Protein AF-A0A814V1Q1-F1 (afdb_monomer_lite)

Radius of gyration: 31.17 Å; chains: 1; bounding box: 72×106×69 Å

Secondary structure (DSSP, 8-state):
-------PPPGGGGGGB-TTT-PBP-SS-GGG-EEE-TTTS-EEEHHHHHTS-S-TTTTTSPB-HHHHHHHS-GGGS--SHHHHHTT-HHHHTS-HHHHHHHHHHHHHHHHHHHHHHHHHTSTTHHHHS-HHHHHHHHHHHT---SSHHHHHHHHHHHHHHHHHHHHHHHHHTS-HHHHHHHHHHHTT--TTTPPPHHHHHHHHHHHHHHHHH-S-B-HHHHHHHHHHHHT-S--HHHHHHHHHHHHTT-EEEEE-SS-EEEEE-GGGSSHHHHHHHHHHHHHHHHHHTT----HHHHHHHHHSS-HHHHHHHHHHHHHHHHT-TTHHHHHHHHHHHHHTSTT-TTGGGGGGHHHHHHHHT------S---HHHHHHHHHHHHHHHHTHHHHHHHHHHHHHHHHHHHHHHHHHHHHHHGGGTT-S---HHHHHHHHHHHHHHHHHHHHHHHHHHHHHHHHHHHHHTT-----HHHHHHHHHHHHHHHHHHHHHHHHHHHHHHHHHHHHHH-

Foldseek 3Di:
DDDPPPPDDDPLQQLQAAPPPRHGADDVDQQRFWFFDQPDLGTHGLVVVVVDDPCPPRNLGFGLVLSVVLVDPVVPPDDAPCSRPVPRPLLVPDDPQLNLQVRLLSVLSNLLSNQCNVLSPDPLNCLAAPPLLSVLNSSLSSQDCSDPVSVLVNLVSLLVNLLQLLQLLLCLLDDLVVLLCVLCVLLVHHPVLDDAQVLVLLLLLLLLVVLVVPQKDAPVVSLVSSCVVSVHDDSNSSSSLVVLLVVLVQWDWDDDPPGIMTGGDPQSSDSVSSVLSSLLSSQLSCVVVLHDHQLQSSCCSNPNGDPVSSVSSSVSCVVSCVVDLCNLVSSLVSSVVQLPPPLRPNVVVCVLSVLSVVSSPSDDPPDPDDGNVNVNSSSVSSSCSSNVLQVVLVVLVVVLVVLLVVLVVLVVVLCVVCVVVVPDPDDDLVVLVVSLVVLVVSLVSLVVSLVSLVNSVSSVSSNSSSPPVDDVPVSVVVNVVSVVVNVVSVVVSVVSVVVSVVVVVVVVVVD

Structure (mmCIF, N/CA/C/O backbone):
data_AF-A0A814V1Q1-F1
#
_entry.id   AF-A0A814V1Q1-F1
#
loop_
_atom_site.group_PDB
_atom_site.id
_atom_site.type_symbol
_atom_site.label_atom_id
_atom_site.label_alt_id
_atom_site.label_comp_id
_atom_site.label_asym_id
_atom_site.label_entity_id
_atom_site.label_seq_id
_atom_site.pdbx_PDB_ins_code
_atom_site.Cartn_x
_atom_site.Cartn_y
_atom_site.Cartn_z
_atom_site.occupancy
_atom_site.B_iso_or_equiv
_atom_site.auth_seq_id
_atom_site.auth_comp_id
_atom_site.auth_asym_id
_atom_site.auth_atom_id
_atom_site.pdbx_PDB_model_num
ATOM 1 N N . MET A 1 1 ? -37.986 12.598 -17.509 1.00 34.50 1 MET A N 1
ATOM 2 C CA . MET A 1 1 ? -37.111 11.408 -17.518 1.00 34.50 1 MET A CA 1
ATOM 3 C C . MET A 1 1 ? -35.963 11.698 -16.572 1.00 34.50 1 MET A C 1
ATOM 5 O O . MET A 1 1 ? -35.067 12.455 -16.913 1.00 34.50 1 MET A O 1
ATOM 9 N N . SER A 1 2 ? -36.099 11.238 -15.332 1.00 30.77 2 SER A N 1
ATOM 10 C CA . SER A 1 2 ? -35.129 11.422 -14.254 1.00 30.77 2 SER A CA 1
ATOM 11 C C . SER A 1 2 ? -33.889 10.579 -14.531 1.00 30.77 2 SER A C 1
ATOM 13 O O . SER A 1 2 ? -34.000 9.359 -14.652 1.00 30.77 2 SER A O 1
ATOM 15 N N . ALA A 1 3 ? -32.729 11.226 -14.631 1.00 35.59 3 ALA A N 1
ATOM 16 C CA . ALA A 1 3 ? -31.443 10.550 -14.610 1.00 35.59 3 ALA A CA 1
ATOM 17 C C . ALA A 1 3 ? -31.337 9.766 -13.295 1.00 35.59 3 ALA A C 1
ATOM 19 O O . ALA A 1 3 ? -31.326 10.343 -12.209 1.00 35.59 3 ALA A O 1
ATOM 20 N N . SER A 1 4 ? -31.343 8.441 -13.391 1.00 36.50 4 SER A N 1
ATOM 21 C CA . SER A 1 4 ? -31.030 7.563 -12.275 1.00 36.50 4 SER A CA 1
ATOM 22 C C . SER A 1 4 ? -29.571 7.796 -11.890 1.00 36.50 4 SER A C 1
ATOM 24 O O . SER A 1 4 ? -28.673 7.365 -12.613 1.00 36.50 4 SER A O 1
ATOM 26 N N . ASN A 1 5 ? -29.343 8.474 -10.765 1.00 36.47 5 ASN A N 1
ATOM 27 C CA . ASN A 1 5 ? -28.077 8.418 -10.042 1.00 36.47 5 ASN A CA 1
ATOM 28 C C . ASN A 1 5 ? -27.814 6.945 -9.699 1.00 36.47 5 ASN A C 1
ATOM 30 O O . ASN A 1 5 ? -28.340 6.434 -8.713 1.00 36.47 5 ASN A O 1
ATOM 34 N N . GLN A 1 6 ? -27.053 6.240 -10.536 1.00 38.88 6 GLN A N 1
ATOM 35 C CA . GLN A 1 6 ? -26.449 4.974 -10.145 1.00 38.88 6 GLN A CA 1
ATOM 36 C C . GLN A 1 6 ? -25.422 5.309 -9.067 1.00 38.88 6 GLN A C 1
ATOM 38 O O . GLN A 1 6 ? -24.338 5.807 -9.363 1.00 38.88 6 GLN A O 1
ATOM 43 N N . THR A 1 7 ? -25.789 5.103 -7.806 1.00 48.84 7 THR A N 1
ATOM 44 C CA . THR A 1 7 ? -24.842 5.078 -6.696 1.00 48.84 7 THR A CA 1
ATOM 45 C C . THR A 1 7 ? -23.822 3.988 -6.999 1.00 48.84 7 THR A C 1
ATOM 47 O O . THR A 1 7 ? -24.141 2.801 -6.965 1.00 48.84 7 THR A O 1
ATOM 50 N N . ILE A 1 8 ? -22.610 4.400 -7.372 1.00 67.25 8 ILE A N 1
ATOM 51 C CA . ILE A 1 8 ? -21.478 3.497 -7.567 1.00 67.25 8 ILE A CA 1
ATOM 52 C C . ILE A 1 8 ? -21.223 2.820 -6.219 1.00 67.25 8 ILE A C 1
ATOM 54 O O . ILE A 1 8 ? -21.042 3.492 -5.204 1.00 67.25 8 ILE A O 1
ATOM 58 N N . GLU A 1 9 ? -21.288 1.491 -6.197 1.00 78.31 9 GLU A N 1
ATOM 59 C CA . GLU A 1 9 ? -21.085 0.710 -4.979 1.00 78.31 9 GLU A CA 1
ATOM 60 C C . GLU A 1 9 ? -19.626 0.843 -4.495 1.00 78.31 9 GLU A C 1
ATOM 62 O O . GLU A 1 9 ? -18.715 0.789 -5.326 1.00 78.31 9 GLU A O 1
ATOM 67 N N . PRO A 1 10 ? -19.376 0.992 -3.178 1.00 84.56 10 PRO A N 1
ATOM 68 C CA . PRO A 1 10 ? -18.020 1.078 -2.643 1.00 84.56 10 PRO A CA 1
ATOM 69 C C . PRO A 1 10 ? -17.136 -0.109 -3.059 1.00 84.56 10 PRO A C 1
ATOM 71 O O . PRO A 1 10 ? -17.533 -1.268 -2.933 1.00 84.56 10 PRO A O 1
ATOM 74 N N . TYR A 1 11 ? -15.897 0.164 -3.475 1.00 84.88 11 TYR A N 1
ATOM 75 C CA . TYR A 1 11 ? -14.886 -0.809 -3.902 1.00 84.88 11 TYR A CA 1
ATOM 76 C C . TYR A 1 11 ? -14.705 -1.977 -2.921 1.00 84.88 11 TYR A C 1
ATOM 78 O O . TYR A 1 11 ? -14.517 -3.115 -3.349 1.00 84.88 11 TYR A O 1
ATOM 86 N N . TYR A 1 12 ? -14.772 -1.737 -1.607 1.00 88.69 12 TYR A N 1
ATOM 87 C CA . TYR A 1 12 ? -14.572 -2.802 -0.619 1.00 88.69 12 TYR A CA 1
ATOM 88 C C . TYR A 1 12 ? -15.724 -3.818 -0.564 1.00 88.69 12 TYR A C 1
ATOM 90 O O . TYR A 1 12 ? -15.525 -4.943 -0.103 1.00 88.69 12 TYR A O 1
ATOM 98 N N . MET A 1 13 ? -16.917 -3.469 -1.057 1.00 90.62 13 MET A N 1
ATOM 99 C CA . MET A 1 13 ? -18.084 -4.356 -1.012 1.00 90.62 13 MET A CA 1
ATOM 100 C C . MET A 1 13 ? -17.886 -5.630 -1.833 1.00 90.62 13 MET A C 1
ATOM 102 O O . MET A 1 13 ? -18.482 -6.659 -1.518 1.00 90.62 13 MET A O 1
ATOM 106 N N . GLN A 1 14 ? -17.005 -5.610 -2.839 1.00 89.19 14 GLN A N 1
ATOM 107 C CA . GLN A 1 14 ? -16.664 -6.810 -3.605 1.00 89.19 14 GLN A CA 1
ATOM 108 C C . GLN A 1 14 ? -16.041 -7.917 -2.733 1.00 89.19 14 GLN A C 1
ATOM 110 O O . GLN A 1 14 ? -16.195 -9.093 -3.045 1.00 89.19 14 GLN A O 1
ATOM 115 N N . PHE A 1 15 ? -15.376 -7.557 -1.626 1.00 90.94 15 PHE A N 1
ATOM 116 C CA . PHE A 1 15 ? -14.766 -8.507 -0.688 1.00 90.94 15 PHE A CA 1
ATOM 117 C C . PHE A 1 15 ? -15.761 -9.051 0.347 1.00 90.94 15 PHE A C 1
ATOM 119 O O . PHE A 1 15 ? -15.451 -9.998 1.064 1.00 90.94 15 PHE A O 1
ATOM 126 N N . LEU A 1 16 ? -16.958 -8.462 0.424 1.00 94.00 16 LEU A N 1
ATOM 127 C CA . LEU A 1 16 ? -18.039 -8.829 1.346 1.00 94.00 16 LEU A CA 1
ATOM 128 C C . LEU A 1 16 ? -19.142 -9.637 0.643 1.00 94.00 16 LEU A C 1
ATOM 130 O O . LEU A 1 16 ? -20.285 -9.708 1.105 1.00 94.00 16 LEU A O 1
ATOM 134 N N . ARG A 1 17 ? -18.796 -10.242 -0.495 1.00 94.19 17 ARG A N 1
ATOM 135 C CA . ARG A 1 17 ? -19.683 -11.037 -1.340 1.00 94.19 17 ARG A CA 1
ATOM 136 C C . ARG A 1 17 ? -19.107 -12.430 -1.543 1.00 94.19 17 ARG A C 1
ATOM 138 O O . ARG A 1 17 ? -17.898 -12.629 -1.597 1.00 94.19 17 ARG A O 1
ATOM 145 N N . CYS A 1 18 ? -19.996 -13.403 -1.697 1.00 94.38 18 CYS A N 1
ATOM 146 C CA . CYS A 1 18 ? -19.623 -14.771 -2.009 1.00 94.38 18 CYS A CA 1
ATOM 147 C C . CYS A 1 18 ? -18.916 -14.839 -3.369 1.00 94.38 18 CYS A C 1
ATOM 149 O O . CYS A 1 18 ? -19.487 -14.441 -4.384 1.00 94.38 18 CYS A O 1
ATOM 151 N N . ALA A 1 19 ? -17.727 -15.445 -3.412 1.00 92.19 19 ALA A N 1
ATOM 152 C CA . ALA A 1 19 ? -16.960 -15.602 -4.651 1.00 92.19 19 ALA A CA 1
ATOM 153 C C . ALA A 1 19 ? -17.659 -16.464 -5.730 1.00 92.19 19 ALA A C 1
ATOM 155 O O . ALA A 1 19 ? -17.290 -16.394 -6.897 1.00 92.19 19 ALA A O 1
ATOM 156 N N . LYS A 1 20 ? -18.668 -17.271 -5.358 1.00 91.44 20 LYS A N 1
ATOM 157 C CA . LYS A 1 20 ? -19.409 -18.158 -6.275 1.00 91.44 20 LYS A CA 1
ATOM 158 C C . LYS A 1 20 ? -20.705 -17.539 -6.803 1.00 91.44 20 LYS A C 1
ATOM 160 O O . LYS A 1 20 ? -20.943 -17.591 -8.002 1.00 91.44 20 LYS A O 1
ATOM 165 N N . CYS A 1 21 ? -21.556 -16.986 -5.933 1.00 93.44 21 CYS A N 1
ATOM 166 C CA . CYS A 1 21 ? -22.860 -16.434 -6.337 1.00 93.44 21 CYS A CA 1
ATOM 167 C C . CYS A 1 21 ? -22.932 -14.901 -6.341 1.00 93.44 21 CYS A C 1
ATOM 169 O O . CYS A 1 21 ? -23.992 -14.351 -6.631 1.00 93.44 21 CYS A O 1
ATOM 171 N N . SER A 1 22 ? -21.852 -14.208 -5.965 1.00 93.31 22 SER A N 1
ATOM 172 C CA . SER A 1 22 ? -21.752 -12.739 -5.886 1.00 93.31 22 SER A CA 1
ATOM 173 C C . SER A 1 22 ? -22.761 -12.054 -4.948 1.00 93.31 22 SER A C 1
ATOM 175 O O . SER A 1 22 ? -22.821 -10.820 -4.881 1.00 93.31 22 SER A O 1
ATOM 177 N N . ARG A 1 23 ? -23.536 -12.831 -4.180 1.00 93.69 23 ARG A N 1
ATOM 178 C CA . ARG A 1 23 ? -24.448 -12.327 -3.150 1.00 93.69 23 ARG A CA 1
ATOM 179 C C . ARG A 1 23 ? -23.660 -11.863 -1.926 1.00 93.69 23 ARG A C 1
ATOM 181 O O . ARG A 1 23 ? -22.669 -12.495 -1.563 1.00 93.69 23 ARG A O 1
ATOM 188 N N . GLY A 1 24 ? -24.107 -10.774 -1.302 1.00 93.94 24 GLY A N 1
ATOM 189 C CA . GLY A 1 24 ? -23.563 -10.305 -0.026 1.00 93.94 24 GLY A CA 1
ATOM 190 C C . GLY A 1 24 ? -23.749 -11.337 1.084 1.00 93.94 24 GLY A C 1
ATOM 191 O O . GLY A 1 24 ? -24.712 -12.106 1.067 1.00 93.94 24 GLY A O 1
ATOM 192 N N . PHE A 1 25 ? -22.814 -11.368 2.028 1.00 95.62 25 PHE A N 1
ATOM 193 C CA . PHE A 1 25 ? -22.948 -12.204 3.217 1.00 95.62 25 PHE A CA 1
ATOM 194 C C . PHE A 1 25 ? -24.012 -11.651 4.164 1.00 95.62 25 PHE A C 1
ATOM 196 O O . PHE A 1 25 ? -24.187 -10.437 4.263 1.00 95.62 25 PHE A O 1
ATOM 203 N N . GLU A 1 26 ? -24.701 -12.541 4.880 1.00 94.06 26 GLU A N 1
ATOM 204 C CA . GLU A 1 26 ? -25.735 -12.148 5.839 1.00 94.06 26 GLU A CA 1
ATOM 205 C C . GLU A 1 26 ? -25.522 -12.842 7.186 1.00 94.06 26 GLU A C 1
ATOM 207 O O . GLU A 1 26 ? -25.113 -13.997 7.217 1.00 94.06 26 GLU A O 1
ATOM 212 N N . TYR A 1 27 ? -25.800 -12.154 8.299 1.00 92.62 27 TYR A N 1
ATOM 213 C CA . TYR A 1 27 ? -25.733 -12.753 9.639 1.00 92.62 27 TYR A CA 1
ATOM 214 C C . TYR A 1 27 ? -27.041 -13.455 10.030 1.00 92.62 27 TYR A C 1
ATOM 216 O O . TYR A 1 27 ? -27.014 -14.569 10.546 1.00 92.62 27 TYR A O 1
ATOM 224 N N . GLU A 1 28 ? -28.190 -12.830 9.760 1.00 90.94 28 GLU A N 1
ATOM 225 C CA . GLU A 1 28 ? -29.507 -13.341 10.176 1.00 90.94 28 GLU A CA 1
ATOM 226 C C . GLU A 1 28 ? -29.883 -14.641 9.454 1.00 90.94 28 GLU A C 1
ATOM 228 O O . GLU A 1 28 ? -30.526 -15.519 10.028 1.00 90.94 28 GLU A O 1
ATOM 233 N N . ASN A 1 29 ? -29.439 -14.795 8.206 1.00 92.06 29 ASN A N 1
ATOM 234 C CA . ASN A 1 29 ? -29.666 -15.994 7.420 1.00 92.06 29 ASN A CA 1
ATOM 235 C C . ASN A 1 29 ? -28.400 -16.857 7.353 1.00 92.06 29 ASN A C 1
ATOM 237 O O . ASN A 1 29 ? -27.465 -16.570 6.604 1.00 92.06 29 ASN A O 1
ATOM 241 N N . GLN A 1 30 ? -28.406 -17.970 8.091 1.00 88.62 30 GLN A N 1
ATOM 242 C CA . GLN A 1 30 ? -27.281 -18.908 8.171 1.00 88.62 30 GLN A CA 1
ATOM 243 C C . GLN A 1 30 ? -26.857 -19.494 6.818 1.00 88.62 30 GLN A C 1
ATOM 245 O O . GLN A 1 30 ? -25.695 -19.861 6.644 1.00 88.62 30 GLN A O 1
ATOM 250 N N . SER A 1 31 ? -27.760 -19.562 5.834 1.00 90.00 31 SER A N 1
ATOM 251 C CA . SER A 1 31 ? -27.426 -20.001 4.474 1.00 90.00 31 SER A CA 1
ATOM 252 C C . SER A 1 31 ? -26.425 -19.063 3.789 1.00 90.00 31 SER A C 1
ATOM 254 O O . SER A 1 31 ? -25.675 -19.498 2.915 1.00 90.00 31 SER A O 1
ATOM 256 N N . TYR A 1 32 ? -26.364 -17.797 4.207 1.00 93.62 32 TYR A N 1
ATOM 257 C CA . TYR A 1 32 ? -25.482 -16.782 3.635 1.00 93.62 32 TYR A CA 1
ATOM 258 C C . TYR A 1 32 ? -24.282 -16.426 4.521 1.00 93.62 32 TYR A C 1
ATOM 260 O O . TYR A 1 32 ? -23.578 -15.457 4.231 1.00 93.62 32 TYR A O 1
ATOM 268 N N . HIS A 1 33 ? -24.001 -17.224 5.558 1.00 93.69 33 HIS A N 1
ATOM 269 C CA . HIS A 1 33 ? -22.805 -17.047 6.386 1.00 93.69 33 HIS A CA 1
ATOM 270 C C . HIS A 1 33 ? -21.523 -17.218 5.553 1.00 93.69 33 HIS A C 1
ATOM 272 O O . HIS A 1 33 ? -21.461 -18.150 4.742 1.00 93.69 33 HIS A O 1
ATOM 278 N N . PRO A 1 34 ? -20.511 -16.347 5.734 1.00 94.44 34 PRO A N 1
ATOM 279 C CA . PRO A 1 34 ? -19.239 -16.430 5.025 1.00 94.44 34 PRO A CA 1
ATOM 280 C C . PRO A 1 34 ? -18.381 -17.576 5.557 1.00 94.44 34 PRO A C 1
ATOM 282 O O . PRO A 1 34 ? -18.158 -17.676 6.760 1.00 94.44 34 PRO A O 1
ATOM 285 N N . ILE A 1 35 ? -17.840 -18.394 4.659 1.00 91.69 35 ILE A N 1
ATOM 286 C CA . ILE A 1 35 ? -16.938 -19.503 4.972 1.00 91.69 35 ILE A CA 1
ATOM 287 C C . ILE A 1 35 ? -15.689 -19.383 4.097 1.00 91.69 35 ILE A C 1
ATOM 289 O O . ILE A 1 35 ? -15.776 -19.408 2.866 1.00 91.69 35 ILE A O 1
ATOM 293 N N . THR A 1 36 ? -14.527 -19.250 4.735 1.00 90.56 36 THR A N 1
ATOM 294 C CA . THR A 1 36 ? -13.232 -19.136 4.050 1.00 90.56 36 THR A CA 1
ATOM 295 C C . THR A 1 36 ? -12.713 -20.517 3.656 1.00 90.56 36 THR A C 1
ATOM 297 O O . THR A 1 36 ? -12.540 -21.392 4.507 1.00 90.56 36 THR A O 1
ATOM 300 N N . LEU A 1 37 ? -12.427 -20.730 2.372 1.00 86.50 37 LEU A N 1
ATOM 301 C CA . LEU A 1 37 ? -11.938 -22.019 1.886 1.00 86.50 37 LEU A CA 1
ATOM 302 C C . LEU A 1 37 ? -10.442 -22.229 2.193 1.00 86.50 37 LEU A C 1
ATOM 304 O O . LEU A 1 37 ? -9.664 -21.286 2.058 1.00 86.50 37 LEU A O 1
ATOM 308 N N . PRO A 1 38 ? -9.999 -23.458 2.530 1.00 77.69 38 PRO A N 1
ATOM 309 C CA . PRO A 1 38 ? -8.594 -23.728 2.854 1.00 77.69 38 PRO A CA 1
ATOM 310 C C . PRO A 1 38 ? -7.609 -23.603 1.682 1.00 77.69 38 PRO A C 1
ATOM 312 O O . PRO A 1 38 ? -6.427 -23.394 1.927 1.00 77.69 38 PRO A O 1
ATOM 315 N N . THR A 1 39 ? -8.062 -23.780 0.434 1.00 69.19 39 THR A N 1
ATOM 316 C CA . THR A 1 39 ? -7.175 -23.982 -0.732 1.00 69.19 39 THR A CA 1
ATOM 317 C C . THR A 1 39 ? -7.106 -22.808 -1.707 1.00 69.19 39 THR A C 1
ATOM 319 O O . THR A 1 39 ? -6.194 -22.769 -2.530 1.00 69.19 39 THR A O 1
ATOM 322 N N . HIS A 1 40 ? -8.059 -21.870 -1.668 1.00 66.38 40 HIS A N 1
ATOM 323 C CA . HIS A 1 40 ? -8.232 -20.882 -2.747 1.00 66.38 40 HIS A CA 1
ATOM 324 C C . HIS A 1 40 ? -8.429 -19.434 -2.292 1.00 66.38 40 HIS A C 1
ATOM 326 O O . HIS A 1 40 ? -8.815 -18.611 -3.115 1.00 66.38 40 HIS A O 1
ATOM 332 N N . ASP A 1 41 ? -8.163 -19.100 -1.022 1.00 69.44 41 ASP A N 1
ATOM 333 C CA . ASP A 1 41 ? -8.259 -17.718 -0.505 1.00 69.44 41 ASP A CA 1
ATOM 334 C C . ASP A 1 41 ? -9.577 -17.012 -0.852 1.00 69.44 41 ASP A C 1
ATOM 336 O O . ASP A 1 41 ? -9.654 -15.795 -1.033 1.00 69.44 41 ASP A O 1
ATOM 340 N N . ALA A 1 42 ? -10.621 -17.821 -0.989 1.00 84.25 42 ALA A N 1
ATOM 341 C CA . ALA A 1 42 ? -11.930 -17.413 -1.430 1.00 84.25 42 ALA A CA 1
ATOM 342 C C . ALA A 1 42 ? -12.908 -17.683 -0.298 1.00 84.25 42 ALA A C 1
ATOM 344 O O . ALA A 1 42 ? -12.939 -18.778 0.272 1.00 84.25 42 ALA A O 1
ATOM 345 N N . THR A 1 43 ? -13.740 -16.689 -0.017 1.00 91.88 43 THR A N 1
ATOM 346 C CA . THR A 1 43 ? -14.846 -16.829 0.921 1.00 91.88 43 THR A CA 1
ATOM 347 C C . THR A 1 43 ? -16.131 -17.031 0.134 1.00 91.88 43 THR A C 1
ATOM 349 O O . THR A 1 43 ? -16.481 -16.248 -0.757 1.00 91.88 43 THR A O 1
ATOM 352 N N . ILE A 1 44 ? -16.849 -18.105 0.446 1.00 93.06 44 ILE A N 1
ATOM 353 C CA . ILE A 1 44 ? -18.143 -18.416 -0.159 1.00 93.06 44 ILE A CA 1
ATOM 354 C C . ILE A 1 44 ? -19.218 -18.552 0.909 1.00 93.06 44 ILE A C 1
ATOM 356 O O . ILE A 1 44 ? -18.915 -18.742 2.081 1.00 93.06 44 ILE A O 1
ATOM 360 N N . CYS A 1 45 ? -20.484 -18.398 0.524 1.00 93.50 45 CYS A N 1
ATOM 361 C CA . CYS A 1 45 ? -21.569 -18.577 1.474 1.00 93.50 45 CYS A CA 1
ATOM 362 C C . CYS A 1 45 ? -21.847 -20.062 1.731 1.00 93.50 45 CYS A C 1
ATOM 364 O O . CYS A 1 45 ? -21.645 -20.897 0.844 1.00 93.50 45 CYS A O 1
ATOM 366 N N . LYS A 1 46 ? -22.381 -20.382 2.912 1.00 90.38 46 LYS A N 1
ATOM 367 C CA . LYS A 1 46 ? -22.737 -21.752 3.312 1.00 90.38 46 LYS A CA 1
ATOM 368 C C . LYS A 1 46 ? -23.625 -22.479 2.290 1.00 90.38 46 LYS A C 1
ATOM 370 O O . LYS A 1 46 ? -23.380 -23.634 1.969 1.00 90.38 46 LYS A O 1
ATOM 375 N N . GLN A 1 47 ? -24.596 -21.787 1.694 1.00 90.69 47 GLN A N 1
ATOM 376 C CA . GLN A 1 47 ? -25.448 -22.333 0.630 1.00 90.69 47 GLN A CA 1
ATOM 377 C C . GLN A 1 47 ? -24.666 -22.703 -0.637 1.00 90.69 47 GLN A C 1
ATOM 379 O O . GLN A 1 47 ? -25.008 -23.646 -1.340 1.00 90.69 47 GLN A O 1
ATOM 384 N N . CYS A 1 48 ? -23.623 -21.946 -0.971 1.00 90.12 48 CYS A N 1
ATOM 385 C CA . CYS A 1 48 ? -22.802 -22.220 -2.145 1.00 90.12 48 CYS A CA 1
ATOM 386 C C . CYS A 1 48 ? -21.862 -23.412 -1.952 1.00 90.12 48 CYS A C 1
ATOM 388 O O . CYS A 1 48 ? -21.475 -24.016 -2.961 1.00 90.12 48 CYS A O 1
ATOM 390 N N . ILE A 1 49 ? -21.520 -23.728 -0.697 1.00 84.19 49 ILE A N 1
ATOM 391 C CA . ILE A 1 49 ? -20.767 -24.929 -0.322 1.00 84.19 49 ILE A CA 1
ATOM 392 C C . ILE A 1 49 ? -21.658 -26.155 -0.495 1.00 84.19 49 ILE A C 1
ATOM 394 O O . ILE A 1 49 ? -21.306 -27.032 -1.272 1.00 84.19 49 ILE A O 1
ATOM 398 N N . SER A 1 50 ? -22.858 -26.160 0.093 1.00 72.19 50 SER A N 1
ATOM 399 C CA . SER A 1 50 ? -23.744 -27.335 0.072 1.00 72.19 50 SER A CA 1
ATOM 400 C C . SER A 1 50 ? -24.215 -27.769 -1.326 1.00 72.19 50 SER A C 1
ATOM 402 O O . SER A 1 50 ? -24.647 -28.902 -1.517 1.00 72.19 50 SER A O 1
ATOM 404 N N . VAL A 1 51 ? -24.138 -26.878 -2.321 1.00 64.88 51 VAL A N 1
ATOM 405 C CA . VAL A 1 51 ? -24.507 -27.143 -3.726 1.00 64.88 51 VAL A CA 1
ATOM 406 C C . VAL A 1 51 ? -23.307 -27.619 -4.567 1.00 64.88 51 VAL A C 1
ATOM 408 O O . VAL A 1 51 ? -23.477 -28.045 -5.707 1.00 64.88 51 VAL A O 1
ATOM 411 N N . GLY A 1 52 ? -22.075 -27.519 -4.059 1.00 58.25 52 GLY A N 1
ATOM 412 C CA . GLY A 1 52 ? -20.856 -27.881 -4.783 1.00 58.25 52 GLY A CA 1
ATOM 413 C C . GLY A 1 52 ? -20.045 -28.953 -4.063 1.00 58.25 52 GLY A C 1
ATOM 414 O O . GLY A 1 52 ? -19.338 -28.615 -3.127 1.00 58.25 52 GLY A O 1
ATOM 415 N N . THR A 1 53 ? -20.098 -30.174 -4.606 1.00 49.97 53 THR A N 1
ATOM 416 C CA . THR A 1 53 ? -19.244 -31.356 -4.349 1.00 49.97 53 THR A CA 1
ATOM 417 C C . THR A 1 53 ? -19.427 -32.126 -3.030 1.00 49.97 53 THR A C 1
ATOM 419 O O . THR A 1 53 ? -19.776 -31.577 -1.993 1.00 49.97 53 THR A O 1
ATOM 422 N N . ASP A 1 54 ? -19.164 -33.441 -3.101 1.00 49.06 54 ASP A N 1
ATOM 423 C CA . ASP A 1 54 ? -19.226 -34.474 -2.045 1.00 49.06 54 ASP A CA 1
ATOM 424 C C . ASP A 1 54 ? -18.240 -34.259 -0.866 1.00 49.06 54 ASP A C 1
ATOM 426 O O . ASP A 1 54 ? -17.701 -35.203 -0.287 1.00 49.06 54 ASP A O 1
ATOM 430 N N . HIS A 1 55 ? -17.936 -33.014 -0.501 1.00 54.19 55 HIS A N 1
ATOM 431 C CA . HIS A 1 55 ? -16.994 -32.674 0.563 1.00 54.19 55 HIS A CA 1
ATOM 432 C C . HIS A 1 55 ? -17.734 -32.339 1.860 1.00 54.19 55 HIS A C 1
ATOM 434 O O . HIS A 1 55 ? -17.716 -31.204 2.334 1.00 54.19 55 HIS A O 1
ATOM 440 N N . THR A 1 56 ? -18.316 -33.360 2.494 1.00 54.34 56 THR A N 1
ATOM 441 C CA . THR A 1 56 ? -18.981 -33.278 3.812 1.00 54.34 56 THR A CA 1
ATOM 442 C C . THR A 1 56 ? -18.112 -32.672 4.930 1.00 54.34 56 THR A C 1
ATOM 444 O O . THR A 1 56 ? -18.612 -32.370 6.014 1.00 54.34 56 THR A O 1
ATOM 447 N N . SER A 1 57 ? -16.804 -32.512 4.705 1.00 62.75 57 SER A N 1
ATOM 448 C CA . SER A 1 57 ? -15.851 -31.869 5.613 1.00 62.75 57 SER A CA 1
ATOM 449 C C . SER A 1 57 ? -15.802 -30.337 5.503 1.00 62.75 57 SER A C 1
ATOM 451 O O . SER A 1 57 ? -15.460 -29.692 6.491 1.00 62.75 57 SER A O 1
ATOM 453 N N . ILE A 1 58 ? -16.153 -29.738 4.356 1.00 66.12 58 ILE A N 1
ATOM 454 C CA . ILE A 1 58 ? -16.070 -28.278 4.134 1.00 66.12 58 ILE A CA 1
ATOM 455 C C . ILE A 1 58 ? -17.280 -27.556 4.745 1.00 66.12 58 ILE A C 1
ATOM 457 O O . ILE A 1 58 ? -17.128 -26.474 5.307 1.00 66.12 58 ILE A O 1
ATOM 461 N N . ASP A 1 59 ? -18.457 -28.187 4.743 1.00 63.72 59 ASP A N 1
ATOM 462 C CA . ASP A 1 59 ? -19.669 -27.671 5.404 1.00 63.72 59 ASP A CA 1
ATOM 463 C C . ASP A 1 59 ? -19.524 -27.520 6.930 1.00 63.72 59 ASP A C 1
ATOM 465 O O . ASP A 1 59 ? -20.343 -26.867 7.580 1.00 63.72 59 ASP A O 1
ATOM 469 N N . GLN A 1 60 ? -18.490 -28.137 7.512 1.00 79.88 60 GLN A N 1
ATOM 470 C CA . GLN A 1 60 ? -18.200 -28.081 8.944 1.00 79.88 60 GLN A CA 1
ATOM 471 C C . GLN A 1 60 ? -17.301 -26.897 9.321 1.00 79.88 60 GLN A C 1
ATOM 473 O O . GLN A 1 60 ? -17.078 -26.698 10.511 1.00 79.88 60 GLN A O 1
ATOM 478 N N . LEU A 1 61 ? -16.775 -26.134 8.354 1.00 86.81 61 LEU A N 1
ATOM 479 C CA . LEU A 1 61 ? -15.860 -25.022 8.614 1.00 86.81 61 LEU A CA 1
ATOM 480 C C . LEU A 1 61 ? -16.547 -23.864 9.373 1.00 86.81 61 LEU A C 1
ATOM 482 O O . LEU A 1 61 ? -17.746 -23.635 9.209 1.00 86.81 61 LEU A O 1
ATOM 486 N N . PRO A 1 62 ? -15.795 -23.118 10.202 1.00 90.06 62 PRO A N 1
ATOM 487 C CA . PRO A 1 62 ? -16.319 -21.999 10.974 1.00 90.06 62 PRO A CA 1
ATOM 488 C C . PRO A 1 62 ? -16.680 -20.793 10.097 1.00 90.06 62 PRO A C 1
ATOM 490 O O . PRO A 1 62 ? -16.029 -20.510 9.088 1.00 90.06 62 PRO A O 1
ATOM 493 N N . THR A 1 63 ? -17.693 -20.049 10.543 1.00 92.75 63 THR A N 1
ATOM 494 C CA . THR A 1 63 ? -18.092 -18.759 9.968 1.00 92.75 63 THR A CA 1
ATOM 495 C C . THR A 1 63 ? -16.987 -17.715 10.128 1.00 92.75 63 THR A C 1
ATOM 497 O O . THR A 1 63 ? -16.408 -17.568 11.198 1.00 92.75 63 THR A O 1
ATOM 500 N N . ASN A 1 64 ? -16.716 -16.939 9.081 1.00 93.75 64 ASN A N 1
ATOM 501 C CA . ASN A 1 64 ? -15.760 -15.835 9.116 1.00 93.75 64 ASN A CA 1
ATOM 502 C C . ASN A 1 64 ? -16.393 -14.581 9.751 1.00 93.75 64 ASN A C 1
ATOM 504 O O . ASN A 1 64 ? -16.929 -13.709 9.061 1.00 93.75 64 ASN A O 1
ATOM 508 N N . TYR A 1 65 ? -16.357 -14.504 11.083 1.00 94.69 65 TYR A N 1
ATOM 509 C CA . TYR A 1 65 ? -16.912 -13.378 11.838 1.00 94.69 65 TYR A CA 1
ATOM 510 C C . TYR A 1 65 ? -16.245 -12.019 11.573 1.00 94.69 65 TYR A C 1
ATOM 512 O O . TYR A 1 65 ? -16.995 -11.043 11.521 1.00 94.69 65 TYR A O 1
ATOM 520 N N . PRO A 1 66 ? -14.923 -11.897 11.326 1.00 94.81 66 PRO A N 1
ATOM 521 C CA . PRO A 1 66 ? -14.323 -10.625 10.913 1.00 94.81 66 PRO A CA 1
ATOM 522 C C . PRO A 1 66 ? -15.050 -9.944 9.740 1.00 94.81 66 PRO A C 1
ATOM 524 O O . PRO A 1 66 ? -15.321 -8.745 9.796 1.00 94.81 66 PRO A O 1
ATOM 527 N N . LEU A 1 67 ? -15.477 -10.697 8.716 1.00 95.19 67 LEU A N 1
ATOM 528 C CA . LEU A 1 67 ? -16.265 -10.136 7.606 1.00 95.19 67 LEU A CA 1
ATOM 529 C C . LEU A 1 67 ? -17.677 -9.708 8.038 1.00 95.19 67 LEU A C 1
ATOM 531 O O . LEU A 1 67 ? -18.185 -8.681 7.582 1.00 95.19 67 LEU A O 1
ATOM 535 N N . LEU A 1 68 ? -18.314 -10.468 8.934 1.00 95.38 68 LEU A N 1
ATOM 536 C CA . LEU A 1 68 ? -19.623 -10.106 9.483 1.00 95.38 68 LEU A CA 1
ATOM 537 C C . LEU A 1 68 ? -19.550 -8.860 10.369 1.00 95.38 68 LEU A C 1
ATOM 539 O O . LEU A 1 68 ? -20.471 -8.051 10.325 1.00 95.38 68 LEU A O 1
ATOM 543 N N . ILE A 1 69 ? -18.464 -8.658 11.118 1.00 95.25 69 ILE A N 1
ATOM 544 C CA . ILE A 1 69 ? -18.227 -7.455 11.930 1.00 95.25 69 ILE A CA 1
ATOM 545 C C . ILE A 1 69 ? -18.220 -6.201 11.051 1.00 95.25 69 ILE A C 1
ATOM 547 O O . ILE A 1 69 ? -18.827 -5.193 11.423 1.00 95.25 69 ILE A O 1
ATOM 551 N N . ILE A 1 70 ? -17.609 -6.257 9.863 1.00 94.56 70 ILE A N 1
ATOM 552 C CA . ILE A 1 70 ? -17.630 -5.136 8.908 1.00 94.56 70 ILE A CA 1
ATOM 553 C C . ILE A 1 70 ? -19.072 -4.790 8.497 1.00 94.56 70 ILE A C 1
ATOM 555 O O . ILE A 1 70 ? -19.454 -3.615 8.495 1.00 94.56 70 ILE A O 1
ATOM 559 N N . LEU A 1 71 ? -19.901 -5.801 8.221 1.00 93.19 71 LEU A N 1
ATOM 560 C CA . LEU A 1 71 ? -21.283 -5.634 7.755 1.00 93.19 71 LEU A CA 1
ATOM 561 C C . LEU A 1 71 ? -22.265 -5.237 8.876 1.00 93.19 71 LEU A C 1
ATOM 563 O O . LEU A 1 71 ? -23.093 -4.341 8.700 1.00 93.19 71 LEU A O 1
ATOM 567 N N . TYR A 1 72 ? -22.154 -5.852 10.053 1.00 93.06 72 TYR A N 1
ATOM 568 C CA . TYR A 1 72 ? -23.159 -5.824 11.120 1.00 93.06 72 TYR A CA 1
ATOM 569 C C . TYR A 1 72 ? -22.622 -5.225 12.404 1.00 93.06 72 TYR A C 1
ATOM 571 O O . TYR A 1 72 ? -21.464 -5.418 12.750 1.00 93.06 72 TYR A O 1
ATOM 579 N N . ASP A 1 73 ? -23.446 -4.442 13.099 1.00 89.50 73 ASP A N 1
ATOM 580 C CA . ASP A 1 73 ? -23.108 -3.883 14.414 1.00 89.50 73 ASP A CA 1
ATOM 581 C C . ASP A 1 73 ? -22.544 -4.977 15.351 1.00 89.50 73 ASP A C 1
ATOM 583 O O . ASP A 1 73 ? -23.246 -5.968 15.570 1.00 89.50 73 ASP A O 1
ATOM 587 N N . PRO A 1 74 ? -21.315 -4.827 15.896 1.00 87.62 74 PRO A N 1
ATOM 588 C CA . PRO A 1 74 ? -20.709 -5.838 16.762 1.00 87.62 74 PRO A CA 1
ATOM 589 C C . PRO A 1 74 ? -21.567 -6.170 17.986 1.00 87.62 74 PRO A C 1
ATOM 591 O O . PRO A 1 74 ? -21.503 -7.288 18.481 1.00 87.62 74 PRO A O 1
ATOM 594 N N . SER A 1 75 ? -22.413 -5.239 18.444 1.00 88.44 75 SER A N 1
ATOM 595 C CA . SER A 1 75 ? -23.338 -5.474 19.560 1.00 88.44 75 SER A CA 1
ATOM 596 C C . SER A 1 75 ? -24.439 -6.500 19.256 1.00 88.44 75 SER A C 1
ATOM 598 O O . SER A 1 75 ? -25.018 -7.056 20.187 1.00 88.44 75 SER A O 1
ATOM 600 N N . LYS A 1 76 ? -24.724 -6.757 17.971 1.00 89.81 76 LYS A N 1
ATOM 601 C CA . LYS A 1 76 ? -25.707 -7.748 17.498 1.00 89.81 76 LYS A CA 1
ATOM 602 C C . LYS A 1 76 ? -25.084 -9.109 17.179 1.00 89.81 76 LYS A C 1
ATOM 604 O O . LYS A 1 76 ? -25.814 -10.056 16.889 1.00 89.81 76 LYS A O 1
ATOM 609 N N . LEU A 1 77 ? -23.757 -9.188 17.175 1.00 92.38 77 LEU A N 1
ATOM 610 C CA . LEU A 1 77 ? -23.007 -10.412 16.925 1.00 92.38 77 LEU A CA 1
ATOM 611 C C . LEU A 1 77 ? -22.624 -11.070 18.261 1.00 92.38 77 LEU A C 1
ATOM 613 O O . LEU A 1 77 ? -22.572 -10.385 19.285 1.00 92.38 77 LEU A O 1
ATOM 617 N N . PRO A 1 78 ? -22.338 -12.382 18.273 1.00 91.56 78 PRO A N 1
ATOM 618 C CA . PRO A 1 78 ? -21.915 -13.069 19.484 1.00 91.56 78 PRO A CA 1
ATOM 619 C C . PRO A 1 78 ? -20.553 -12.550 19.960 1.00 91.56 78 PRO A C 1
ATOM 621 O O . PRO A 1 78 ? -19.665 -12.233 19.151 1.00 91.56 78 PRO A O 1
ATOM 624 N N . LYS A 1 79 ? -20.400 -12.416 21.279 1.00 85.31 79 LYS A N 1
ATOM 625 C CA . LYS A 1 79 ? -19.294 -11.652 21.876 1.00 85.31 79 LYS A CA 1
ATOM 626 C C . LYS A 1 79 ? -18.033 -12.478 22.049 1.00 85.31 79 LYS A C 1
ATOM 628 O O . LYS A 1 79 ? -16.944 -11.955 21.828 1.00 85.31 79 LYS A O 1
ATOM 633 N N . ASP A 1 80 ? -18.179 -13.740 22.428 1.00 89.94 80 ASP A N 1
ATOM 634 C CA . ASP A 1 80 ? -17.057 -14.638 22.677 1.00 89.94 80 ASP A CA 1
ATOM 635 C C . ASP A 1 80 ? -17.003 -15.808 21.685 1.00 89.94 80 ASP A C 1
ATOM 637 O O . ASP A 1 80 ? -17.896 -16.024 20.863 1.00 89.94 80 ASP A O 1
ATOM 641 N N . HIS A 1 81 ? -15.892 -16.543 21.727 1.00 90.38 81 HIS A N 1
ATOM 642 C CA . HIS A 1 81 ? -15.638 -17.651 20.810 1.00 90.38 81 HIS A CA 1
ATOM 643 C C . HIS A 1 81 ? -16.566 -18.842 21.050 1.00 90.38 81 HIS A C 1
ATOM 645 O O . HIS A 1 81 ? -16.856 -19.568 20.103 1.00 90.38 81 HIS A O 1
ATOM 651 N N . GLU A 1 82 ? -17.045 -19.040 22.278 1.00 89.06 82 GLU A N 1
ATOM 652 C CA . GLU A 1 82 ? -17.918 -20.164 22.606 1.00 89.06 82 GLU A CA 1
ATOM 653 C C . GLU A 1 82 ? -19.318 -19.925 22.029 1.00 89.06 82 GLU A C 1
ATOM 655 O O . GLU A 1 82 ? -19.895 -20.816 21.408 1.00 89.06 82 GLU A O 1
ATOM 660 N N . GLU A 1 83 ? -19.826 -18.693 22.102 1.00 91.00 83 GLU A N 1
ATOM 661 C CA . GLU A 1 83 ? -21.068 -18.308 21.432 1.00 91.00 83 GLU A CA 1
ATOM 662 C C . GLU A 1 83 ? -20.948 -18.374 19.897 1.00 91.00 83 GLU A C 1
ATOM 664 O O . GLU A 1 83 ? -21.894 -18.777 19.218 1.00 91.00 83 GLU A O 1
ATOM 669 N N . ARG A 1 84 ? -19.792 -17.989 19.329 1.00 90.25 84 ARG A N 1
ATOM 670 C CA . ARG A 1 84 ? -19.552 -18.005 17.870 1.00 90.25 84 ARG A CA 1
ATOM 671 C C . ARG A 1 84 ? -19.362 -19.411 17.304 1.00 90.25 84 ARG A C 1
ATOM 673 O O . ARG A 1 84 ? -19.844 -19.709 16.211 1.00 90.25 84 ARG A O 1
ATOM 680 N N . TYR A 1 85 ? -18.618 -20.258 18.013 1.00 91.38 85 TYR A N 1
ATOM 681 C CA . TYR A 1 85 ? -18.064 -21.498 17.466 1.00 91.38 85 TYR A CA 1
ATOM 682 C C . TYR A 1 85 ? -18.329 -22.740 18.321 1.00 91.38 85 TYR A C 1
ATOM 684 O O . TYR A 1 85 ? -18.061 -23.841 17.845 1.00 91.38 85 TYR A O 1
ATOM 692 N N . GLY A 1 86 ? -18.904 -22.627 19.520 1.00 86.94 86 GLY A N 1
ATOM 693 C CA . GLY A 1 86 ? -19.151 -23.768 20.418 1.00 86.94 86 GLY A CA 1
ATOM 694 C C . GLY A 1 86 ? -20.073 -24.842 19.826 1.00 86.94 86 GLY A C 1
ATOM 695 O O . GLY A 1 86 ? -20.000 -26.008 20.201 1.00 86.94 86 GLY A O 1
ATOM 696 N N . GLN A 1 87 ? -20.893 -24.481 18.832 1.00 86.62 87 GLN A N 1
ATOM 697 C CA . GLN A 1 87 ? -21.741 -25.415 18.075 1.00 86.62 87 GLN A CA 1
ATOM 698 C C . GLN A 1 87 ? -21.128 -25.859 16.734 1.00 86.62 87 GLN A C 1
ATOM 700 O O . GLN A 1 87 ? -21.722 -26.661 16.014 1.00 86.62 87 GLN A O 1
ATOM 705 N N . CYS A 1 88 ? -19.962 -25.330 16.357 1.00 87.31 88 CYS A N 1
ATOM 706 C CA . CYS A 1 88 ? -19.298 -25.648 15.099 1.00 87.31 88 CYS A CA 1
ATOM 707 C C . CYS A 1 88 ? -18.603 -27.019 15.201 1.00 87.31 88 CYS A C 1
ATOM 709 O O . CYS A 1 88 ? -17.650 -27.159 15.975 1.00 87.31 88 CYS A O 1
ATOM 711 N N . PRO A 1 89 ? -18.992 -28.030 14.393 1.00 86.38 89 PRO A N 1
ATOM 712 C CA . PRO A 1 89 ? -18.416 -29.372 14.486 1.00 86.38 89 PRO A CA 1
ATOM 713 C C . PRO A 1 89 ? -16.902 -29.402 14.274 1.00 86.38 89 PRO A C 1
ATOM 715 O O . PRO A 1 89 ? -16.220 -30.241 14.859 1.00 86.38 89 PRO A O 1
ATOM 718 N N . PHE A 1 90 ? -16.373 -28.504 13.437 1.00 86.25 90 PHE A N 1
ATOM 719 C CA . PHE A 1 90 ? -14.935 -28.366 13.242 1.00 86.25 90 PHE A CA 1
ATOM 720 C C . PHE A 1 90 ? -14.247 -27.865 14.515 1.00 86.25 90 PHE A C 1
ATOM 722 O O . PHE A 1 90 ? -13.303 -28.494 14.983 1.00 86.25 90 PHE A O 1
ATOM 729 N N . TYR A 1 91 ? -14.753 -26.776 15.100 1.00 88.12 91 TYR A N 1
ATOM 730 C CA . TYR A 1 91 ? -14.178 -26.158 16.296 1.00 88.12 91 TYR A CA 1
ATOM 731 C C . TYR A 1 91 ? -14.173 -27.114 17.492 1.00 88.12 91 TYR A C 1
ATOM 733 O O . TYR A 1 91 ? -13.170 -27.236 18.191 1.00 88.12 91 TYR A O 1
ATOM 741 N N . MET A 1 92 ? -15.260 -27.866 17.682 1.00 88.38 92 MET A N 1
ATOM 742 C CA . MET A 1 92 ? -15.378 -28.838 18.772 1.00 88.38 92 MET A CA 1
ATOM 743 C C . MET A 1 92 ? -14.316 -29.947 18.708 1.00 88.38 92 MET A C 1
ATOM 745 O O . MET A 1 92 ? -13.879 -30.420 19.756 1.00 88.38 92 MET A O 1
ATOM 749 N N . LYS A 1 93 ? -13.891 -30.343 17.499 1.00 88.56 93 LYS A N 1
ATOM 750 C CA . LYS A 1 93 ? -12.904 -31.413 17.258 1.00 88.56 93 LYS A CA 1
ATOM 751 C C . LYS A 1 93 ? -11.449 -30.969 17.423 1.00 88.56 93 LYS A C 1
ATOM 753 O O . LYS A 1 93 ? -10.567 -31.824 17.411 1.00 88.56 93 LYS A O 1
ATOM 758 N N . LEU A 1 94 ? -11.190 -29.667 17.522 1.00 86.31 94 LEU A N 1
ATOM 759 C CA . LEU A 1 94 ? -9.840 -29.142 17.708 1.00 86.31 94 LEU A CA 1
ATOM 760 C C . LEU A 1 94 ? -9.296 -29.505 19.097 1.00 86.31 94 LEU A C 1
ATOM 762 O O . LEU A 1 94 ? -10.034 -29.475 20.086 1.00 86.31 94 LEU A O 1
ATOM 766 N N . ASP A 1 95 ? -7.996 -29.787 19.169 1.00 88.62 95 ASP A N 1
ATOM 767 C CA . ASP A 1 95 ? -7.260 -29.855 20.432 1.00 88.62 95 ASP A CA 1
ATOM 768 C C . ASP A 1 95 ? -7.133 -28.463 21.087 1.00 88.62 95 ASP A C 1
ATOM 770 O O . ASP A 1 95 ? -7.324 -27.431 20.435 1.00 88.62 95 ASP A O 1
ATOM 774 N N . ASP A 1 96 ? -6.816 -28.425 22.383 1.00 88.69 96 ASP A N 1
ATOM 775 C CA . ASP A 1 96 ? -6.787 -27.183 23.168 1.00 88.69 96 ASP A CA 1
ATOM 776 C C . ASP A 1 96 ? -5.734 -26.174 22.676 1.00 88.69 96 ASP A C 1
ATOM 778 O O . ASP A 1 96 ? -5.978 -24.962 22.690 1.00 88.69 96 ASP A O 1
ATOM 782 N N . GLU A 1 97 ? -4.580 -26.639 22.188 1.00 86.50 97 GLU A N 1
ATOM 783 C CA . GLU A 1 97 ? -3.529 -25.762 21.658 1.00 86.50 97 GLU A CA 1
ATOM 784 C C . GLU A 1 97 ? -3.984 -25.104 20.347 1.00 86.50 97 GLU A C 1
ATOM 786 O O . GLU A 1 97 ? -3.853 -23.889 20.156 1.00 86.50 97 GLU A O 1
ATOM 791 N N . THR A 1 98 ? -4.597 -25.889 19.464 1.00 85.62 98 THR A N 1
ATOM 792 C CA . THR A 1 98 ? -5.159 -25.424 18.201 1.00 85.62 98 THR A CA 1
ATOM 793 C C . THR A 1 98 ? -6.351 -24.495 18.419 1.00 85.62 98 THR A C 1
ATOM 795 O O . THR A 1 98 ? -6.434 -23.473 17.735 1.00 85.62 98 THR A O 1
ATOM 798 N N . LYS A 1 99 ? -7.234 -24.776 19.389 1.00 89.38 99 LYS A N 1
ATOM 799 C CA . LYS A 1 99 ? -8.316 -23.856 19.793 1.00 89.38 99 LYS A CA 1
ATOM 800 C C . LYS A 1 99 ? -7.763 -22.532 20.292 1.00 89.38 99 LYS A C 1
ATOM 802 O O . LYS A 1 99 ? -8.239 -21.480 19.878 1.00 89.38 99 LYS A O 1
ATOM 807 N N . THR A 1 100 ? -6.733 -22.575 21.135 1.00 91.12 100 THR A N 1
ATOM 808 C CA . THR A 1 100 ? -6.085 -21.364 21.653 1.00 91.12 100 THR A CA 1
ATOM 809 C C . THR A 1 100 ? -5.511 -20.534 20.507 1.00 91.12 100 THR A C 1
ATOM 811 O O . THR A 1 100 ? -5.777 -19.339 20.421 1.00 91.12 100 THR A O 1
ATOM 814 N N . CYS A 1 101 ? -4.794 -21.166 19.572 1.00 89.25 101 CYS A N 1
ATOM 815 C CA . CYS A 1 101 ? -4.260 -20.489 18.391 1.00 89.25 101 CYS A CA 1
ATOM 816 C C . CYS A 1 101 ? -5.368 -19.898 17.507 1.00 89.25 101 CYS A C 1
ATOM 818 O O . CYS A 1 101 ? -5.280 -18.732 17.124 1.00 89.25 101 CYS A O 1
ATOM 820 N N . PHE A 1 102 ? -6.424 -20.669 17.235 1.00 91.06 102 PHE A N 1
ATOM 821 C CA . PHE A 1 102 ? -7.587 -20.213 16.477 1.00 91.06 102 PHE A CA 1
ATOM 822 C C . PHE A 1 102 ? -8.212 -18.969 17.118 1.00 91.06 102 PHE A C 1
ATOM 824 O O . PHE A 1 102 ? -8.373 -17.958 16.441 1.00 91.06 102 PHE A O 1
ATOM 831 N N . ASN A 1 103 ? -8.490 -19.016 18.424 1.00 93.06 103 ASN A N 1
ATOM 832 C CA . ASN A 1 103 ? -9.111 -17.914 19.157 1.00 93.06 103 ASN A CA 1
ATOM 833 C C . ASN A 1 103 ? -8.221 -16.663 19.177 1.00 93.06 103 ASN A C 1
ATOM 835 O O . ASN A 1 103 ? -8.709 -15.546 19.044 1.00 93.06 103 ASN A O 1
ATOM 839 N N . THR A 1 104 ? -6.903 -16.825 19.328 1.00 93.62 104 THR A N 1
ATOM 840 C CA . THR A 1 104 ? -5.963 -15.698 19.281 1.00 93.62 104 THR A CA 1
ATOM 841 C C . THR A 1 104 ? -5.985 -15.000 17.925 1.00 93.62 104 THR A C 1
ATOM 843 O O . THR A 1 104 ? -6.060 -13.773 17.873 1.00 93.62 104 THR A O 1
ATOM 846 N N . VAL A 1 105 ? -5.926 -15.769 16.833 1.00 93.19 105 VAL A N 1
ATOM 847 C CA . VAL A 1 105 ? -5.927 -15.204 15.479 1.00 93.19 105 VAL A CA 1
ATOM 848 C C . VAL A 1 105 ? -7.272 -14.561 15.166 1.00 93.19 105 VAL A C 1
ATOM 850 O O . VAL A 1 105 ? -7.303 -13.414 14.729 1.00 93.19 105 VAL A O 1
ATOM 853 N N . GLU A 1 106 ? -8.376 -15.257 15.434 1.00 93.50 106 GLU A N 1
ATOM 854 C CA . GLU A 1 106 ? -9.724 -14.744 15.190 1.00 93.50 106 GLU A CA 1
ATOM 855 C C . GLU A 1 106 ? -9.974 -13.434 15.929 1.00 93.50 106 GLU A C 1
ATOM 857 O O . GLU A 1 106 ? -10.427 -12.469 15.310 1.00 93.50 106 GLU A O 1
ATOM 862 N N . LYS A 1 107 ? -9.601 -13.378 17.214 1.00 93.94 107 LYS A N 1
ATOM 863 C CA . LYS A 1 107 ? -9.729 -12.171 18.026 1.00 93.94 107 LYS A CA 1
ATOM 864 C C . LYS A 1 107 ? -8.963 -11.007 17.409 1.00 93.94 107 LYS A C 1
ATOM 866 O O . LYS A 1 107 ? -9.549 -9.952 17.205 1.00 93.94 107 LYS A O 1
ATOM 871 N N . GLY A 1 108 ? -7.689 -11.203 17.061 1.00 94.00 108 GLY A N 1
ATOM 872 C CA . GLY A 1 108 ? -6.887 -10.139 16.453 1.00 94.00 108 GLY A CA 1
ATOM 873 C C . GLY A 1 108 ? -7.472 -9.644 15.126 1.00 94.00 108 GLY A C 1
ATOM 874 O O . GLY A 1 108 ? -7.522 -8.442 14.882 1.00 94.00 108 GLY A O 1
ATOM 875 N N . LEU A 1 109 ? -7.991 -10.548 14.287 1.00 94.38 109 LEU A N 1
ATOM 876 C CA . LEU A 1 109 ? -8.681 -10.164 13.049 1.00 94.38 109 LEU A CA 1
ATOM 877 C C . LEU A 1 109 ? -10.001 -9.427 13.318 1.00 94.38 109 LEU A C 1
ATOM 879 O O . LEU A 1 109 ? -10.321 -8.473 12.609 1.00 94.38 109 LEU A O 1
ATOM 883 N N . SER A 1 110 ? -10.755 -9.847 14.335 1.00 94.38 110 SER A N 1
ATOM 884 C CA . SER A 1 110 ? -11.979 -9.180 14.785 1.00 94.38 110 SER A CA 1
ATOM 885 C C . SER A 1 110 ? -11.694 -7.765 15.293 1.00 94.38 110 SER A C 1
ATOM 887 O O . SER A 1 110 ? -12.412 -6.841 14.918 1.00 94.38 110 SER A O 1
ATOM 889 N N . ASP A 1 111 ? -10.637 -7.578 16.086 1.00 92.94 111 ASP A N 1
ATOM 890 C CA . ASP A 1 111 ? -10.225 -6.276 16.622 1.00 92.94 111 ASP A CA 1
ATOM 891 C C . ASP A 1 111 ? -9.868 -5.308 15.478 1.00 92.94 111 ASP A C 1
ATOM 893 O O . ASP A 1 111 ? -10.395 -4.195 15.411 1.00 92.94 111 ASP A O 1
ATOM 897 N N . ILE A 1 112 ? -9.086 -5.769 14.492 1.00 91.81 112 ILE A N 1
ATOM 898 C CA . ILE A 1 112 ? -8.781 -4.996 13.275 1.00 91.81 112 ILE A CA 1
ATOM 899 C C . ILE A 1 112 ? -10.067 -4.663 12.496 1.00 91.81 112 ILE A C 1
ATOM 901 O O . ILE A 1 112 ? -10.243 -3.533 12.035 1.00 91.81 112 ILE A O 1
ATOM 905 N N . ALA A 1 113 ? -10.998 -5.614 12.353 1.00 93.12 113 ALA A N 1
ATOM 906 C CA . ALA A 1 113 ? -12.268 -5.374 11.668 1.00 93.12 113 ALA A CA 1
ATOM 907 C C . ALA A 1 113 ? -13.127 -4.313 12.382 1.00 93.12 113 ALA A C 1
ATOM 909 O O . ALA A 1 113 ? -13.747 -3.477 11.719 1.00 93.12 113 ALA A O 1
ATOM 910 N N . ILE A 1 114 ? -13.141 -4.301 13.719 1.00 91.38 114 ILE A N 1
ATOM 911 C CA . ILE A 1 114 ? -13.842 -3.287 14.519 1.00 91.38 114 ILE A CA 1
ATOM 912 C C . ILE A 1 114 ? -13.270 -1.890 14.247 1.00 91.38 114 ILE A C 1
ATOM 914 O O . ILE A 1 114 ? -14.050 -0.965 14.013 1.00 91.38 114 ILE A O 1
ATOM 918 N N . ILE A 1 115 ? -11.941 -1.750 14.220 1.00 86.00 115 ILE A N 1
ATOM 919 C CA . ILE A 1 115 ? -11.245 -0.471 13.982 1.00 86.00 115 ILE A CA 1
ATOM 920 C C . ILE A 1 115 ? -11.508 0.055 12.565 1.00 86.00 115 ILE A C 1
ATOM 922 O O . ILE A 1 115 ? -11.811 1.231 12.367 1.00 86.00 115 ILE A O 1
ATOM 926 N N . ILE A 1 116 ? -11.452 -0.824 11.562 1.00 85.56 116 ILE A N 1
ATOM 927 C CA . ILE A 1 116 ? -11.561 -0.441 10.147 1.00 85.56 116 ILE A CA 1
ATOM 928 C C . ILE A 1 116 ? -13.003 -0.141 9.728 1.00 85.56 116 ILE A C 1
ATOM 930 O O . ILE A 1 116 ? -13.255 0.677 8.843 1.00 85.56 116 ILE A O 1
ATOM 934 N N . LYS A 1 117 ? -13.992 -0.783 10.346 1.00 88.38 117 LYS A N 1
ATOM 935 C CA . LYS A 1 117 ? -15.401 -0.595 9.994 1.00 88.38 117 LYS A CA 1
ATOM 936 C C . LYS A 1 117 ? -15.873 0.871 9.928 1.00 88.38 117 LYS A C 1
ATOM 938 O O . LYS A 1 117 ? -16.486 1.226 8.918 1.00 88.38 117 LYS A O 1
ATOM 943 N N . PRO A 1 118 ? -15.693 1.723 10.960 1.00 83.06 118 PRO A N 1
ATOM 944 C CA . PRO A 1 118 ? -16.144 3.114 10.904 1.00 83.06 118 PRO A CA 1
ATOM 945 C C . PRO A 1 118 ? -15.471 3.891 9.769 1.00 83.06 118 PRO A C 1
ATOM 947 O O . PRO A 1 118 ? -16.112 4.737 9.149 1.00 83.06 118 PRO A O 1
ATOM 950 N N . ILE A 1 119 ? -14.220 3.553 9.453 1.00 77.50 119 ILE A N 1
ATOM 951 C CA . ILE A 1 119 ? -13.469 4.130 8.341 1.00 77.50 119 ILE A CA 1
ATOM 952 C C . ILE A 1 119 ? -14.120 3.774 6.997 1.00 77.50 119 ILE A C 1
ATOM 954 O O . ILE A 1 119 ? -14.390 4.666 6.194 1.00 77.50 119 ILE A O 1
ATOM 958 N N . LEU A 1 120 ? -14.446 2.496 6.771 1.00 83.50 120 LEU A N 1
ATOM 959 C CA . LEU A 1 120 ? -15.084 2.028 5.529 1.00 83.50 120 LEU A CA 1
ATOM 960 C C . LEU A 1 120 ? -16.489 2.604 5.308 1.00 83.50 120 LEU A C 1
ATOM 962 O O . LEU A 1 120 ? -16.956 2.695 4.174 1.00 83.50 120 LEU A O 1
ATOM 966 N N . LYS A 1 121 ? -17.183 2.980 6.386 1.00 80.94 121 LYS A N 1
ATOM 967 C CA . LYS A 1 121 ? -18.495 3.640 6.310 1.00 80.94 121 LYS A CA 1
ATOM 968 C C . LYS A 1 121 ? -18.408 5.135 6.009 1.00 80.94 121 LYS A C 1
ATOM 970 O O . LYS A 1 121 ? -19.442 5.746 5.750 1.00 80.94 121 LYS A O 1
ATOM 975 N N . SER A 1 122 ? -17.217 5.728 6.057 1.00 73.94 122 SER A N 1
ATOM 976 C CA . SER A 1 122 ? -17.027 7.117 5.650 1.00 73.94 122 SER A CA 1
ATOM 977 C C . SER A 1 122 ? -17.089 7.242 4.124 1.00 73.94 122 SER A C 1
ATOM 979 O O . SER A 1 122 ? -16.614 6.370 3.402 1.00 73.94 122 SER A O 1
ATOM 981 N N . GLU A 1 123 ? -17.665 8.332 3.614 1.00 67.50 123 GLU A N 1
ATOM 982 C CA . GLU A 1 123 ? -17.754 8.570 2.161 1.00 67.50 123 GLU A CA 1
ATOM 983 C C . GLU A 1 123 ? -16.374 8.732 1.508 1.00 67.50 123 GLU A C 1
ATOM 985 O O . GLU A 1 123 ? -16.220 8.475 0.319 1.00 67.50 123 GLU A O 1
ATOM 990 N N . ASP A 1 124 ? -15.364 9.107 2.295 1.00 63.47 124 ASP A N 1
ATOM 991 C CA . ASP A 1 124 ? -14.004 9.349 1.824 1.00 63.47 124 ASP A CA 1
ATOM 992 C C . ASP A 1 124 ? -13.086 8.137 2.021 1.00 63.47 124 ASP A C 1
ATOM 994 O O . ASP A 1 124 ? -11.873 8.310 1.956 1.00 63.47 124 ASP A O 1
ATOM 998 N N . TYR A 1 125 ? -13.628 6.921 2.233 1.00 68.81 125 TYR A N 1
ATOM 999 C CA . TYR A 1 125 ? -12.832 5.728 2.568 1.00 68.81 125 TYR A CA 1
ATOM 1000 C C . TYR A 1 125 ? -11.682 5.430 1.558 1.00 68.81 125 TYR A C 1
ATOM 1002 O O . TYR A 1 125 ? -10.660 4.854 1.928 1.00 68.81 125 TYR A O 1
ATOM 1010 N N . GLU A 1 126 ? -11.816 5.833 0.286 1.00 65.31 126 GLU A N 1
ATOM 1011 C CA . GLU A 1 126 ? -10.779 5.660 -0.757 1.00 65.31 126 GLU A CA 1
ATOM 1012 C C . GLU A 1 126 ? -9.625 6.660 -0.650 1.00 65.31 126 GLU A C 1
ATOM 1014 O O . GLU A 1 126 ? -8.529 6.382 -1.130 1.00 65.31 126 GLU A O 1
ATOM 1019 N N . ASN A 1 127 ? -9.843 7.790 0.025 1.00 58.22 127 ASN A N 1
ATOM 1020 C CA . ASN A 1 127 ? -8.754 8.653 0.465 1.00 58.22 127 ASN A CA 1
ATOM 1021 C C . ASN A 1 127 ? -8.059 8.044 1.697 1.00 58.22 127 ASN A C 1
ATOM 1023 O O . ASN A 1 127 ? -6.988 8.496 2.072 1.00 58.22 127 ASN A O 1
ATOM 1027 N N . VAL A 1 128 ? -8.660 7.024 2.329 1.00 60.09 128 VAL A N 1
ATOM 1028 C CA . VAL A 1 128 ? -8.202 6.390 3.577 1.00 60.09 128 VAL A CA 1
ATOM 1029 C C . VAL A 1 128 ? -7.232 5.284 3.388 1.00 60.09 128 VAL A C 1
ATOM 1031 O O . VAL A 1 128 ? -6.119 5.275 3.899 1.00 60.09 128 VAL A O 1
ATOM 1034 N N . TYR A 1 129 ? -7.697 4.324 2.640 1.00 71.44 129 TYR A N 1
ATOM 1035 C CA . TYR A 1 129 ? -6.920 3.169 2.357 1.00 71.44 129 TYR A CA 1
ATOM 1036 C C . TYR A 1 129 ? -6.802 3.134 0.855 1.00 71.44 129 TYR A C 1
ATOM 1038 O O . TYR A 1 129 ? -7.807 3.084 0.139 1.00 71.44 129 TYR A O 1
ATOM 1046 N N . SER A 1 130 ? -5.553 3.145 0.386 1.00 72.19 130 SER A N 1
ATOM 1047 C CA . SER A 1 130 ? -5.273 2.820 -1.003 1.00 72.19 130 SER A CA 1
ATOM 1048 C C . SER A 1 130 ? -5.969 1.502 -1.345 1.00 72.19 130 SER A C 1
ATOM 1050 O O . SER A 1 130 ? -6.131 0.611 -0.498 1.00 72.19 130 SER A O 1
ATOM 1052 N N . ARG A 1 131 ? -6.400 1.348 -2.598 1.00 77.75 131 ARG A N 1
ATOM 1053 C CA . ARG A 1 131 ? -7.061 0.108 -3.032 1.00 77.75 131 ARG A CA 1
ATOM 1054 C C . ARG A 1 131 ? -6.153 -1.102 -2.807 1.00 77.75 131 ARG A C 1
ATOM 1056 O O . ARG A 1 131 ? -6.661 -2.166 -2.452 1.00 77.75 131 ARG A O 1
ATOM 1063 N N . SER A 1 132 ? -4.839 -0.906 -2.945 1.00 77.19 132 SER A N 1
ATOM 1064 C CA . SER A 1 132 ? -3.784 -1.842 -2.540 1.00 77.19 132 SER A CA 1
ATOM 1065 C C . SER A 1 132 ? -3.891 -2.263 -1.071 1.00 77.19 132 SER A C 1
ATOM 1067 O O . SER A 1 132 ? -3.984 -3.454 -0.759 1.00 77.19 132 SER A O 1
ATOM 1069 N N . LEU A 1 133 ? -3.941 -1.294 -0.149 1.00 81.38 133 LEU A N 1
ATOM 1070 C CA . LEU A 1 133 ? -3.990 -1.557 1.287 1.00 81.38 133 LEU A CA 1
ATOM 1071 C C . LEU A 1 133 ? -5.294 -2.261 1.674 1.00 81.38 133 LEU A C 1
ATOM 1073 O O . LEU A 1 133 ? -5.248 -3.285 2.355 1.00 81.38 133 LEU A O 1
ATOM 1077 N N . LEU A 1 134 ? -6.438 -1.803 1.151 1.00 84.81 134 LEU A N 1
ATOM 1078 C CA . LEU A 1 134 ? -7.724 -2.486 1.332 1.00 84.81 134 LEU A CA 1
ATOM 1079 C C . LEU A 1 134 ? -7.666 -3.934 0.852 1.00 84.81 134 LEU A C 1
ATOM 1081 O O . LEU A 1 134 ? -8.111 -4.834 1.559 1.00 84.81 134 LEU A O 1
ATOM 1085 N N . ARG A 1 135 ? -7.092 -4.187 -0.327 1.00 86.31 135 ARG A N 1
ATOM 1086 C CA . ARG A 1 135 ? -6.990 -5.542 -0.879 1.00 86.31 135 ARG A CA 1
ATOM 1087 C C . ARG A 1 135 ? -6.139 -6.451 0.006 1.00 86.31 135 ARG A C 1
ATOM 1089 O O . ARG A 1 135 ? -6.528 -7.596 0.223 1.00 86.31 135 ARG A O 1
ATOM 1096 N N . LYS A 1 136 ? -5.027 -5.954 0.559 1.00 87.25 136 LYS A N 1
ATOM 1097 C CA . LYS A 1 136 ? -4.189 -6.717 1.502 1.00 87.25 136 LYS A CA 1
ATOM 1098 C C . LYS A 1 136 ? -4.909 -6.969 2.836 1.00 87.25 136 LYS A C 1
ATOM 1100 O O . LYS A 1 136 ? -4.849 -8.089 3.338 1.00 87.25 136 LYS A O 1
ATOM 1105 N N . ILE A 1 137 ? -5.648 -5.990 3.365 1.00 90.69 137 ILE A N 1
ATOM 1106 C CA . ILE A 1 137 ? -6.457 -6.132 4.591 1.00 90.69 137 ILE A CA 1
ATOM 1107 C C . ILE A 1 137 ? -7.577 -7.162 4.394 1.00 90.69 137 ILE A C 1
ATOM 1109 O O . ILE A 1 137 ? -7.716 -8.096 5.178 1.00 90.69 137 ILE A O 1
ATOM 1113 N N . PHE A 1 138 ? -8.352 -7.063 3.314 1.00 91.50 138 PHE A N 1
ATOM 1114 C CA . PHE A 1 138 ? -9.378 -8.063 3.018 1.00 91.50 138 PHE A CA 1
ATOM 1115 C C . PHE A 1 138 ? -8.769 -9.420 2.652 1.00 91.50 138 PHE A C 1
ATOM 1117 O O . PHE A 1 138 ? -9.369 -10.450 2.940 1.00 91.50 138 PHE A O 1
ATOM 1124 N N . GLY A 1 139 ? -7.565 -9.457 2.080 1.00 90.00 139 GLY A N 1
ATOM 1125 C CA . GLY A 1 139 ? -6.789 -10.686 1.907 1.00 90.00 139 GLY A CA 1
ATOM 1126 C C . GLY A 1 139 ? -6.422 -11.347 3.240 1.00 90.00 139 GLY A C 1
ATOM 1127 O O . GLY A 1 139 ? -6.462 -12.573 3.341 1.00 90.00 139 GLY A O 1
ATOM 1128 N N . LEU A 1 140 ? -6.134 -10.551 4.276 1.00 92.19 140 LEU A N 1
ATOM 1129 C CA . LEU A 1 140 ? -5.925 -11.031 5.641 1.00 92.19 140 LEU A CA 1
ATOM 1130 C C . LEU A 1 140 ? -7.219 -11.628 6.218 1.00 92.19 140 LEU A C 1
ATOM 1132 O O . LEU A 1 140 ? -7.198 -12.760 6.692 1.00 92.19 140 LEU A O 1
ATOM 1136 N N . PHE A 1 141 ? -8.357 -10.932 6.101 1.00 92.56 141 PHE A N 1
ATOM 1137 C CA . PHE A 1 141 ? -9.657 -11.459 6.552 1.00 92.56 141 PHE A CA 1
ATOM 1138 C C . PHE A 1 141 ? -10.106 -12.706 5.779 1.00 92.56 141 PHE A C 1
ATOM 1140 O O . PHE A 1 141 ? -10.774 -13.571 6.339 1.00 92.56 141 PHE A O 1
ATOM 1147 N N . ASN A 1 142 ? -9.725 -12.827 4.507 1.00 89.38 142 ASN A N 1
ATOM 1148 C CA . ASN A 1 142 ? -9.992 -13.995 3.664 1.00 89.38 142 ASN A CA 1
ATOM 1149 C C . ASN A 1 142 ? -8.919 -15.092 3.784 1.00 89.38 142 ASN A C 1
ATOM 1151 O O . ASN A 1 142 ? -8.921 -16.039 2.999 1.00 89.38 142 ASN A O 1
ATOM 1155 N N . SER A 1 143 ? -8.000 -14.995 4.747 1.00 86.88 143 SER A N 1
ATOM 1156 C CA . SER A 1 143 ? -7.038 -16.060 5.019 1.00 86.88 143 SER A CA 1
ATOM 1157 C C . SER A 1 143 ? -7.609 -17.044 6.035 1.00 86.88 143 SER A C 1
ATOM 1159 O O . SER A 1 143 ? -8.093 -16.665 7.100 1.00 86.88 143 SER A O 1
ATOM 1161 N N . GLN A 1 144 ? -7.553 -18.331 5.705 1.00 80.81 144 GLN A N 1
ATOM 1162 C CA . GLN A 1 144 ? -7.919 -19.391 6.636 1.00 80.81 144 GLN A CA 1
ATOM 1163 C C . GLN A 1 144 ? -6.811 -19.535 7.695 1.00 80.81 144 GLN A C 1
ATOM 1165 O O . GLN A 1 144 ? -5.640 -19.408 7.371 1.00 80.81 144 GLN A O 1
ATOM 1170 N N . TYR A 1 145 ? -7.142 -19.806 8.956 1.00 83.75 145 TYR A N 1
ATOM 1171 C CA . TYR A 1 145 ? -6.145 -20.004 10.034 1.00 83.75 145 TYR A CA 1
ATOM 1172 C C . TYR A 1 145 ? -6.292 -21.331 10.766 1.00 83.75 145 TYR A C 1
ATOM 1174 O O . TYR A 1 145 ? -5.593 -21.626 11.736 1.00 83.75 145 TYR A O 1
ATOM 1182 N N . ILE A 1 146 ? -7.172 -22.176 10.253 1.00 80.62 146 ILE A N 1
ATOM 1183 C CA . ILE A 1 146 ? -7.343 -23.546 10.704 1.00 80.62 146 ILE A CA 1
ATOM 1184 C C . ILE A 1 146 ? -6.081 -24.375 10.452 1.00 80.62 146 ILE A C 1
ATOM 1186 O O . ILE A 1 146 ? -5.574 -25.024 11.367 1.00 80.62 146 ILE A O 1
ATOM 1190 N N . ASN A 1 147 ? -5.572 -24.343 9.219 1.00 79.88 147 ASN A N 1
ATOM 1191 C CA . ASN A 1 147 ? -4.440 -25.151 8.784 1.00 79.88 147 ASN A CA 1
ATOM 1192 C C . ASN A 1 147 ? -3.117 -24.373 8.880 1.00 79.88 147 ASN A C 1
ATOM 1194 O O . ASN A 1 147 ? -3.078 -23.144 8.954 1.00 79.88 147 ASN A O 1
ATOM 1198 N N . ARG A 1 148 ? -2.004 -25.112 8.858 1.00 81.94 148 ARG A N 1
ATOM 1199 C CA . ARG A 1 148 ? -0.654 -24.537 8.932 1.00 81.94 148 ARG A CA 1
ATOM 1200 C C . ARG A 1 148 ? -0.356 -23.584 7.772 1.00 81.94 148 ARG A C 1
ATOM 1202 O O . ARG A 1 148 ? 0.254 -22.543 7.986 1.00 81.94 148 ARG A O 1
ATOM 1209 N N . GLU A 1 149 ? -0.766 -23.939 6.557 1.00 82.94 149 GLU A N 1
ATOM 1210 C CA . GLU A 1 149 ? -0.529 -23.124 5.358 1.00 82.94 149 GLU A CA 1
ATOM 1211 C C . GLU A 1 149 ? -1.198 -21.755 5.467 1.00 82.94 149 GLU A C 1
ATOM 1213 O O . GLU A 1 149 ? -0.553 -20.731 5.246 1.00 82.94 149 GLU A O 1
ATOM 1218 N N . GLY A 1 150 ? -2.456 -21.729 5.899 1.00 84.88 150 GLY A N 1
ATOM 1219 C CA . GLY A 1 150 ? -3.197 -20.502 6.124 1.00 84.88 150 GLY A CA 1
ATOM 1220 C C . GLY A 1 150 ? -2.629 -19.663 7.274 1.00 84.88 150 GLY A C 1
ATOM 1221 O O . GLY A 1 150 ? -2.455 -18.454 7.139 1.00 84.88 150 GLY A O 1
ATOM 1222 N N . ARG A 1 151 ? -2.192 -20.306 8.364 1.00 87.06 151 ARG A N 1
ATOM 1223 C CA . ARG A 1 151 ? -1.453 -19.654 9.464 1.00 87.06 151 ARG A CA 1
ATOM 1224 C C . ARG A 1 151 ? -0.151 -18.989 9.001 1.00 87.06 151 ARG A C 1
ATOM 1226 O O . ARG A 1 151 ? 0.099 -17.832 9.335 1.00 87.06 151 ARG A O 1
ATOM 1233 N N . LEU A 1 152 ? 0.662 -19.686 8.203 1.00 86.44 152 LEU A N 1
ATOM 1234 C CA . LEU A 1 152 ? 1.868 -19.109 7.593 1.00 86.44 152 LEU A CA 1
ATOM 1235 C C . LEU A 1 152 ? 1.524 -17.934 6.686 1.00 86.44 152 LEU A C 1
ATOM 1237 O O . LEU A 1 152 ? 2.224 -16.921 6.687 1.00 86.44 152 LEU A O 1
ATOM 1241 N N . LYS A 1 153 ? 0.454 -18.074 5.905 1.00 86.50 153 LYS A N 1
ATOM 1242 C CA . LYS A 1 153 ? -0.007 -17.020 5.018 1.00 86.50 153 LYS A CA 1
ATOM 1243 C C . LYS A 1 153 ? -0.393 -15.771 5.805 1.00 86.50 153 LYS A C 1
ATOM 1245 O O . LYS A 1 153 ? 0.067 -14.698 5.442 1.00 86.50 153 LYS A O 1
ATOM 1250 N N . ILE A 1 154 ? -1.137 -15.902 6.900 1.00 90.00 154 ILE A N 1
ATOM 1251 C CA . ILE A 1 154 ? -1.495 -14.772 7.767 1.00 90.00 154 ILE A CA 1
ATOM 1252 C C . ILE A 1 154 ? -0.258 -14.037 8.258 1.00 90.00 154 ILE A C 1
ATOM 1254 O O . ILE A 1 154 ? -0.198 -12.821 8.127 1.00 90.00 154 ILE A O 1
ATOM 1258 N N . LEU A 1 155 ? 0.757 -14.750 8.748 1.00 89.94 155 LEU A N 1
ATOM 1259 C CA . LEU A 1 155 ? 2.002 -14.122 9.199 1.00 89.94 155 LEU A CA 1
ATOM 1260 C C . LEU A 1 155 ? 2.689 -13.355 8.058 1.00 89.94 155 LEU A C 1
ATOM 1262 O O . LEU A 1 155 ? 3.096 -12.208 8.239 1.00 89.94 155 LEU A O 1
ATOM 1266 N N . LYS A 1 156 ? 2.743 -13.941 6.855 1.00 86.75 156 LYS A N 1
ATOM 1267 C CA . LYS A 1 156 ? 3.273 -13.271 5.656 1.00 86.75 156 LYS A CA 1
ATOM 1268 C C . LYS A 1 156 ? 2.449 -12.043 5.264 1.00 86.75 156 LYS A C 1
ATOM 1270 O O . LYS A 1 156 ? 3.021 -11.014 4.914 1.00 86.75 156 LYS A O 1
ATOM 1275 N N . THR A 1 157 ? 1.123 -12.124 5.342 1.00 88.44 157 THR A N 1
ATOM 1276 C CA . THR A 1 157 ? 0.221 -11.009 5.039 1.00 88.44 157 THR A CA 1
ATOM 1277 C C . THR A 1 157 ? 0.348 -9.895 6.075 1.00 88.44 157 THR A C 1
ATOM 1279 O O . THR A 1 157 ? 0.425 -8.738 5.680 1.00 88.44 157 THR A O 1
ATOM 1282 N N . ILE A 1 158 ? 0.457 -10.216 7.367 1.00 91.38 158 ILE A N 1
ATOM 1283 C CA . ILE A 1 158 ? 0.703 -9.246 8.445 1.00 91.38 158 ILE A CA 1
ATOM 1284 C C . ILE A 1 158 ? 2.041 -8.527 8.225 1.00 91.38 158 ILE A C 1
ATOM 1286 O O . ILE A 1 158 ? 2.088 -7.298 8.269 1.00 91.38 158 ILE A O 1
ATOM 1290 N N . ARG A 1 159 ? 3.116 -9.266 7.910 1.00 89.44 159 ARG A N 1
ATOM 1291 C CA . ARG A 1 159 ? 4.415 -8.672 7.552 1.00 89.44 159 ARG A CA 1
ATOM 1292 C C . ARG A 1 159 ? 4.285 -7.729 6.354 1.00 89.44 159 ARG A C 1
ATOM 1294 O O . ARG A 1 159 ? 4.742 -6.594 6.425 1.00 89.44 159 ARG A O 1
ATOM 1301 N N . SER A 1 160 ? 3.647 -8.189 5.274 1.00 85.50 160 SER A N 1
ATOM 1302 C CA . SER A 1 160 ? 3.452 -7.394 4.054 1.00 85.50 160 SER A CA 1
ATOM 1303 C C . SER A 1 160 ? 2.604 -6.143 4.302 1.00 85.50 160 SER A C 1
ATOM 1305 O O . SER A 1 160 ? 2.886 -5.095 3.727 1.00 85.50 160 SER A O 1
ATOM 1307 N N . LEU A 1 161 ? 1.595 -6.222 5.176 1.00 87.56 161 LEU A N 1
ATOM 1308 C CA . LEU A 1 161 ? 0.807 -5.067 5.611 1.00 87.56 161 LEU A CA 1
ATOM 1309 C C . LEU A 1 161 ? 1.663 -4.065 6.387 1.00 87.56 161 LEU A C 1
ATOM 1311 O O . LEU A 1 161 ? 1.613 -2.880 6.078 1.00 87.56 161 LEU A O 1
ATOM 1315 N N . GLY A 1 162 ? 2.481 -4.530 7.334 1.00 87.75 162 GLY A N 1
ATOM 1316 C CA . GLY A 1 162 ? 3.414 -3.674 8.070 1.00 87.75 162 GLY A CA 1
ATOM 1317 C C . GLY A 1 162 ? 4.399 -2.945 7.153 1.00 87.75 162 GLY A C 1
ATOM 1318 O O . GLY A 1 162 ? 4.601 -1.741 7.299 1.00 87.75 162 GLY A O 1
ATOM 1319 N N . GLU A 1 163 ? 4.966 -3.654 6.176 1.00 86.31 163 GLU A N 1
ATOM 1320 C CA . GLU A 1 163 ? 5.862 -3.074 5.170 1.00 86.31 163 GLU A CA 1
ATOM 1321 C C . GLU A 1 163 ? 5.135 -2.033 4.311 1.00 86.31 163 GLU A C 1
ATOM 1323 O O . GLU A 1 163 ? 5.640 -0.928 4.114 1.00 86.31 163 GLU A O 1
ATOM 1328 N N . HIS A 1 164 ? 3.917 -2.342 3.862 1.00 82.31 164 HIS A N 1
ATOM 1329 C CA . HIS A 1 164 ? 3.117 -1.427 3.055 1.00 82.31 164 HIS A CA 1
ATOM 1330 C C . HIS A 1 164 ? 2.748 -0.150 3.823 1.00 82.31 164 HIS A C 1
ATOM 1332 O O . HIS A 1 164 ? 2.957 0.943 3.304 1.00 82.31 164 HIS A O 1
ATOM 1338 N N . ILE A 1 165 ? 2.298 -0.269 5.078 1.00 82.75 165 ILE A N 1
ATOM 1339 C CA . ILE A 1 165 ? 2.002 0.877 5.954 1.00 82.75 165 ILE A CA 1
ATOM 1340 C C . ILE A 1 165 ? 3.265 1.721 6.185 1.00 82.75 165 ILE A C 1
ATOM 1342 O O . ILE A 1 165 ? 3.208 2.949 6.133 1.00 82.75 165 ILE A O 1
ATOM 1346 N N . CYS A 1 166 ? 4.422 1.082 6.393 1.00 85.00 166 CYS A N 1
ATOM 1347 C CA . CYS A 1 166 ? 5.707 1.766 6.557 1.00 85.00 166 CYS A CA 1
ATOM 1348 C C . CYS A 1 166 ? 6.103 2.565 5.301 1.00 85.00 166 CYS A C 1
ATOM 1350 O O . CYS A 1 166 ? 6.523 3.721 5.405 1.00 85.00 166 CYS A O 1
ATOM 1352 N N . ILE A 1 167 ? 5.933 1.979 4.110 1.00 81.06 167 ILE A N 1
ATOM 1353 C CA . ILE A 1 167 ? 6.193 2.650 2.829 1.00 81.06 167 ILE A CA 1
ATOM 1354 C C . ILE A 1 167 ? 5.204 3.796 2.607 1.00 81.06 167 ILE A C 1
ATOM 1356 O O . ILE A 1 167 ? 5.630 4.885 2.231 1.00 81.06 167 ILE A O 1
ATOM 1360 N N . ASP A 1 168 ? 3.914 3.599 2.874 1.00 76.44 168 ASP A N 1
ATOM 1361 C CA . ASP A 1 168 ? 2.898 4.644 2.715 1.00 76.44 168 ASP A CA 1
ATOM 1362 C C . ASP A 1 168 ? 3.153 5.820 3.667 1.00 76.44 168 ASP A C 1
ATOM 1364 O O . ASP A 1 168 ? 3.060 6.980 3.256 1.00 76.44 168 ASP A O 1
ATOM 1368 N N . LEU A 1 169 ? 3.564 5.543 4.910 1.00 75.31 169 LEU A N 1
ATOM 1369 C CA . LEU A 1 169 ? 4.074 6.545 5.849 1.00 75.31 169 LEU A CA 1
ATOM 1370 C C . LEU A 1 169 ? 5.276 7.293 5.277 1.00 75.31 169 LEU A C 1
ATOM 1372 O O . LEU A 1 169 ? 5.299 8.520 5.297 1.00 75.31 169 LEU A O 1
ATOM 1376 N N . TYR A 1 170 ? 6.273 6.575 4.761 1.00 79.06 170 TYR A N 1
ATOM 1377 C CA . TYR A 1 170 ? 7.455 7.189 4.165 1.00 79.06 170 TYR A CA 1
ATOM 1378 C C . TYR A 1 170 ? 7.092 8.093 2.977 1.00 79.06 170 TYR A C 1
ATOM 1380 O O . TYR A 1 170 ? 7.470 9.263 2.972 1.00 79.06 170 TYR A O 1
ATOM 1388 N N . VAL A 1 171 ? 6.347 7.576 1.995 1.00 75.25 171 VAL A N 1
ATOM 1389 C CA . VAL A 1 171 ? 5.988 8.261 0.741 1.00 75.25 171 VAL A CA 1
ATOM 1390 C C . VAL A 1 171 ? 5.152 9.502 1.013 1.00 75.25 171 VAL A C 1
ATOM 1392 O O . VAL A 1 171 ? 5.460 10.580 0.507 1.00 75.25 171 VAL A O 1
ATOM 1395 N N . SER A 1 172 ? 4.126 9.373 1.847 1.00 66.88 172 SER A N 1
ATOM 1396 C CA . SER A 1 172 ? 3.199 10.468 2.133 1.00 66.88 172 SER A CA 1
ATOM 1397 C C . SER A 1 172 ? 3.854 11.598 2.945 1.00 66.88 172 SER A C 1
ATOM 1399 O O . SER A 1 172 ? 3.385 12.736 2.944 1.00 66.88 172 SER A O 1
ATOM 1401 N N . ASN A 1 173 ? 4.995 11.314 3.579 1.00 66.25 173 ASN A N 1
ATOM 1402 C CA . ASN A 1 173 ? 5.818 12.292 4.287 1.00 66.25 173 ASN A CA 1
ATOM 1403 C C . ASN A 1 173 ? 6.770 13.083 3.372 1.00 66.25 173 ASN A C 1
ATOM 1405 O O . ASN A 1 173 ? 7.399 14.048 3.827 1.00 66.25 173 ASN A O 1
ATOM 1409 N N . GLN A 1 174 ? 6.880 12.707 2.095 1.00 72.62 174 GLN A N 1
ATOM 1410 C CA . GLN A 1 174 ? 7.746 13.350 1.105 1.00 72.62 174 GLN A CA 1
ATOM 1411 C C . GLN A 1 174 ? 6.989 14.372 0.252 1.00 72.62 174 GLN A C 1
ATOM 1413 O O . GLN A 1 174 ? 5.787 14.272 0.023 1.00 72.62 174 GLN A O 1
ATOM 1418 N N . ILE A 1 175 ? 7.718 15.345 -0.299 1.00 73.00 175 ILE A N 1
ATOM 1419 C CA . ILE A 1 175 ? 7.180 16.226 -1.342 1.00 73.00 175 ILE A CA 1
ATOM 1420 C C . ILE A 1 175 ? 7.131 15.422 -2.658 1.00 73.00 175 ILE A C 1
ATOM 1422 O O . ILE A 1 175 ? 8.196 15.010 -3.129 1.00 73.00 175 ILE A O 1
ATOM 1426 N N . PRO A 1 176 ? 5.960 15.233 -3.307 1.00 72.19 176 PRO A N 1
ATOM 1427 C CA . PRO A 1 176 ? 5.824 14.339 -4.465 1.00 72.19 176 PRO A CA 1
ATOM 1428 C C . PRO A 1 176 ? 6.799 14.638 -5.609 1.00 72.19 176 PRO A C 1
ATOM 1430 O O . PRO A 1 176 ? 7.382 13.725 -6.191 1.00 72.19 176 PRO A O 1
ATOM 1433 N N . GLN A 1 177 ? 7.048 15.921 -5.891 1.00 75.62 177 GLN A N 1
ATOM 1434 C CA . GLN A 1 177 ? 7.999 16.327 -6.928 1.00 75.62 177 GLN A CA 1
ATOM 1435 C C . GLN A 1 177 ? 9.449 15.961 -6.573 1.00 75.62 177 GLN A C 1
ATOM 1437 O O . GLN A 1 177 ? 10.211 15.545 -7.445 1.00 75.62 177 GLN A O 1
ATOM 1442 N N . GLN A 1 178 ? 9.839 16.091 -5.302 1.00 81.12 178 GLN A N 1
ATOM 1443 C CA . GLN A 1 178 ? 11.172 15.692 -4.844 1.00 81.12 178 GLN A CA 1
ATOM 1444 C C . GLN A 1 178 ? 11.329 14.174 -4.901 1.00 81.12 178 GLN A C 1
ATOM 1446 O O . GLN A 1 178 ? 12.360 13.686 -5.357 1.00 81.12 178 GLN A O 1
ATOM 1451 N N . LEU A 1 179 ? 10.286 13.436 -4.514 1.00 82.06 179 LEU A N 1
ATOM 1452 C CA . LEU A 1 179 ? 10.276 11.980 -4.567 1.00 82.06 179 LEU A CA 1
ATOM 1453 C C . LEU A 1 179 ? 10.374 11.466 -6.011 1.00 82.06 179 LEU A C 1
ATOM 1455 O O . LEU A 1 179 ? 11.209 10.611 -6.293 1.00 82.06 179 LEU A O 1
ATOM 1459 N N . LYS A 1 180 ? 9.617 12.064 -6.943 1.00 83.94 180 LYS A N 1
ATOM 1460 C CA . LYS A 1 180 ? 9.723 11.806 -8.389 1.00 83.94 180 LYS A CA 1
ATOM 1461 C C . LYS A 1 180 ? 11.141 12.060 -8.903 1.00 83.94 180 LYS A C 1
ATOM 1463 O O . LYS A 1 180 ? 11.713 11.204 -9.571 1.00 83.94 180 LYS A O 1
ATOM 1468 N N . ASN A 1 181 ? 11.732 13.209 -8.573 1.00 83.25 181 ASN A N 1
ATOM 1469 C CA . ASN A 1 181 ? 13.094 13.543 -8.998 1.00 83.25 181 ASN A CA 1
ATOM 1470 C C . ASN A 1 181 ? 14.129 12.553 -8.438 1.00 83.25 181 ASN A C 1
ATOM 1472 O O . ASN A 1 181 ? 15.023 12.120 -9.165 1.00 83.25 181 ASN A O 1
ATOM 1476 N N . LYS A 1 182 ? 13.990 12.170 -7.164 1.00 85.25 182 LYS A N 1
ATOM 1477 C CA . LYS A 1 182 ? 14.848 11.175 -6.513 1.00 85.25 182 LYS A CA 1
ATOM 1478 C C . LYS A 1 182 ? 14.723 9.810 -7.197 1.00 85.25 182 LYS A C 1
ATOM 1480 O O . LYS A 1 182 ? 15.742 9.175 -7.448 1.00 85.25 182 LYS A O 1
ATOM 1485 N N . ALA A 1 183 ? 13.504 9.389 -7.545 1.00 85.88 183 ALA A N 1
ATOM 1486 C CA . ALA A 1 183 ? 13.255 8.118 -8.220 1.00 85.88 183 ALA A CA 1
ATOM 1487 C C . ALA A 1 183 ? 13.932 8.054 -9.584 1.00 85.88 183 ALA A C 1
ATOM 1489 O O . ALA A 1 183 ? 14.666 7.110 -9.871 1.00 85.88 183 ALA A O 1
ATOM 1490 N N . TRP A 1 184 ? 13.780 9.103 -10.389 1.00 85.75 184 TRP A N 1
ATOM 1491 C CA . TRP A 1 184 ? 14.430 9.154 -11.694 1.00 85.75 184 TRP A CA 1
ATOM 1492 C C . TRP A 1 184 ? 15.949 9.203 -11.595 1.00 85.75 184 TRP A C 1
ATOM 1494 O O . TRP A 1 184 ? 16.618 8.488 -12.339 1.00 85.75 184 TRP A O 1
ATOM 1504 N N . SER A 1 185 ? 16.487 9.946 -10.623 1.00 85.12 185 SER A N 1
ATOM 1505 C CA . SER A 1 185 ? 17.927 9.964 -10.356 1.00 85.12 185 SER A CA 1
ATOM 1506 C C . SER A 1 185 ? 18.478 8.568 -10.055 1.00 85.12 185 SER A C 1
ATOM 1508 O O . SER A 1 185 ? 19.554 8.229 -10.536 1.00 85.12 185 SER A O 1
ATOM 1510 N N . ILE A 1 186 ? 17.751 7.768 -9.271 1.00 85.12 186 ILE A N 1
ATOM 1511 C CA . ILE A 1 186 ? 18.133 6.399 -8.898 1.00 85.12 186 ILE A CA 1
ATOM 1512 C C . ILE A 1 186 ? 18.099 5.453 -10.102 1.00 85.12 186 ILE A C 1
ATOM 1514 O O . ILE A 1 186 ? 19.018 4.668 -10.306 1.00 85.12 186 ILE A O 1
ATOM 1518 N N . VAL A 1 187 ? 17.083 5.576 -10.958 1.00 82.69 187 VAL A N 1
ATOM 1519 C CA . VAL A 1 187 ? 16.955 4.779 -12.193 1.00 82.69 187 VAL A CA 1
ATOM 1520 C C . VAL A 1 187 ? 17.983 5.211 -13.265 1.00 82.69 187 VAL A C 1
ATOM 1522 O O . VAL A 1 187 ? 18.028 4.665 -14.368 1.00 82.69 187 VAL A O 1
ATOM 1525 N N . GLY A 1 188 ? 18.851 6.180 -12.953 1.00 71.81 188 GLY A N 1
ATOM 1526 C CA . GLY A 1 188 ? 19.917 6.665 -13.832 1.00 71.81 188 GLY A CA 1
ATOM 1527 C C . GLY A 1 188 ? 19.457 7.717 -14.842 1.00 71.81 188 GLY A C 1
ATOM 1528 O O . GLY A 1 188 ? 20.228 8.121 -15.714 1.00 71.81 188 GLY A O 1
ATOM 1529 N N . PHE A 1 189 ? 18.221 8.202 -14.721 1.00 65.25 189 PHE A N 1
ATOM 1530 C CA . PHE A 1 189 ? 17.727 9.325 -15.502 1.00 65.25 189 PHE A CA 1
ATOM 1531 C C . PHE A 1 189 ? 18.129 10.646 -14.831 1.00 65.25 189 PHE A C 1
ATOM 1533 O O . PHE A 1 189 ? 17.759 10.937 -13.695 1.00 65.25 189 PHE A O 1
ATOM 1540 N N . THR A 1 190 ? 18.849 11.509 -15.551 1.00 58.09 190 THR A N 1
ATOM 1541 C CA . THR A 1 190 ? 18.923 12.930 -15.176 1.00 58.09 190 THR A CA 1
ATOM 1542 C C . THR A 1 190 ? 17.623 13.625 -15.591 1.00 58.09 190 THR A C 1
ATOM 1544 O O . THR A 1 190 ? 16.939 13.161 -16.503 1.00 58.09 190 THR A O 1
ATOM 1547 N N . SER A 1 191 ? 17.273 14.761 -14.978 1.00 52.28 191 SER A N 1
ATOM 1548 C CA . SER A 1 191 ? 16.003 15.481 -15.220 1.00 52.28 191 SER A CA 1
ATOM 1549 C C . SER A 1 191 ? 15.721 15.871 -16.682 1.00 52.28 191 SER A C 1
ATOM 1551 O O . SER A 1 191 ? 14.599 16.248 -16.996 1.00 52.28 191 SER A O 1
ATOM 1553 N N . ARG A 1 192 ? 16.712 15.767 -17.582 1.00 55.22 192 ARG A N 1
ATOM 1554 C CA . ARG A 1 192 ? 16.583 16.022 -19.030 1.00 55.22 192 ARG A CA 1
ATOM 1555 C C . ARG A 1 192 ? 16.470 14.758 -19.893 1.00 55.22 192 ARG A C 1
ATOM 1557 O O . ARG A 1 192 ? 16.267 14.881 -21.090 1.00 55.22 192 ARG A O 1
ATOM 1564 N N . LYS A 1 193 ? 16.653 13.564 -19.320 1.00 66.94 193 LYS A N 1
ATOM 1565 C CA . LYS A 1 193 ? 16.714 12.284 -20.055 1.00 66.94 193 LYS A CA 1
ATOM 1566 C C . LYS A 1 193 ? 15.456 11.430 -19.905 1.00 66.94 193 LYS A C 1
ATOM 1568 O O . LYS A 1 193 ? 15.386 10.357 -20.492 1.00 66.94 193 LYS A O 1
ATOM 1573 N N . PHE A 1 194 ? 14.503 11.854 -19.081 1.00 73.38 194 PHE A N 1
ATOM 1574 C CA . PHE A 1 194 ? 13.315 11.068 -18.783 1.00 73.38 194 PHE A CA 1
ATOM 1575 C C . PHE A 1 194 ? 12.154 11.443 -19.705 1.00 73.38 194 PHE A C 1
ATOM 1577 O O . PHE A 1 194 ? 11.728 12.596 -19.733 1.00 73.38 194 PHE A O 1
ATOM 1584 N N . TYR A 1 195 ? 11.627 10.454 -20.422 1.00 85.81 195 TYR A N 1
ATOM 1585 C CA . TYR A 1 195 ? 10.423 10.610 -21.227 1.00 85.81 195 TYR A CA 1
ATOM 1586 C C . TYR A 1 195 ? 9.165 10.461 -20.373 1.00 85.81 195 TYR A C 1
ATOM 1588 O O . TYR A 1 195 ? 9.069 9.545 -19.561 1.00 85.81 195 TYR A O 1
ATOM 1596 N N . GLU A 1 196 ? 8.176 11.327 -20.587 1.00 84.69 196 GLU A N 1
ATOM 1597 C CA . GLU A 1 196 ? 6.844 11.166 -19.994 1.00 84.69 196 GLU A CA 1
ATOM 1598 C C . GLU A 1 196 ? 6.175 9.854 -20.450 1.00 84.69 196 GLU A C 1
ATOM 1600 O O . GLU A 1 196 ? 6.544 9.325 -21.507 1.00 84.69 196 GLU A O 1
ATOM 1605 N N . PRO A 1 197 ? 5.176 9.329 -19.706 1.00 86.81 197 PRO A N 1
ATOM 1606 C CA . PRO A 1 197 ? 4.537 8.040 -19.993 1.00 86.81 197 PRO A CA 1
ATOM 1607 C C . PRO A 1 197 ? 4.171 7.818 -21.467 1.00 86.81 197 PRO A C 1
ATOM 1609 O O . PRO A 1 197 ? 4.499 6.783 -22.045 1.00 86.81 197 PRO A O 1
ATOM 1612 N N . ALA A 1 198 ? 3.571 8.824 -22.112 1.00 88.38 198 ALA A N 1
ATOM 1613 C CA . ALA A 1 198 ? 3.169 8.746 -23.516 1.00 88.38 198 ALA A CA 1
ATOM 1614 C C . ALA A 1 198 ? 4.356 8.603 -24.485 1.00 88.38 198 ALA A C 1
ATOM 1616 O O . ALA A 1 198 ? 4.240 7.955 -25.525 1.00 88.38 198 ALA A O 1
ATOM 1617 N N . MET A 1 199 ? 5.501 9.208 -24.169 1.00 90.62 199 MET A N 1
ATOM 1618 C CA . MET A 1 199 ? 6.689 9.133 -25.015 1.00 90.62 199 MET A CA 1
ATOM 1619 C C . MET A 1 199 ? 7.449 7.817 -24.804 1.00 90.62 199 MET A C 1
ATOM 1621 O O . MET A 1 199 ? 7.913 7.225 -25.777 1.00 90.62 199 MET A O 1
ATOM 1625 N N . GLN A 1 200 ? 7.496 7.294 -23.573 1.00 91.44 200 GLN A N 1
ATOM 1626 C CA . GLN A 1 200 ? 8.029 5.948 -23.319 1.00 91.44 200 GLN A CA 1
ATOM 1627 C C . GLN A 1 200 ? 7.273 4.883 -24.112 1.00 91.44 200 GLN A C 1
ATOM 1629 O O . GLN A 1 200 ? 7.883 4.012 -24.730 1.00 91.44 200 GLN A O 1
ATOM 1634 N N . GLU A 1 201 ? 5.946 4.991 -24.136 1.00 92.38 201 GLU A N 1
ATOM 1635 C CA . GLU A 1 201 ? 5.078 4.077 -24.869 1.00 92.38 201 GLU A CA 1
ATOM 1636 C C . GLU A 1 201 ? 5.407 4.062 -26.370 1.00 92.38 201 GLU A C 1
ATOM 1638 O O . GLU A 1 201 ? 5.609 3.001 -26.965 1.00 92.38 201 GLU A O 1
ATOM 1643 N N . LYS A 1 202 ? 5.579 5.249 -26.970 1.00 94.25 202 LYS A N 1
ATOM 1644 C CA . LYS A 1 202 ? 6.005 5.390 -28.370 1.00 94.25 202 LYS A CA 1
ATOM 1645 C C . LYS A 1 202 ? 7.380 4.776 -28.624 1.00 94.25 202 LYS A C 1
ATOM 1647 O O . LYS A 1 202 ? 7.570 4.139 -29.662 1.00 94.25 202 LYS A O 1
ATOM 1652 N N . VAL A 1 203 ? 8.336 4.954 -27.709 1.00 95.25 203 VAL A N 1
ATOM 1653 C CA . VAL A 1 203 ? 9.679 4.361 -27.823 1.00 95.25 203 VAL A CA 1
ATOM 1654 C C . VAL A 1 203 ? 9.593 2.836 -27.830 1.00 95.25 203 VAL A C 1
ATOM 1656 O O . VAL A 1 203 ? 10.103 2.207 -28.757 1.00 95.25 203 VAL A O 1
ATOM 1659 N N . LEU A 1 204 ? 8.912 2.239 -26.846 1.00 96.56 204 LEU A N 1
AT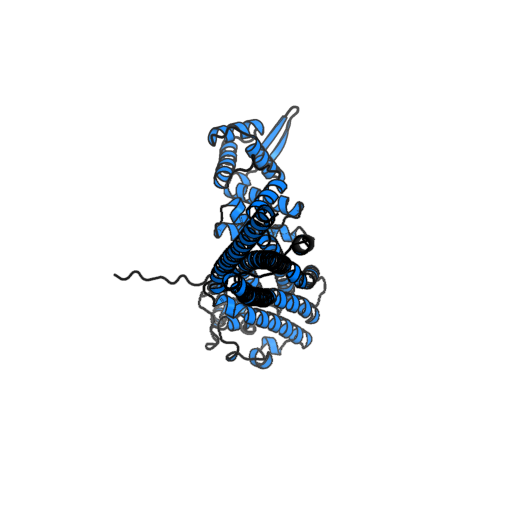OM 1660 C CA . LEU A 1 204 ? 8.767 0.783 -26.739 1.00 96.56 204 LEU A CA 1
ATOM 1661 C C . LEU A 1 204 ? 8.064 0.195 -27.967 1.00 96.56 204 LEU A C 1
ATOM 1663 O O . LEU A 1 204 ? 8.527 -0.803 -28.521 1.00 96.56 204 LEU A O 1
ATOM 1667 N N . GLN A 1 205 ? 7.003 0.845 -28.451 1.00 97.12 205 GLN A N 1
ATOM 1668 C CA . GLN A 1 205 ? 6.297 0.394 -29.647 1.00 97.12 205 GLN A CA 1
ATOM 1669 C C . GLN A 1 205 ? 7.183 0.436 -30.898 1.00 97.12 205 GLN A C 1
ATOM 1671 O O . GLN A 1 205 ? 7.184 -0.512 -31.681 1.00 97.12 205 GLN A O 1
ATOM 1676 N N . ASN A 1 206 ? 7.992 1.483 -31.072 1.00 97.19 206 ASN A N 1
ATOM 1677 C CA . ASN A 1 206 ? 8.910 1.575 -32.209 1.00 97.19 206 ASN A CA 1
ATOM 1678 C C . ASN A 1 206 ? 10.067 0.569 -32.132 1.00 97.19 206 ASN A C 1
ATOM 1680 O O . ASN A 1 206 ? 10.497 0.074 -33.174 1.00 97.19 206 ASN A O 1
ATOM 1684 N N . ILE A 1 207 ? 10.545 0.222 -30.931 1.00 97.19 207 ILE A N 1
ATOM 1685 C CA . ILE A 1 207 ? 11.519 -0.867 -30.752 1.00 97.19 207 ILE A CA 1
ATOM 1686 C C . ILE A 1 207 ? 10.918 -2.189 -31.244 1.00 97.19 207 ILE A C 1
ATOM 1688 O O . ILE A 1 207 ? 11.562 -2.903 -32.013 1.00 97.19 207 ILE A O 1
ATOM 1692 N N . VAL A 1 208 ? 9.676 -2.499 -30.862 1.00 97.12 208 VAL A N 1
ATOM 1693 C CA . VAL A 1 208 ? 8.990 -3.715 -31.326 1.00 97.12 208 VAL A CA 1
ATOM 1694 C C . VAL A 1 208 ? 8.821 -3.712 -32.845 1.00 97.12 208 VAL A C 1
ATOM 1696 O O . VAL A 1 208 ? 9.212 -4.679 -33.495 1.00 97.12 208 VAL A O 1
ATOM 1699 N N . VAL A 1 209 ? 8.311 -2.618 -33.425 1.00 96.56 209 VAL A N 1
ATOM 1700 C CA . VAL A 1 209 ? 8.127 -2.478 -34.883 1.00 96.56 209 VAL A CA 1
ATOM 1701 C C . VAL A 1 209 ? 9.444 -2.683 -35.635 1.00 96.56 209 VAL A C 1
ATOM 1703 O O . VAL A 1 209 ? 9.474 -3.372 -36.656 1.00 96.56 209 VAL A O 1
ATOM 1706 N N . PHE A 1 210 ? 10.555 -2.151 -35.117 1.00 97.12 210 PHE A N 1
ATOM 1707 C CA . PHE A 1 210 ? 11.871 -2.366 -35.712 1.00 97.12 210 PHE A CA 1
ATOM 1708 C C . PHE A 1 210 ? 12.221 -3.863 -35.789 1.00 97.12 210 PHE A C 1
ATOM 1710 O O . PHE A 1 210 ? 12.575 -4.357 -36.861 1.00 97.12 210 PHE A O 1
ATOM 1717 N N . PHE A 1 211 ? 12.073 -4.600 -34.682 1.00 96.69 211 PHE A N 1
ATOM 1718 C CA . PHE A 1 211 ? 12.430 -6.024 -34.585 1.00 96.69 211 PHE A CA 1
ATOM 1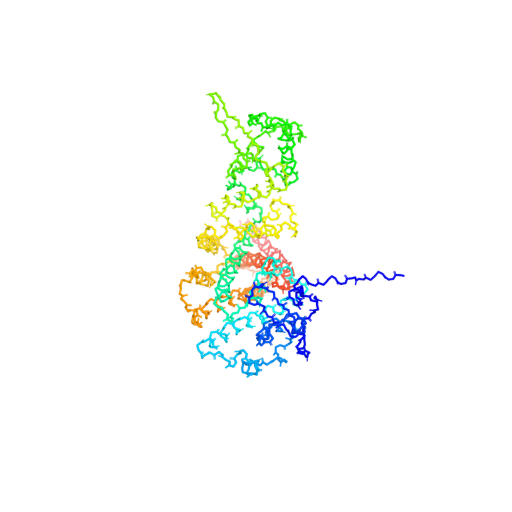719 C C . PHE A 1 211 ? 11.383 -6.999 -35.154 1.00 96.69 211 PHE A C 1
ATOM 1721 O O . PHE A 1 211 ? 11.614 -8.209 -35.193 1.00 96.69 211 PHE A O 1
ATOM 1728 N N . GLN A 1 212 ? 10.243 -6.497 -35.633 1.00 93.38 212 GLN A N 1
ATOM 1729 C CA . GLN A 1 212 ? 9.330 -7.271 -36.481 1.00 93.38 212 GLN A CA 1
ATOM 1730 C C . GLN A 1 212 ? 9.867 -7.413 -37.911 1.00 93.38 212 GLN A C 1
ATOM 1732 O O . GLN A 1 212 ? 9.600 -8.418 -38.561 1.00 93.38 212 GLN A O 1
ATOM 1737 N N . SER A 1 213 ? 10.638 -6.428 -38.385 1.00 91.81 213 SER A N 1
ATOM 1738 C CA . SER A 1 213 ? 11.215 -6.420 -39.741 1.00 91.81 213 SER A CA 1
ATOM 1739 C C . SER A 1 213 ? 12.703 -6.789 -39.780 1.00 91.81 213 SER A C 1
ATOM 1741 O O . SER A 1 213 ? 13.247 -7.020 -40.855 1.00 91.81 213 SER A O 1
ATOM 1743 N N . HIS A 1 214 ? 13.373 -6.838 -38.624 1.00 93.50 214 HIS A N 1
ATOM 1744 C CA . HIS A 1 214 ? 14.806 -7.111 -38.512 1.00 93.50 214 HIS A CA 1
ATOM 1745 C C . HIS A 1 214 ? 15.066 -8.155 -37.423 1.00 93.50 214 HIS A C 1
ATOM 1747 O O . HIS A 1 214 ? 14.594 -8.002 -36.300 1.00 93.50 214 HIS A O 1
ATOM 1753 N N . GLU A 1 215 ? 15.860 -9.185 -37.723 1.00 89.94 215 GLU A N 1
ATOM 1754 C CA . GLU A 1 215 ? 16.218 -10.215 -36.736 1.00 89.94 215 GLU A CA 1
ATOM 1755 C C . GLU A 1 215 ? 17.241 -9.701 -35.713 1.00 89.94 215 GLU A C 1
ATOM 1757 O O . GLU A 1 215 ? 17.037 -9.831 -34.510 1.00 89.94 215 GLU A O 1
ATOM 1762 N N . ALA A 1 216 ? 18.305 -9.036 -36.170 1.00 93.75 216 ALA A N 1
ATOM 1763 C CA . ALA A 1 216 ? 19.336 -8.467 -35.306 1.00 93.75 216 ALA A CA 1
ATOM 1764 C C . ALA A 1 216 ? 19.849 -7.130 -35.856 1.00 93.75 216 ALA A C 1
ATOM 1766 O O . ALA A 1 216 ? 19.906 -6.918 -37.067 1.00 93.75 216 ALA A O 1
ATOM 1767 N N . SER A 1 217 ? 20.257 -6.218 -34.971 1.00 95.50 217 SER A N 1
ATOM 1768 C CA . SER A 1 217 ? 20.796 -4.913 -35.373 1.00 95.50 217 SER A CA 1
ATOM 1769 C C . SER A 1 217 ? 21.799 -4.355 -34.369 1.00 95.50 217 SER A C 1
ATOM 1771 O O . SER A 1 217 ? 21.882 -4.788 -33.222 1.00 95.50 217 SER A O 1
ATOM 1773 N N . ARG A 1 218 ? 22.588 -3.367 -34.800 1.00 94.38 218 ARG A N 1
ATOM 1774 C CA . ARG A 1 218 ? 23.410 -2.566 -33.887 1.00 94.38 218 ARG A CA 1
ATOM 1775 C C . ARG A 1 218 ? 22.506 -1.605 -33.123 1.00 94.38 218 ARG A C 1
ATOM 1777 O O . ARG A 1 218 ? 21.658 -0.953 -33.727 1.00 94.38 218 ARG A O 1
ATOM 1784 N N . THR A 1 219 ? 22.766 -1.422 -31.831 1.00 93.56 219 THR A N 1
ATOM 1785 C CA . THR A 1 219 ? 21.999 -0.506 -30.969 1.00 93.56 219 THR A CA 1
ATOM 1786 C C . THR A 1 219 ? 21.876 0.905 -31.552 1.00 93.56 219 THR A C 1
ATOM 1788 O O . THR A 1 219 ? 20.796 1.482 -31.519 1.00 93.56 219 THR A O 1
ATOM 1791 N N . ALA A 1 220 ? 22.943 1.436 -32.161 1.00 93.62 220 ALA A N 1
ATOM 1792 C CA . ALA A 1 220 ? 22.932 2.760 -32.788 1.00 93.62 220 ALA A CA 1
ATOM 1793 C C . ALA A 1 220 ? 21.870 2.899 -33.896 1.00 93.62 220 ALA A C 1
ATOM 1795 O O . ALA A 1 220 ? 21.179 3.909 -33.953 1.00 93.62 220 ALA A O 1
ATOM 1796 N N . HIS A 1 221 ? 21.687 1.866 -34.725 1.00 95.38 221 HIS A N 1
ATOM 1797 C CA . HIS A 1 221 ? 20.692 1.888 -35.798 1.00 95.38 221 HIS A CA 1
ATOM 1798 C C . HIS A 1 221 ? 19.266 1.793 -35.232 1.00 95.38 221 HIS A C 1
ATOM 1800 O O . HIS A 1 221 ? 18.374 2.501 -35.688 1.00 95.38 221 HIS A O 1
ATOM 1806 N N . VAL A 1 222 ? 19.053 0.990 -34.182 1.00 95.75 222 VAL A N 1
ATOM 1807 C CA . VAL A 1 222 ? 17.757 0.957 -33.478 1.00 95.75 222 VAL A CA 1
ATOM 1808 C C . VAL A 1 222 ? 17.418 2.342 -32.920 1.00 95.75 222 VAL A C 1
ATOM 1810 O O . VAL A 1 222 ? 16.312 2.832 -33.131 1.00 95.75 222 VAL A O 1
ATOM 1813 N N . ILE A 1 223 ? 18.379 3.004 -32.265 1.00 94.88 223 ILE A N 1
ATOM 1814 C CA . ILE A 1 223 ? 18.197 4.360 -31.726 1.00 94.88 223 ILE A CA 1
ATOM 1815 C C . ILE A 1 223 ? 17.849 5.345 -32.844 1.00 94.88 223 ILE A C 1
ATOM 1817 O O . ILE A 1 223 ? 16.899 6.106 -32.694 1.00 94.88 223 ILE A O 1
ATOM 1821 N N . GLU A 1 224 ? 18.573 5.335 -33.966 1.00 95.06 224 GLU A N 1
ATOM 1822 C CA . GLU A 1 224 ? 18.297 6.229 -35.099 1.00 95.06 224 GLU A CA 1
ATOM 1823 C C . GLU A 1 224 ? 16.909 6.009 -35.706 1.00 95.06 224 GLU A C 1
ATOM 1825 O O . GLU A 1 224 ? 16.209 6.985 -35.990 1.00 95.06 224 GLU A O 1
ATOM 1830 N N . PHE A 1 225 ? 16.490 4.750 -35.859 1.00 96.31 225 PHE A N 1
ATOM 1831 C CA . PHE A 1 225 ? 15.158 4.407 -36.346 1.00 96.31 225 PHE A CA 1
ATOM 1832 C C . PHE A 1 225 ? 14.064 4.939 -35.416 1.00 96.31 225 PHE A C 1
ATOM 1834 O O . PHE A 1 225 ? 13.167 5.655 -35.861 1.00 96.31 225 PHE A O 1
ATOM 1841 N N . VAL A 1 226 ? 14.160 4.631 -34.118 1.00 95.75 226 VAL A N 1
ATOM 1842 C CA . VAL A 1 226 ? 13.169 5.067 -33.124 1.00 95.75 226 VAL A CA 1
ATOM 1843 C C . VAL A 1 226 ? 13.119 6.590 -33.075 1.00 95.75 226 VAL A C 1
ATOM 1845 O O . VAL A 1 226 ? 12.038 7.160 -33.195 1.00 95.75 226 VAL A O 1
ATOM 1848 N N . LYS A 1 227 ? 14.284 7.243 -32.984 1.00 94.38 227 LYS A N 1
ATOM 1849 C CA . LYS A 1 227 ? 14.436 8.702 -32.950 1.00 94.38 227 LYS A CA 1
ATOM 1850 C C . LYS A 1 227 ? 13.707 9.379 -34.115 1.00 94.38 227 LYS A C 1
ATOM 1852 O O . LYS A 1 227 ? 12.951 10.324 -33.902 1.00 94.38 227 LYS A O 1
ATOM 1857 N N . LYS A 1 228 ? 13.879 8.855 -35.335 1.00 94.12 228 LYS A N 1
ATOM 1858 C CA . LYS A 1 228 ? 13.216 9.370 -36.542 1.00 94.12 228 LYS A CA 1
ATOM 1859 C C . LYS A 1 228 ? 11.692 9.231 -36.478 1.00 94.12 228 LYS A C 1
ATOM 1861 O O . LYS A 1 228 ? 10.988 10.152 -36.881 1.00 94.12 228 LYS A O 1
ATOM 1866 N N . ASN A 1 229 ? 11.184 8.110 -35.970 1.00 93.19 229 ASN A N 1
ATOM 1867 C CA . ASN A 1 229 ? 9.744 7.844 -35.943 1.00 93.19 229 ASN A CA 1
ATOM 1868 C C . ASN A 1 229 ? 9.001 8.616 -34.850 1.00 93.19 229 ASN A C 1
ATOM 1870 O O . ASN A 1 229 ? 7.842 8.974 -35.045 1.00 93.19 229 ASN A O 1
ATOM 1874 N N . ILE A 1 230 ? 9.648 8.884 -33.713 1.00 92.06 230 ILE A N 1
ATOM 1875 C CA . ILE A 1 230 ? 9.042 9.657 -32.618 1.00 92.06 230 ILE A CA 1
ATOM 1876 C C . ILE A 1 230 ? 9.301 11.169 -32.725 1.00 92.06 230 ILE A C 1
ATOM 1878 O O . ILE A 1 230 ? 8.791 11.914 -31.898 1.00 92.06 230 ILE A O 1
ATOM 1882 N N . GLN A 1 231 ? 10.039 11.610 -33.754 1.00 88.75 231 GLN A N 1
ATOM 1883 C CA . GLN A 1 231 ? 10.394 13.014 -34.020 1.00 88.75 231 GLN A CA 1
ATOM 1884 C C . GLN A 1 231 ? 11.202 13.677 -32.891 1.00 88.75 231 GLN A C 1
ATOM 1886 O O . GLN A 1 231 ? 11.069 14.870 -32.633 1.00 88.75 231 GLN A O 1
ATOM 1891 N N . GLU A 1 232 ? 12.069 12.904 -32.239 1.00 85.31 232 GLU A N 1
ATOM 1892 C CA . GLU A 1 232 ? 12.955 13.389 -31.178 1.00 85.31 232 GLU A CA 1
ATOM 1893 C C . GLU A 1 232 ? 14.362 13.674 -31.715 1.00 85.31 232 GLU A C 1
ATOM 1895 O O . GLU A 1 232 ? 14.815 13.058 -32.678 1.00 85.31 232 GLU A O 1
ATOM 1900 N N . ASN A 1 233 ? 15.086 14.604 -31.087 1.00 78.50 233 ASN A N 1
ATOM 1901 C CA . ASN A 1 233 ? 16.433 14.990 -31.532 1.00 78.50 233 ASN A CA 1
ATOM 1902 C C . ASN A 1 233 ? 17.553 14.350 -30.698 1.00 78.50 233 ASN A C 1
ATOM 1904 O O . ASN A 1 233 ? 18.640 14.094 -31.224 1.00 78.50 233 ASN A O 1
ATOM 1908 N N . ASP A 1 234 ? 17.289 14.052 -29.423 1.00 78.88 234 ASP A N 1
ATOM 1909 C CA . ASP A 1 234 ? 18.250 13.432 -28.509 1.00 78.88 234 ASP A CA 1
ATOM 1910 C C . ASP A 1 234 ? 17.997 11.921 -28.382 1.00 78.88 234 ASP A C 1
ATOM 1912 O O . ASP A 1 234 ? 16.930 11.475 -27.967 1.00 78.88 234 ASP A O 1
ATOM 1916 N N . GLY A 1 235 ? 18.999 11.116 -28.743 1.00 85.69 235 GLY A N 1
ATOM 1917 C CA . GLY A 1 235 ? 18.946 9.656 -28.635 1.00 85.69 235 GLY A CA 1
ATOM 1918 C C . GLY A 1 235 ? 19.337 9.111 -27.258 1.00 85.69 235 GLY A C 1
ATOM 1919 O O . GLY A 1 235 ? 19.223 7.905 -27.042 1.00 85.69 235 GLY A O 1
ATOM 1920 N N . ALA A 1 236 ? 19.808 9.950 -26.329 1.00 87.75 236 ALA A N 1
ATOM 1921 C CA . ALA A 1 236 ? 20.330 9.505 -25.037 1.00 87.75 236 ALA A CA 1
ATOM 1922 C C . ALA A 1 236 ? 19.263 8.829 -24.161 1.00 87.75 236 ALA A C 1
ATOM 1924 O O . ALA A 1 236 ? 19.545 7.819 -23.519 1.00 87.75 236 ALA A O 1
ATOM 1925 N N . ALA A 1 237 ? 18.036 9.355 -24.160 1.00 87.12 237 ALA A N 1
ATOM 1926 C CA . ALA A 1 237 ? 16.909 8.769 -23.435 1.00 87.12 237 ALA A CA 1
ATOM 1927 C C . ALA A 1 237 ? 16.509 7.396 -24.010 1.00 87.12 237 ALA A C 1
ATOM 1929 O O . ALA A 1 237 ? 16.306 6.443 -23.260 1.00 87.12 237 ALA A O 1
ATOM 1930 N N . ILE A 1 238 ? 16.485 7.267 -25.343 1.00 91.69 238 ILE A N 1
ATOM 1931 C CA . ILE A 1 238 ? 16.212 6.000 -26.044 1.00 91.69 238 ILE A CA 1
ATOM 1932 C C . ILE A 1 238 ? 17.298 4.965 -25.722 1.00 91.69 238 ILE A C 1
ATOM 1934 O O . ILE A 1 238 ? 16.985 3.815 -25.415 1.00 91.69 238 ILE A O 1
ATOM 1938 N N . ALA A 1 239 ? 18.571 5.372 -25.763 1.00 91.31 239 ALA A N 1
ATOM 1939 C CA . ALA A 1 239 ? 19.697 4.508 -25.420 1.00 91.31 239 ALA A CA 1
ATOM 1940 C C . ALA A 1 239 ? 19.564 3.963 -23.991 1.00 91.31 239 ALA A C 1
ATOM 1942 O O . ALA A 1 239 ? 19.661 2.756 -23.784 1.00 91.31 239 ALA A O 1
ATOM 1943 N N . HIS A 1 240 ? 19.236 4.834 -23.032 1.00 90.06 240 HIS A N 1
ATOM 1944 C CA . HIS A 1 240 ? 19.025 4.440 -21.640 1.00 90.06 240 HIS A CA 1
ATOM 1945 C C . HIS A 1 240 ? 17.863 3.451 -21.480 1.00 90.06 240 HIS A C 1
ATOM 1947 O O . HIS A 1 240 ? 17.983 2.466 -20.755 1.00 90.06 240 HIS A O 1
ATOM 1953 N N . MET A 1 241 ? 16.751 3.645 -22.199 1.00 92.81 241 MET A N 1
ATOM 1954 C CA . MET A 1 241 ? 15.647 2.676 -22.199 1.00 92.81 241 MET A CA 1
ATOM 1955 C C . MET A 1 241 ? 16.077 1.303 -22.744 1.00 92.81 241 MET A C 1
ATOM 1957 O O . MET A 1 241 ? 15.703 0.272 -22.182 1.00 92.81 241 MET A O 1
ATOM 1961 N N . ILE A 1 242 ? 16.900 1.265 -23.798 1.00 93.44 242 ILE A N 1
ATOM 1962 C CA . ILE A 1 242 ? 17.468 0.015 -24.334 1.00 93.44 242 ILE A CA 1
ATOM 1963 C C . ILE A 1 242 ? 18.425 -0.643 -23.325 1.00 93.44 242 ILE A C 1
ATOM 1965 O O . ILE A 1 242 ? 18.463 -1.875 -23.226 1.00 93.44 242 ILE A O 1
ATOM 1969 N N . ASP A 1 243 ? 19.169 0.146 -22.549 1.00 91.56 243 ASP A N 1
ATOM 1970 C CA . ASP A 1 243 ? 20.038 -0.359 -21.483 1.00 91.56 243 ASP A CA 1
ATOM 1971 C C . ASP A 1 243 ? 19.230 -0.972 -20.328 1.00 91.56 243 ASP A C 1
ATOM 1973 O O . ASP A 1 243 ?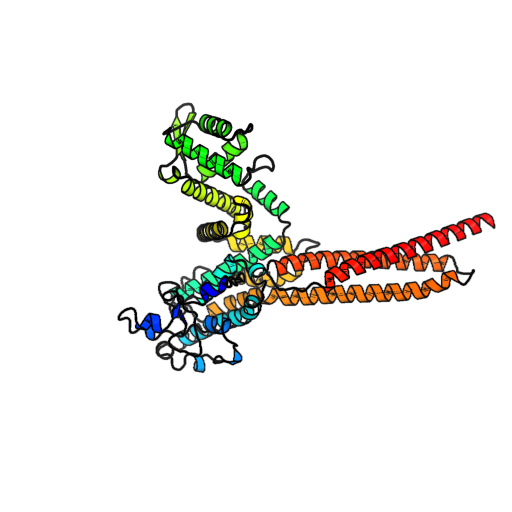 19.560 -2.073 -19.875 1.00 91.56 243 ASP A O 1
ATOM 1977 N N . ILE A 1 244 ? 18.119 -0.344 -19.919 1.00 92.56 244 ILE A N 1
ATOM 1978 C CA . ILE A 1 244 ? 17.174 -0.914 -18.940 1.00 92.56 244 ILE A CA 1
ATOM 1979 C C . ILE A 1 244 ? 16.654 -2.269 -19.443 1.00 92.56 244 ILE A C 1
ATOM 1981 O O . ILE A 1 244 ? 16.798 -3.284 -18.760 1.00 92.56 244 ILE A O 1
ATOM 1985 N N . LEU A 1 245 ? 16.129 -2.323 -20.670 1.00 94.88 245 LEU A N 1
ATOM 1986 C CA . LEU A 1 245 ? 15.635 -3.561 -21.287 1.00 94.88 245 LEU A CA 1
ATOM 1987 C C . LEU A 1 245 ? 16.727 -4.639 -21.399 1.00 94.88 245 LEU A C 1
ATOM 1989 O O . LEU A 1 245 ? 16.486 -5.821 -21.142 1.00 94.88 245 LEU A O 1
ATOM 1993 N N . SER A 1 246 ? 17.960 -4.239 -21.719 1.00 92.62 246 SER A N 1
ATOM 1994 C CA . SER A 1 246 ? 19.117 -5.139 -21.709 1.00 92.62 246 SER A CA 1
ATOM 1995 C C . SER A 1 246 ? 19.380 -5.712 -20.316 1.00 92.62 246 SER A C 1
ATOM 1997 O O . SER A 1 246 ? 19.681 -6.896 -20.192 1.00 92.62 246 SER A O 1
ATOM 1999 N N . GLY A 1 247 ? 19.227 -4.907 -19.261 1.00 90.06 247 GLY A N 1
ATOM 2000 C CA . GLY A 1 247 ? 19.353 -5.340 -17.868 1.00 90.06 247 GLY A CA 1
ATOM 2001 C C . GLY A 1 247 ? 18.257 -6.306 -17.403 1.00 90.06 247 GLY A C 1
ATOM 2002 O O . GLY A 1 247 ? 18.423 -6.947 -16.361 1.00 90.06 247 GLY A O 1
ATOM 2003 N N . LYS A 1 248 ? 17.156 -6.432 -18.156 1.00 92.94 248 LYS A N 1
ATOM 2004 C CA . LYS A 1 248 ? 16.115 -7.457 -17.971 1.00 92.94 248 LYS A CA 1
ATOM 2005 C C . LYS A 1 248 ? 16.289 -8.663 -18.903 1.00 92.94 248 LYS A C 1
ATOM 2007 O O . LYS A 1 248 ? 15.478 -9.581 -18.884 1.00 92.94 248 LYS A O 1
ATOM 2012 N N . SER A 1 249 ? 17.386 -8.704 -19.659 1.00 93.62 249 SER A N 1
ATOM 2013 C CA . SER A 1 249 ? 17.675 -9.741 -20.656 1.00 93.62 249 SER A CA 1
ATOM 2014 C C . SER A 1 249 ? 16.637 -9.814 -21.780 1.00 93.62 249 SER A C 1
ATOM 2016 O O . SER A 1 249 ? 16.434 -10.878 -22.356 1.00 93.62 249 SER A O 1
ATOM 2018 N N . CYS A 1 250 ? 16.004 -8.689 -22.139 1.00 96.25 250 CYS A N 1
ATOM 2019 C CA . CYS A 1 250 ? 15.078 -8.657 -23.275 1.00 96.25 250 CYS A CA 1
ATOM 2020 C C . CYS A 1 250 ? 15.784 -8.882 -24.619 1.00 96.25 250 CYS A C 1
ATOM 2022 O O . CYS A 1 250 ? 15.166 -9.343 -25.580 1.00 96.25 250 CYS A O 1
ATOM 2024 N N . PHE A 1 251 ? 17.083 -8.574 -24.677 1.00 96.62 251 PHE A N 1
ATOM 2025 C CA . PHE A 1 251 ? 17.909 -8.726 -25.866 1.00 96.62 251 PHE A CA 1
ATOM 2026 C C . PHE A 1 251 ? 18.924 -9.859 -25.720 1.00 96.62 251 PHE A C 1
ATOM 2028 O O . PHE A 1 251 ? 19.603 -9.970 -24.698 1.00 96.62 251 PHE A O 1
ATOM 2035 N N . ILE A 1 252 ? 19.100 -10.635 -26.786 1.00 94.75 252 ILE A N 1
ATOM 2036 C CA . ILE A 1 252 ? 20.248 -11.523 -26.973 1.00 94.75 252 ILE A CA 1
ATOM 2037 C C . ILE A 1 252 ? 21.375 -10.686 -27.579 1.00 94.75 252 ILE A C 1
ATOM 2039 O O . ILE A 1 252 ? 21.188 -10.012 -28.593 1.00 94.75 252 ILE A O 1
ATOM 2043 N N . LYS A 1 253 ? 22.546 -10.693 -26.933 1.00 92.31 253 LYS A N 1
ATOM 2044 C CA . LYS A 1 253 ? 23.727 -9.946 -27.382 1.00 92.31 253 LYS A CA 1
ATOM 2045 C C . LYS A 1 253 ? 24.702 -10.881 -28.088 1.00 92.31 253 LYS A C 1
ATOM 2047 O O . LYS A 1 253 ? 25.282 -11.757 -27.451 1.00 92.31 253 LYS A O 1
ATOM 2052 N N . THR A 1 254 ? 24.954 -10.627 -29.368 1.00 92.44 254 THR A N 1
ATOM 2053 C CA . THR A 1 254 ? 25.931 -11.379 -30.168 1.00 92.44 254 THR A CA 1
ATOM 2054 C C . THR A 1 254 ? 27.162 -10.518 -30.412 1.00 92.44 254 THR A C 1
ATOM 2056 O O . THR A 1 254 ? 27.086 -9.461 -31.045 1.00 92.44 254 THR A O 1
ATOM 2059 N N . ARG A 1 255 ? 28.315 -10.957 -29.895 1.00 90.00 255 ARG A N 1
ATOM 2060 C CA . ARG A 1 255 ? 29.586 -10.238 -30.040 1.00 90.00 255 ARG A CA 1
ATOM 2061 C C . ARG A 1 255 ? 30.261 -10.621 -31.357 1.00 90.00 255 ARG A C 1
ATOM 2063 O O . ARG A 1 255 ? 30.673 -11.762 -31.536 1.00 90.00 255 ARG A O 1
ATOM 2070 N N . MET A 1 256 ? 30.416 -9.648 -32.249 1.00 86.69 256 MET A N 1
ATOM 2071 C CA . MET A 1 256 ? 31.227 -9.758 -33.463 1.00 86.69 256 MET A CA 1
ATOM 2072 C C . MET A 1 256 ? 32.623 -9.169 -33.216 1.00 86.69 256 MET A C 1
ATOM 2074 O O . MET A 1 256 ? 32.859 -8.496 -32.212 1.00 86.69 256 MET A O 1
ATOM 2078 N N . LYS A 1 257 ? 33.560 -9.384 -34.150 1.00 83.50 257 LYS A N 1
ATOM 2079 C CA . LYS A 1 257 ? 34.959 -8.926 -34.015 1.00 83.50 257 LYS A CA 1
ATOM 2080 C C . LYS A 1 257 ? 35.088 -7.429 -33.689 1.00 83.50 257 LYS A C 1
ATOM 2082 O O . LYS A 1 257 ? 35.906 -7.073 -32.852 1.00 83.50 257 LYS A O 1
ATOM 2087 N N . ASN A 1 258 ? 34.250 -6.580 -34.297 1.00 84.75 258 ASN A N 1
ATOM 2088 C CA . ASN A 1 258 ? 34.361 -5.116 -34.193 1.00 84.75 258 ASN A CA 1
ATOM 2089 C C . ASN A 1 258 ? 33.084 -4.419 -33.678 1.00 84.75 258 ASN A C 1
ATOM 2091 O O . ASN A 1 258 ? 33.045 -3.195 -33.618 1.00 84.75 258 ASN A O 1
ATOM 2095 N N . TYR A 1 259 ? 32.011 -5.158 -33.377 1.00 84.88 259 TYR A N 1
ATOM 2096 C CA . TYR A 1 259 ? 30.730 -4.590 -32.931 1.00 84.88 259 TYR A CA 1
ATOM 2097 C C . TYR A 1 259 ? 29.872 -5.638 -32.214 1.00 84.88 259 TYR A C 1
ATOM 2099 O O . TYR A 1 259 ? 30.144 -6.833 -32.301 1.00 84.88 259 TYR A O 1
ATOM 2107 N N . SER A 1 260 ? 28.808 -5.196 -31.546 1.00 89.50 260 SER A N 1
ATOM 2108 C CA . SER A 1 260 ? 27.799 -6.077 -30.949 1.00 89.50 260 SER A CA 1
ATOM 2109 C C . SER A 1 260 ? 26.461 -5.896 -31.654 1.00 89.50 260 SER A C 1
ATOM 2111 O O . SER A 1 260 ? 26.090 -4.774 -32.011 1.00 89.50 260 SER A O 1
ATOM 2113 N N . LEU A 1 261 ? 25.752 -7.000 -31.857 1.00 93.94 261 LEU A N 1
ATOM 2114 C CA . LEU A 1 261 ? 24.371 -7.010 -32.322 1.00 93.94 261 LEU A CA 1
ATOM 2115 C C . LEU A 1 261 ? 23.444 -7.318 -31.151 1.00 93.94 261 LEU A C 1
ATOM 2117 O O . LEU A 1 261 ? 23.804 -8.089 -30.259 1.00 93.94 261 LEU A O 1
ATOM 2121 N N . ILE A 1 262 ? 22.267 -6.707 -31.176 1.00 95.88 262 ILE A N 1
ATOM 2122 C CA . ILE A 1 262 ? 21.147 -7.030 -30.303 1.00 95.88 262 ILE A CA 1
ATOM 2123 C C . ILE A 1 262 ? 20.022 -7.634 -31.141 1.00 95.88 262 ILE A C 1
ATOM 2125 O O . ILE A 1 262 ? 19.701 -7.129 -32.217 1.00 95.88 262 ILE A O 1
ATOM 2129 N N . GLU A 1 263 ? 19.440 -8.707 -30.629 1.00 95.81 263 GLU A N 1
ATOM 2130 C CA . GLU A 1 263 ? 18.222 -9.341 -31.130 1.00 95.81 263 GLU A CA 1
ATOM 2131 C C . GLU A 1 263 ? 17.180 -9.313 -30.015 1.00 95.81 263 GLU A C 1
ATOM 2133 O O . GLU A 1 263 ? 17.494 -9.638 -28.869 1.00 95.81 263 GLU A O 1
ATOM 2138 N N . LEU A 1 264 ? 15.947 -8.922 -30.331 1.00 97.06 264 LEU A N 1
ATOM 2139 C CA . LEU A 1 264 ? 14.851 -8.940 -29.368 1.00 97.06 264 LEU A CA 1
ATOM 2140 C C . LEU A 1 264 ? 14.290 -10.362 -29.244 1.00 97.06 264 LEU A C 1
ATOM 2142 O O . LEU A 1 264 ? 13.849 -10.937 -30.242 1.00 97.06 264 LEU A O 1
ATOM 2146 N N . GLN A 1 265 ? 14.276 -10.919 -28.027 1.00 96.50 265 GLN A N 1
ATOM 2147 C CA . GLN A 1 265 ? 13.735 -12.266 -27.809 1.00 96.50 265 GLN A CA 1
ATOM 2148 C C . GLN A 1 265 ? 12.265 -12.345 -28.235 1.00 96.50 265 GLN A C 1
ATOM 2150 O O . GLN A 1 265 ? 11.504 -11.388 -28.077 1.00 96.50 265 GLN A O 1
ATOM 2155 N N . GLN A 1 266 ? 11.852 -13.513 -28.733 1.00 93.81 266 GLN A N 1
ATOM 2156 C CA . GLN A 1 266 ? 10.532 -13.704 -29.339 1.00 93.81 266 GLN A CA 1
ATOM 2157 C C . GLN A 1 266 ? 9.376 -13.310 -28.407 1.00 93.81 266 GLN A C 1
ATOM 2159 O O . GLN A 1 266 ? 8.450 -12.641 -28.862 1.00 93.81 266 GLN A O 1
ATOM 2164 N N . GLN A 1 267 ? 9.446 -13.617 -27.102 1.00 94.50 267 GLN A N 1
ATOM 2165 C CA . GLN A 1 267 ? 8.366 -13.243 -26.178 1.00 94.50 267 GLN A CA 1
ATOM 2166 C C . GLN A 1 267 ? 8.180 -11.724 -26.011 1.00 94.50 267 GLN A C 1
ATOM 2168 O O . GLN A 1 267 ? 7.091 -11.295 -25.638 1.00 94.50 267 GLN A O 1
ATOM 2173 N N . TYR A 1 268 ? 9.203 -10.914 -26.310 1.00 96.25 268 TYR A N 1
ATOM 2174 C CA . TYR A 1 268 ? 9.176 -9.453 -26.178 1.00 96.25 268 TYR A CA 1
ATOM 2175 C C . TYR A 1 268 ? 8.894 -8.721 -27.496 1.00 96.25 268 TYR A C 1
ATOM 2177 O O . TYR A 1 268 ? 8.868 -7.494 -27.519 1.00 96.25 268 TYR A O 1
ATOM 2185 N N . LYS A 1 269 ? 8.623 -9.445 -28.593 1.00 94.56 269 LYS A N 1
ATOM 2186 C CA . LYS A 1 269 ? 8.084 -8.855 -29.835 1.00 94.56 269 LYS A CA 1
ATOM 2187 C C . LYS A 1 269 ? 6.601 -8.466 -29.721 1.00 94.56 269 LYS A C 1
ATOM 2189 O O . LYS A 1 269 ? 6.012 -7.984 -30.685 1.00 94.56 269 LYS A O 1
ATOM 2194 N N . ILE A 1 270 ? 6.010 -8.668 -28.544 1.00 94.31 270 ILE A N 1
ATOM 2195 C CA . ILE A 1 270 ? 4.699 -8.167 -28.132 1.00 94.31 270 ILE A CA 1
ATOM 2196 C C . ILE A 1 270 ? 4.941 -6.964 -27.213 1.00 94.31 270 ILE A C 1
ATOM 2198 O O . ILE A 1 270 ? 5.700 -7.063 -26.244 1.00 94.31 270 ILE A O 1
ATOM 2202 N N . LYS A 1 271 ? 4.313 -5.823 -27.519 1.00 94.31 271 LYS A N 1
ATOM 2203 C CA . LYS A 1 271 ? 4.569 -4.540 -26.843 1.00 94.31 271 LYS A CA 1
ATOM 2204 C C . LYS A 1 271 ? 4.258 -4.603 -25.353 1.00 94.31 271 LYS A C 1
ATOM 2206 O O . LYS A 1 271 ? 4.996 -4.044 -24.549 1.00 94.31 271 LYS A O 1
ATOM 2211 N N . GLU A 1 272 ? 3.184 -5.289 -24.989 1.00 93.56 272 GLU A N 1
ATOM 2212 C CA . GLU A 1 272 ? 2.721 -5.454 -23.612 1.00 93.56 272 GLU A CA 1
ATOM 2213 C C . GLU A 1 272 ? 3.769 -6.202 -22.781 1.00 93.56 272 GLU A C 1
ATOM 2215 O O . GLU A 1 272 ? 4.190 -5.707 -21.741 1.00 93.56 272 GLU A O 1
ATOM 2220 N N . HIS A 1 273 ? 4.307 -7.313 -23.295 1.00 94.94 273 HIS A N 1
ATOM 2221 C CA . HIS A 1 273 ? 5.359 -8.069 -22.608 1.00 94.94 273 HIS A CA 1
ATOM 2222 C C . HIS A 1 273 ? 6.670 -7.283 -22.481 1.00 94.94 273 HIS A C 1
ATOM 2224 O O . HIS A 1 273 ? 7.380 -7.409 -21.482 1.00 94.94 273 HIS A O 1
ATOM 2230 N N . LEU A 1 274 ? 7.020 -6.482 -23.497 1.00 96.56 274 LEU A N 1
ATOM 2231 C CA . LEU A 1 274 ? 8.190 -5.606 -23.423 1.00 96.56 274 LEU A CA 1
ATOM 2232 C C . LEU A 1 274 ? 7.995 -4.518 -22.357 1.00 96.56 274 LEU A C 1
ATOM 2234 O O . LEU A 1 274 ? 8.939 -4.208 -21.629 1.00 96.56 274 LEU A O 1
ATOM 2238 N N . ARG A 1 275 ? 6.776 -3.970 -22.243 1.00 95.19 275 ARG A N 1
ATOM 2239 C CA . ARG A 1 275 ? 6.416 -2.987 -21.216 1.00 95.19 275 ARG A CA 1
ATOM 2240 C C . ARG A 1 275 ? 6.482 -3.584 -19.814 1.00 95.19 275 ARG A C 1
ATOM 2242 O O . ARG A 1 275 ? 7.117 -2.985 -18.953 1.00 95.19 275 ARG A O 1
ATOM 2249 N N . ASP A 1 276 ? 5.930 -4.778 -19.611 1.00 93.81 276 ASP A N 1
ATOM 2250 C CA . ASP A 1 276 ? 6.005 -5.490 -18.329 1.00 93.81 276 ASP A CA 1
ATOM 2251 C C . ASP A 1 276 ? 7.457 -5.699 -17.881 1.00 93.81 276 ASP A C 1
ATOM 2253 O O . ASP A 1 276 ? 7.816 -5.450 -16.730 1.00 93.81 276 ASP A O 1
ATOM 2257 N N . ALA A 1 277 ? 8.323 -6.117 -18.811 1.00 94.81 277 ALA A N 1
ATOM 2258 C CA . ALA A 1 277 ? 9.743 -6.303 -18.539 1.00 94.81 277 ALA A CA 1
ATOM 2259 C C . ALA A 1 277 ? 10.454 -4.981 -18.203 1.00 94.81 277 ALA A C 1
ATOM 2261 O O . ALA A 1 277 ? 11.324 -4.947 -17.328 1.00 94.81 277 ALA A O 1
ATOM 2262 N N . TYR A 1 278 ? 10.086 -3.897 -18.887 1.00 94.31 278 TYR A N 1
ATOM 2263 C CA . TYR A 1 278 ? 10.615 -2.562 -18.635 1.00 94.31 278 TYR A CA 1
ATOM 2264 C C . TYR A 1 278 ? 10.227 -2.045 -17.242 1.00 94.31 278 TYR A C 1
ATOM 2266 O O . TYR A 1 278 ? 11.110 -1.668 -16.469 1.00 94.31 278 TYR A O 1
ATOM 2274 N N . ASP A 1 279 ? 8.941 -2.101 -16.889 1.00 94.44 279 ASP A N 1
ATOM 2275 C CA . ASP A 1 279 ? 8.433 -1.659 -15.587 1.00 94.44 279 ASP A CA 1
ATOM 2276 C C . ASP A 1 279 ? 9.028 -2.484 -14.440 1.00 94.44 279 ASP A C 1
ATOM 2278 O O . ASP A 1 279 ? 9.536 -1.920 -13.469 1.00 94.44 279 ASP A O 1
ATOM 2282 N N . GLU A 1 280 ? 9.058 -3.818 -14.579 1.00 94.06 280 GLU A N 1
ATOM 2283 C CA . GLU A 1 280 ? 9.687 -4.707 -13.596 1.00 94.06 280 GLU A CA 1
ATOM 2284 C C . GLU A 1 280 ? 11.150 -4.326 -13.368 1.00 94.06 280 GLU A C 1
ATOM 2286 O O . GLU A 1 280 ? 11.626 -4.331 -12.230 1.00 94.06 280 GLU A O 1
ATOM 2291 N N . LYS A 1 281 ? 11.873 -3.947 -14.429 1.00 93.19 281 LYS A N 1
ATOM 2292 C CA . LYS A 1 281 ? 13.273 -3.554 -14.297 1.00 93.19 281 LYS A CA 1
ATOM 2293 C C . LYS A 1 281 ? 13.453 -2.192 -13.639 1.00 93.19 281 LYS A C 1
ATOM 2295 O O . LYS A 1 281 ? 14.373 -2.053 -12.835 1.00 93.19 281 LYS A O 1
ATOM 2300 N N . ILE A 1 282 ? 12.606 -1.211 -13.949 1.00 92.69 282 ILE A N 1
ATOM 2301 C CA . ILE A 1 282 ? 12.629 0.101 -13.286 1.00 92.69 282 ILE A CA 1
ATOM 2302 C C . ILE A 1 282 ? 12.438 -0.067 -11.779 1.00 92.69 282 ILE A C 1
ATOM 2304 O O . ILE A 1 282 ? 13.246 0.441 -10.999 1.00 92.69 282 ILE A O 1
ATOM 2308 N N . ILE A 1 283 ? 11.408 -0.815 -11.379 1.00 91.75 283 ILE A N 1
ATOM 2309 C CA . ILE A 1 283 ? 11.098 -1.045 -9.965 1.00 91.75 283 ILE A CA 1
ATOM 2310 C C . ILE A 1 283 ? 12.240 -1.822 -9.301 1.00 91.75 283 ILE A C 1
ATOM 2312 O O . ILE A 1 283 ? 12.682 -1.452 -8.215 1.00 91.75 283 ILE A O 1
ATOM 2316 N N . GLN A 1 284 ? 12.801 -2.829 -9.981 1.00 89.69 284 GLN A N 1
ATOM 2317 C CA . GLN A 1 284 ? 13.959 -3.573 -9.481 1.00 89.69 284 GLN A CA 1
ATOM 2318 C C . GLN A 1 284 ? 15.183 -2.672 -9.239 1.00 89.69 284 GLN A C 1
ATOM 2320 O O . GLN A 1 284 ? 15.854 -2.827 -8.220 1.00 89.69 284 GLN A O 1
ATOM 2325 N N . ILE A 1 285 ? 15.495 -1.740 -10.148 1.00 89.69 285 ILE A N 1
ATOM 2326 C CA . ILE A 1 285 ? 16.613 -0.798 -9.965 1.00 89.69 285 ILE A CA 1
ATOM 2327 C C . ILE A 1 285 ? 16.367 0.074 -8.731 1.00 89.69 285 ILE A C 1
ATOM 2329 O O . ILE A 1 285 ? 17.252 0.193 -7.886 1.00 89.69 285 ILE A O 1
ATOM 2333 N N . ALA A 1 286 ? 15.160 0.629 -8.592 1.00 88.12 286 ALA A N 1
ATOM 2334 C CA . ALA A 1 286 ? 14.805 1.435 -7.430 1.00 88.12 286 ALA A CA 1
ATOM 2335 C C . ALA A 1 286 ? 14.935 0.647 -6.117 1.00 88.12 286 ALA A C 1
ATOM 2337 O O . ALA A 1 286 ? 15.543 1.143 -5.170 1.00 88.12 286 ALA A O 1
ATOM 2338 N N . PHE A 1 287 ? 14.453 -0.598 -6.083 1.00 86.06 287 PHE A N 1
ATOM 2339 C CA . PHE A 1 287 ? 14.532 -1.473 -4.909 1.00 86.06 287 PHE A CA 1
ATOM 2340 C C . PHE A 1 287 ? 15.979 -1.799 -4.525 1.00 86.06 287 PHE A C 1
ATOM 2342 O O . PHE A 1 287 ? 16.334 -1.753 -3.344 1.00 86.06 287 PHE A O 1
ATOM 2349 N N . ASN A 1 288 ? 16.836 -2.076 -5.512 1.00 84.31 288 ASN A N 1
ATOM 2350 C CA . ASN A 1 288 ? 18.254 -2.364 -5.284 1.00 84.31 288 ASN A CA 1
ATOM 2351 C C . ASN A 1 288 ? 18.979 -1.183 -4.629 1.00 84.31 288 ASN A C 1
ATOM 2353 O O . ASN A 1 288 ? 19.733 -1.388 -3.678 1.00 84.31 288 ASN A O 1
ATOM 2357 N N . GLU A 1 289 ? 18.673 0.037 -5.071 1.00 83.12 289 GLU A N 1
ATOM 2358 C CA . GLU A 1 289 ? 19.167 1.300 -4.498 1.00 83.12 289 GLU A CA 1
ATOM 2359 C C . GLU A 1 289 ? 18.411 1.713 -3.218 1.00 83.12 289 GLU A C 1
ATOM 2361 O O . GLU A 1 289 ? 18.619 2.788 -2.651 1.00 83.12 289 GLU A O 1
ATOM 2366 N N . GLY A 1 290 ? 17.515 0.847 -2.741 1.00 77.25 290 GLY A N 1
ATOM 2367 C CA . GLY A 1 290 ? 16.786 1.001 -1.493 1.00 77.25 290 GLY A CA 1
ATOM 2368 C C . GLY A 1 290 ? 15.613 1.968 -1.561 1.00 77.25 290 GLY A C 1
ATOM 2369 O O . GLY A 1 290 ? 15.052 2.261 -0.517 1.00 77.25 290 GLY A O 1
ATOM 2370 N N . MET A 1 291 ? 15.215 2.481 -2.726 1.00 83.25 291 MET A N 1
ATOM 2371 C CA . MET A 1 291 ? 14.006 3.291 -2.861 1.00 83.25 291 MET A CA 1
ATOM 2372 C C . MET A 1 291 ? 12.759 2.416 -2.966 1.00 83.25 291 MET A C 1
ATOM 2374 O O . MET A 1 291 ? 12.590 1.661 -3.922 1.00 83.25 291 MET A O 1
ATOM 2378 N N . LEU A 1 292 ? 11.850 2.609 -2.014 1.00 82.75 292 LEU A N 1
ATOM 2379 C CA . LEU A 1 292 ? 10.584 1.897 -1.936 1.00 82.75 292 LEU A CA 1
ATOM 2380 C C . LEU A 1 292 ? 9.442 2.896 -2.090 1.00 82.75 292 LEU A C 1
ATOM 2382 O O . LEU A 1 292 ? 9.370 3.894 -1.375 1.00 82.75 292 LEU A O 1
ATOM 2386 N N . LEU A 1 293 ? 8.582 2.644 -3.072 1.00 85.06 293 LEU A N 1
ATOM 2387 C CA . LEU A 1 293 ? 7.428 3.475 -3.401 1.00 85.06 293 LEU A CA 1
ATOM 2388 C C . LEU A 1 293 ? 6.195 2.576 -3.456 1.00 85.06 293 LEU A C 1
ATOM 2390 O O . LEU A 1 293 ? 6.298 1.409 -3.844 1.00 85.06 293 LEU A O 1
ATOM 2394 N N . SER A 1 294 ? 5.039 3.123 -3.089 1.00 81.50 294 SER A N 1
ATOM 2395 C CA . SER A 1 294 ? 3.772 2.400 -3.162 1.00 81.50 294 SER A CA 1
ATOM 2396 C C . SER A 1 294 ? 3.366 2.131 -4.615 1.00 81.50 294 SER A C 1
ATOM 2398 O O . SER A 1 294 ? 3.791 2.825 -5.546 1.00 81.50 294 SER A O 1
ATOM 2400 N N . ALA A 1 295 ? 2.517 1.124 -4.824 1.00 83.94 295 ALA A N 1
ATOM 2401 C CA . ALA A 1 295 ? 2.030 0.766 -6.155 1.00 83.94 295 ALA A CA 1
ATOM 2402 C C . ALA A 1 295 ? 1.293 1.923 -6.847 1.00 83.94 295 ALA A C 1
ATOM 2404 O O . ALA A 1 295 ? 1.504 2.170 -8.036 1.00 83.94 295 ALA A O 1
ATOM 2405 N N . GLY A 1 296 ? 0.495 2.681 -6.088 1.00 81.12 296 GLY A N 1
ATOM 2406 C CA . GLY A 1 296 ? -0.172 3.884 -6.586 1.00 81.12 296 GLY A CA 1
ATOM 2407 C C . GLY A 1 296 ? 0.828 4.940 -7.057 1.00 81.12 296 GLY A C 1
ATOM 2408 O O . GLY A 1 296 ? 0.655 5.529 -8.123 1.00 81.12 296 GLY A O 1
ATOM 2409 N N . PHE A 1 297 ? 1.938 5.123 -6.334 1.00 83.69 297 PHE A N 1
ATOM 2410 C CA . PHE A 1 297 ? 2.978 6.064 -6.748 1.00 83.69 297 PHE A CA 1
ATOM 2411 C C . PHE A 1 297 ? 3.715 5.598 -8.012 1.00 83.69 297 PHE A C 1
ATOM 2413 O O . PHE A 1 297 ? 4.004 6.412 -8.887 1.00 83.69 297 PHE A O 1
ATOM 2420 N N . TRP A 1 298 ? 3.971 4.296 -8.166 1.00 88.75 298 TRP A N 1
ATOM 2421 C CA . TRP A 1 298 ? 4.516 3.752 -9.414 1.00 88.75 298 TRP A CA 1
ATOM 2422 C C . TRP A 1 298 ? 3.559 3.923 -10.598 1.00 88.75 298 TRP A C 1
ATOM 2424 O O . TRP A 1 298 ? 4.002 4.331 -11.672 1.00 88.75 298 TRP A O 1
ATOM 2434 N N . SER A 1 299 ? 2.255 3.705 -10.398 1.00 88.38 299 SER A N 1
ATOM 2435 C CA . SER A 1 299 ? 1.235 3.987 -11.418 1.00 88.38 299 SER A CA 1
ATOM 2436 C C . SER A 1 299 ? 1.230 5.472 -11.804 1.00 88.38 299 SER A C 1
ATOM 2438 O O . SER A 1 299 ? 1.255 5.820 -12.985 1.00 88.38 299 SER A O 1
ATOM 2440 N N . LEU A 1 300 ? 1.310 6.378 -10.825 1.00 84.38 300 LEU A N 1
ATOM 2441 C CA . LEU A 1 300 ? 1.462 7.812 -11.077 1.00 84.38 300 LEU A CA 1
ATOM 2442 C C . LEU A 1 300 ? 2.724 8.125 -11.900 1.00 84.38 300 LEU A C 1
ATOM 2444 O O . LEU A 1 300 ? 2.650 8.873 -12.875 1.00 84.38 300 LEU A O 1
ATOM 2448 N N . LEU A 1 301 ? 3.872 7.552 -11.532 1.00 86.81 301 LEU A N 1
ATOM 2449 C CA . LEU A 1 301 ? 5.157 7.806 -12.190 1.00 86.81 301 LEU A CA 1
ATOM 2450 C C . LEU A 1 301 ? 5.214 7.301 -13.635 1.00 86.81 301 LEU A C 1
ATOM 2452 O O . LEU A 1 301 ? 5.755 7.994 -14.498 1.00 86.81 301 LEU A O 1
ATOM 2456 N N . LEU A 1 302 ? 4.711 6.090 -13.877 1.00 89.38 302 LEU A N 1
ATOM 2457 C CA . LEU A 1 302 ? 4.878 5.369 -15.140 1.00 89.38 302 LEU A CA 1
ATOM 2458 C C . LEU A 1 302 ? 3.691 5.523 -16.093 1.00 89.38 302 LEU A C 1
ATOM 2460 O O . LEU A 1 302 ? 3.851 5.284 -17.292 1.00 89.38 302 LEU A O 1
ATOM 2464 N N . TYR A 1 303 ? 2.529 5.925 -15.573 1.00 88.94 303 TYR A N 1
ATOM 2465 C CA . TYR A 1 303 ? 1.266 5.935 -16.312 1.00 88.94 303 TYR A CA 1
ATOM 2466 C C . TYR A 1 303 ? 0.384 7.167 -16.069 1.00 88.94 303 TYR A C 1
ATOM 2468 O O . TYR A 1 303 ? -0.589 7.352 -16.791 1.00 88.94 303 TYR A O 1
ATOM 2476 N N . GLY A 1 304 ? 0.714 8.046 -15.116 1.00 81.62 304 GLY A N 1
ATOM 2477 C CA . GLY A 1 304 ? -0.069 9.263 -14.872 1.00 81.62 304 GLY A CA 1
ATOM 2478 C C . GLY A 1 304 ? -1.336 9.060 -14.030 1.00 81.62 304 GLY A C 1
ATOM 2479 O O . GLY A 1 304 ? -2.237 9.886 -14.119 1.00 81.62 304 GLY A O 1
ATOM 2480 N N . ASN A 1 305 ? -1.355 8.029 -13.172 1.00 69.19 305 ASN A N 1
ATOM 2481 C CA . ASN A 1 305 ? -2.388 7.721 -12.166 1.00 69.19 305 ASN A CA 1
ATOM 2482 C C . ASN A 1 305 ? -3.638 7.007 -12.711 1.00 69.19 305 ASN A C 1
ATOM 2484 O O . ASN A 1 305 ? -4.744 7.544 -12.674 1.00 69.19 305 ASN A O 1
ATOM 2488 N N . ASP A 1 306 ? -3.456 5.768 -13.175 1.00 73.81 306 ASP A N 1
ATOM 2489 C CA . ASP A 1 306 ? -4.551 4.868 -13.553 1.00 73.81 306 ASP A CA 1
ATOM 2490 C C . ASP A 1 306 ? -4.676 3.712 -12.548 1.00 73.81 306 ASP A C 1
ATOM 2492 O O . ASP A 1 306 ? -3.699 3.035 -12.201 1.00 73.81 306 ASP A O 1
ATOM 2496 N N . THR A 1 307 ? -5.907 3.445 -12.124 1.00 69.12 307 THR A N 1
ATOM 2497 C CA . THR A 1 307 ? -6.254 2.341 -11.221 1.00 69.12 307 THR A CA 1
ATOM 2498 C C . THR A 1 307 ? -5.954 0.956 -11.805 1.00 69.12 307 THR A C 1
ATOM 2500 O O . THR A 1 307 ? -5.674 0.026 -11.048 1.00 69.12 307 THR A O 1
ATOM 2503 N N . GLN A 1 308 ? -5.976 0.794 -13.133 1.00 77.06 308 GLN A N 1
ATOM 2504 C CA . GLN A 1 308 ? -5.628 -0.478 -13.774 1.00 77.06 308 GLN A CA 1
ATOM 2505 C C . GLN A 1 308 ? -4.137 -0.795 -13.614 1.00 77.06 308 GLN A C 1
ATOM 2507 O O . GLN A 1 308 ? -3.775 -1.927 -13.285 1.00 77.06 308 GLN A O 1
ATOM 2512 N N . TYR A 1 309 ? -3.277 0.213 -13.779 1.00 84.62 309 TYR A N 1
ATOM 2513 C CA . TYR A 1 309 ? -1.831 0.046 -13.653 1.00 84.62 309 TYR A CA 1
ATOM 2514 C C . TYR A 1 309 ? -1.386 -0.089 -12.192 1.00 84.62 309 TYR A C 1
ATOM 2516 O O . TYR A 1 309 ? -0.397 -0.767 -11.940 1.00 84.62 309 TYR A O 1
ATOM 2524 N N . GLU A 1 310 ? -2.129 0.442 -11.212 1.00 83.62 310 GLU A N 1
ATOM 2525 C CA . GLU A 1 310 ? -1.843 0.221 -9.780 1.00 83.62 310 GLU A CA 1
ATOM 2526 C C . GLU A 1 310 ? -1.825 -1.278 -9.429 1.00 83.62 310 GLU A C 1
ATOM 2528 O O . GLU A 1 310 ? -0.858 -1.773 -8.853 1.00 83.62 310 GLU A O 1
ATOM 2533 N N . LEU A 1 311 ? -2.834 -2.029 -9.883 1.00 84.06 311 LEU A N 1
ATOM 2534 C CA . LEU A 1 311 ? -2.910 -3.487 -9.723 1.00 84.06 311 LEU A CA 1
ATOM 2535 C C . LEU A 1 311 ? -1.726 -4.226 -10.359 1.00 84.06 311 LEU A C 1
ATOM 2537 O O . LEU A 1 311 ? -1.262 -5.241 -9.838 1.00 84.06 311 LEU A O 1
ATOM 2541 N N . GLN A 1 312 ? -1.256 -3.753 -11.512 1.00 88.69 312 GLN A N 1
ATOM 2542 C CA . GLN A 1 312 ? -0.090 -4.323 -12.182 1.00 88.69 312 GLN A CA 1
ATOM 2543 C C . GLN A 1 312 ? 1.192 -4.025 -11.396 1.00 88.69 312 GLN A C 1
ATOM 2545 O O . GLN A 1 312 ? 2.000 -4.932 -11.196 1.00 88.69 312 GLN A O 1
ATOM 2550 N N . MET A 1 313 ? 1.351 -2.795 -10.895 1.00 90.75 313 MET A N 1
ATOM 2551 C CA . MET A 1 313 ? 2.498 -2.410 -10.071 1.00 90.75 313 MET A CA 1
ATOM 2552 C C . MET A 1 313 ? 2.556 -3.229 -8.781 1.00 90.75 313 MET A C 1
ATOM 2554 O O . MET A 1 313 ? 3.630 -3.695 -8.419 1.00 90.75 313 MET A O 1
ATOM 2558 N N . GLU A 1 314 ? 1.420 -3.483 -8.126 1.00 86.25 314 GLU A N 1
ATOM 2559 C CA . GLU A 1 314 ? 1.367 -4.357 -6.945 1.00 86.25 314 GLU A CA 1
ATOM 2560 C C . GLU A 1 314 ? 1.895 -5.761 -7.232 1.00 86.25 314 GLU A C 1
ATOM 2562 O O . GLU A 1 314 ? 2.717 -6.270 -6.477 1.00 86.25 314 GLU A O 1
ATOM 2567 N N . LYS A 1 315 ? 1.479 -6.376 -8.346 1.00 87.56 315 LYS A N 1
ATOM 2568 C CA . LYS A 1 315 ? 1.957 -7.714 -8.730 1.00 87.56 315 LYS A CA 1
ATOM 2569 C C . LYS A 1 315 ? 3.467 -7.736 -8.949 1.00 87.56 315 LYS A C 1
ATOM 2571 O O . LYS A 1 315 ? 4.128 -8.703 -8.572 1.00 87.56 315 LYS A O 1
ATOM 2576 N N . ILE A 1 316 ? 4.010 -6.688 -9.569 1.00 90.19 316 ILE A N 1
ATOM 2577 C CA . ILE A 1 316 ? 5.452 -6.546 -9.786 1.00 90.19 316 ILE A CA 1
ATOM 2578 C C . ILE A 1 316 ? 6.175 -6.382 -8.445 1.00 90.19 316 ILE A C 1
ATOM 2580 O O . ILE A 1 316 ? 7.165 -7.072 -8.208 1.00 90.19 316 ILE A O 1
ATOM 2584 N N . ILE A 1 317 ? 5.671 -5.514 -7.563 1.00 87.69 317 ILE A N 1
ATOM 2585 C CA . ILE A 1 317 ? 6.228 -5.287 -6.225 1.00 87.69 317 ILE A CA 1
ATOM 2586 C C . ILE A 1 317 ? 6.225 -6.588 -5.427 1.00 87.69 317 ILE A C 1
ATOM 2588 O O . ILE A 1 317 ? 7.286 -7.009 -4.988 1.00 87.69 317 ILE A O 1
ATOM 2592 N N . ASP A 1 318 ? 5.085 -7.272 -5.314 1.00 83.44 318 ASP A N 1
ATOM 2593 C CA . ASP A 1 318 ? 4.973 -8.523 -4.558 1.00 83.44 318 ASP A CA 1
ATOM 2594 C C . ASP A 1 318 ? 5.941 -9.593 -5.104 1.00 83.44 318 ASP A C 1
ATOM 2596 O O . ASP A 1 318 ? 6.615 -10.279 -4.332 1.00 83.44 318 ASP A O 1
ATOM 2600 N N . LYS A 1 319 ? 6.090 -9.695 -6.435 1.00 85.75 319 LYS A N 1
ATOM 2601 C CA . LYS A 1 319 ? 7.065 -10.592 -7.080 1.00 85.75 319 LYS A CA 1
ATOM 2602 C C . LYS A 1 319 ? 8.509 -10.248 -6.701 1.00 85.75 319 LYS A C 1
ATOM 2604 O O . LYS A 1 319 ? 9.291 -11.153 -6.413 1.00 85.75 319 LYS A O 1
ATOM 2609 N N . LEU A 1 320 ? 8.878 -8.968 -6.734 1.00 84.38 320 LEU A N 1
ATOM 2610 C CA . LEU A 1 320 ? 10.234 -8.510 -6.421 1.00 84.38 320 LEU A CA 1
ATOM 2611 C C . LEU A 1 320 ? 10.533 -8.585 -4.918 1.00 84.38 320 LEU A C 1
ATOM 2613 O O . LEU A 1 320 ? 11.659 -8.913 -4.540 1.00 84.38 320 LEU A O 1
ATOM 2617 N N . SER A 1 321 ? 9.533 -8.359 -4.066 1.00 77.88 321 SER A N 1
ATOM 2618 C CA . SER A 1 321 ? 9.685 -8.411 -2.614 1.00 77.88 321 SER A CA 1
ATOM 2619 C C . SER A 1 321 ? 10.021 -9.806 -2.102 1.00 77.88 321 SER A C 1
ATOM 2621 O O . SER A 1 321 ? 10.825 -9.943 -1.185 1.00 77.88 321 SER A O 1
ATOM 2623 N N . ILE A 1 322 ? 9.507 -10.859 -2.748 1.00 70.88 322 ILE A N 1
ATOM 2624 C CA . ILE A 1 322 ? 9.874 -12.249 -2.428 1.00 70.88 322 ILE A CA 1
ATOM 2625 C C . ILE A 1 322 ? 11.382 -12.491 -2.605 1.00 70.88 322 ILE A C 1
ATOM 2627 O O . ILE A 1 322 ? 11.972 -13.277 -1.867 1.00 70.88 322 ILE A O 1
ATOM 2631 N N . SER A 1 323 ? 12.018 -11.826 -3.574 1.00 65.38 323 SER A N 1
ATOM 2632 C CA . SER A 1 323 ? 13.439 -12.028 -3.882 1.00 65.38 323 SER A CA 1
ATOM 2633 C C . SER A 1 323 ? 14.407 -11.216 -3.015 1.00 65.38 323 SER A C 1
ATOM 2635 O O . SER A 1 323 ? 15.613 -11.455 -3.088 1.00 65.38 323 SER A O 1
ATOM 2637 N N . THR A 1 324 ? 13.907 -10.298 -2.182 1.00 68.00 324 THR A N 1
ATOM 2638 C CA . THR A 1 324 ? 14.743 -9.327 -1.462 1.00 68.00 324 THR A CA 1
ATOM 2639 C C . THR A 1 324 ? 14.346 -9.273 0.014 1.00 68.00 324 THR A C 1
ATOM 2641 O O . THR A 1 324 ? 13.423 -8.569 0.416 1.00 68.00 324 THR A O 1
ATOM 2644 N N . THR A 1 325 ? 15.048 -10.041 0.847 1.00 67.50 325 THR A N 1
ATOM 2645 C CA . THR A 1 325 ? 14.673 -10.277 2.252 1.00 67.50 325 THR A CA 1
ATOM 2646 C C . THR A 1 325 ? 14.858 -9.073 3.182 1.00 67.50 325 THR A C 1
ATOM 2648 O O . THR A 1 325 ? 14.269 -9.060 4.259 1.00 67.50 325 THR A O 1
ATOM 2651 N N . ASP A 1 326 ? 15.643 -8.065 2.791 1.00 80.25 326 ASP A N 1
ATOM 2652 C CA . ASP A 1 326 ? 15.979 -6.889 3.608 1.00 80.25 326 ASP A CA 1
ATOM 2653 C C . ASP A 1 326 ? 15.161 -5.627 3.263 1.00 80.25 326 ASP A C 1
ATOM 2655 O O . ASP A 1 326 ? 15.427 -4.555 3.808 1.00 80.25 326 ASP A O 1
ATOM 2659 N N . LEU A 1 327 ? 14.155 -5.723 2.379 1.00 80.88 327 LEU A N 1
ATOM 2660 C CA . LEU A 1 327 ? 13.357 -4.558 1.958 1.00 80.88 327 LEU A CA 1
ATOM 2661 C C . LEU A 1 327 ? 12.646 -3.878 3.126 1.00 80.88 327 LEU A C 1
ATOM 2663 O O . LEU A 1 327 ? 12.708 -2.655 3.239 1.00 80.88 327 LEU A O 1
ATOM 2667 N N . PHE A 1 328 ? 12.038 -4.654 4.024 1.00 86.69 328 PHE A N 1
ATOM 2668 C CA . PHE A 1 328 ? 11.332 -4.082 5.168 1.00 86.69 328 PHE A CA 1
ATOM 2669 C C . PHE A 1 328 ? 12.307 -3.345 6.107 1.00 86.69 328 PHE A C 1
ATOM 2671 O O . PHE A 1 328 ? 12.053 -2.217 6.520 1.00 86.69 328 PHE A O 1
ATOM 2678 N N . ASP A 1 329 ? 13.495 -3.895 6.366 1.00 88.69 329 ASP A N 1
ATOM 2679 C CA . ASP A 1 329 ? 14.507 -3.201 7.176 1.00 88.69 329 ASP A CA 1
ATOM 2680 C C . ASP A 1 329 ? 14.966 -1.887 6.520 1.00 88.69 329 ASP A C 1
ATOM 2682 O O . ASP A 1 329 ? 15.157 -0.866 7.195 1.00 88.69 329 ASP A O 1
ATOM 2686 N N . ARG A 1 330 ? 15.089 -1.875 5.185 1.00 87.56 330 ARG A N 1
ATOM 2687 C CA . ARG A 1 330 ? 15.375 -0.654 4.418 1.00 87.56 330 ARG A CA 1
ATOM 2688 C C . ARG A 1 330 ? 14.231 0.358 4.516 1.00 87.56 330 ARG A C 1
ATOM 2690 O O . ARG A 1 330 ? 14.517 1.541 4.709 1.00 87.56 330 ARG A O 1
ATOM 2697 N N . SER A 1 331 ? 12.968 -0.070 4.432 1.00 86.50 331 SER A N 1
ATOM 2698 C CA . SER A 1 331 ? 11.810 0.831 4.548 1.00 86.50 331 SER A CA 1
ATOM 2699 C C . SER A 1 331 ? 11.731 1.456 5.940 1.00 86.50 331 SER A C 1
ATOM 2701 O O . SER A 1 331 ? 11.532 2.665 6.057 1.00 86.50 331 SER A O 1
ATOM 2703 N N . ILE A 1 332 ? 11.991 0.672 6.991 1.00 90.19 332 ILE A N 1
ATOM 2704 C CA . ILE A 1 332 ? 12.043 1.149 8.380 1.00 90.19 332 ILE A CA 1
ATOM 2705 C C . ILE A 1 332 ? 13.126 2.208 8.538 1.00 90.19 332 ILE A C 1
ATOM 2707 O O . ILE A 1 332 ? 12.886 3.255 9.140 1.00 90.19 332 ILE A O 1
ATOM 2711 N N . LYS A 1 333 ? 14.314 1.971 7.970 1.00 89.56 333 LYS A N 1
ATOM 2712 C CA . LYS A 1 333 ? 15.399 2.955 7.995 1.00 89.56 333 LYS A CA 1
ATOM 2713 C C . LYS A 1 333 ? 14.996 4.254 7.293 1.00 89.56 333 LYS A C 1
ATOM 2715 O O . LYS A 1 333 ? 15.190 5.322 7.860 1.00 89.56 333 LYS A O 1
ATOM 2720 N N . GLN A 1 334 ? 14.392 4.176 6.107 1.00 86.00 334 GLN A N 1
ATOM 2721 C CA . GLN A 1 334 ? 13.931 5.364 5.380 1.00 86.00 334 GLN A CA 1
ATOM 2722 C C . GLN A 1 334 ? 12.857 6.141 6.137 1.00 86.00 334 GLN A C 1
ATOM 2724 O O . GLN A 1 334 ? 12.919 7.368 6.210 1.00 86.00 334 GLN A O 1
ATOM 2729 N N . PHE A 1 335 ? 11.893 5.431 6.718 1.00 85.81 335 PHE A N 1
ATOM 2730 C CA . PHE A 1 335 ? 10.884 6.016 7.585 1.00 85.81 335 PHE A CA 1
ATOM 2731 C C . PHE A 1 335 ? 11.531 6.742 8.774 1.00 85.81 335 PHE A C 1
ATOM 2733 O O . PHE A 1 335 ? 11.239 7.917 9.009 1.00 85.81 335 PHE A O 1
ATOM 2740 N N . ARG A 1 336 ? 12.463 6.079 9.471 1.00 88.19 336 ARG A N 1
ATOM 2741 C CA . ARG A 1 336 ? 13.187 6.633 10.621 1.00 88.19 336 ARG A CA 1
ATOM 2742 C C . ARG A 1 336 ? 13.971 7.892 10.249 1.00 88.19 336 ARG A C 1
ATOM 2744 O O . ARG A 1 336 ? 13.850 8.898 10.942 1.00 88.19 336 ARG A O 1
ATOM 2751 N N . ASP A 1 337 ? 14.729 7.861 9.155 1.00 85.56 337 ASP A N 1
ATOM 2752 C CA . ASP A 1 337 ? 15.557 8.989 8.706 1.00 85.56 337 ASP A CA 1
ATOM 2753 C C . ASP A 1 337 ? 14.699 10.236 8.422 1.00 85.56 337 ASP A C 1
ATOM 2755 O O . ASP A 1 337 ? 15.068 11.357 8.776 1.00 85.56 337 ASP A O 1
ATOM 2759 N N . VAL A 1 338 ? 13.510 10.047 7.839 1.00 77.44 338 VAL A N 1
ATOM 2760 C CA . VAL A 1 338 ? 12.553 11.136 7.579 1.00 77.44 338 VAL A CA 1
ATOM 2761 C C . VAL A 1 338 ? 11.901 11.639 8.863 1.00 77.44 338 VAL A C 1
ATOM 2763 O O . VAL A 1 338 ? 11.688 12.844 9.021 1.00 77.44 338 VAL A O 1
ATOM 2766 N N . ALA A 1 339 ? 11.581 10.745 9.794 1.00 76.75 339 ALA A N 1
ATOM 2767 C CA . ALA A 1 339 ? 10.930 11.110 11.044 1.00 76.75 339 ALA A CA 1
ATOM 2768 C C . ALA A 1 339 ? 11.890 11.756 12.067 1.00 76.75 339 ALA A C 1
ATOM 2770 O O . ALA A 1 339 ? 11.452 12.570 12.876 1.00 76.75 339 ALA A O 1
ATOM 2771 N N . LEU A 1 340 ? 13.196 11.466 12.001 1.00 82.12 340 LEU A N 1
ATOM 2772 C CA . LEU A 1 340 ? 14.237 12.073 12.846 1.00 82.12 340 LEU A CA 1
ATOM 2773 C C . LEU A 1 340 ? 14.805 13.397 12.313 1.00 82.12 340 LEU A C 1
ATOM 2775 O O . LEU A 1 340 ? 15.590 14.033 13.018 1.00 82.12 340 LEU A O 1
ATOM 2779 N N . GLY A 1 341 ? 14.431 13.828 11.104 1.00 74.75 341 GLY A N 1
ATOM 2780 C CA . GLY A 1 341 ? 14.848 15.126 10.567 1.00 74.75 341 GLY A CA 1
ATOM 2781 C C . GLY A 1 341 ? 14.581 16.260 11.566 1.00 74.75 341 GLY A C 1
ATOM 2782 O O . GLY A 1 341 ? 13.544 16.275 12.226 1.00 74.75 341 GLY A O 1
ATOM 2783 N N . SER A 1 342 ? 15.513 17.209 11.690 1.00 50.28 342 SER A N 1
ATOM 2784 C CA . SER A 1 342 ? 15.594 18.208 12.775 1.00 50.28 342 SER A CA 1
ATOM 2785 C C . SER A 1 342 ? 14.334 19.065 12.982 1.00 50.28 342 SER A C 1
ATOM 2787 O O . SER A 1 342 ? 14.159 19.639 14.052 1.00 50.28 342 SER A O 1
ATOM 2789 N N . THR A 1 343 ? 13.453 19.132 11.983 1.00 56.12 343 THR A N 1
ATOM 2790 C CA . THR A 1 343 ? 12.169 19.856 11.994 1.00 56.12 343 THR A CA 1
ATOM 2791 C C . THR A 1 343 ? 10.995 18.965 11.570 1.00 56.12 343 THR A C 1
ATOM 2793 O O . THR A 1 343 ? 9.990 19.455 11.063 1.00 56.12 343 THR A O 1
ATOM 2796 N N . SER A 1 344 ? 11.128 17.640 11.690 1.00 61.69 344 SER A N 1
ATOM 2797 C CA . SER A 1 344 ? 10.138 16.705 11.162 1.00 61.69 344 SER A CA 1
ATOM 2798 C C . SER A 1 344 ? 8.887 16.664 12.052 1.00 61.69 344 SER A C 1
ATOM 2800 O O . SER A 1 344 ? 8.980 16.229 13.205 1.00 61.69 344 SER A O 1
ATOM 2802 N N . PRO A 1 345 ? 7.695 17.015 11.534 1.00 52.94 345 PRO A N 1
ATOM 2803 C CA . PRO A 1 345 ? 6.424 16.863 12.254 1.00 52.94 345 PRO A CA 1
ATOM 2804 C C . PRO A 1 345 ? 6.060 15.389 12.481 1.00 52.94 345 PRO A C 1
ATOM 2806 O O . PRO A 1 345 ? 5.081 15.080 13.147 1.00 52.94 345 PRO A O 1
ATOM 2809 N N . PHE A 1 346 ? 6.832 14.467 11.899 1.00 64.56 346 PHE A N 1
ATOM 2810 C CA . PHE A 1 346 ? 6.597 13.029 11.932 1.00 64.56 346 PHE A CA 1
ATOM 2811 C C . PHE A 1 346 ? 7.346 12.338 13.062 1.00 64.56 346 PHE A C 1
ATOM 2813 O O . PHE A 1 346 ? 7.217 11.128 13.228 1.00 64.56 346 PHE A O 1
ATOM 2820 N N . LYS A 1 347 ? 8.097 13.093 13.870 1.00 71.69 347 LYS A N 1
ATOM 2821 C CA . LYS A 1 347 ? 8.750 12.576 15.071 1.00 71.69 347 LYS A CA 1
ATOM 2822 C C . LYS A 1 347 ? 7.788 11.808 15.999 1.00 71.69 347 LYS A C 1
ATOM 2824 O O . LYS A 1 347 ? 8.205 10.764 16.491 1.00 71.69 347 LYS A O 1
ATOM 2829 N N . PRO A 1 348 ? 6.514 12.215 16.200 1.00 72.44 348 PRO A N 1
ATOM 2830 C CA . PRO A 1 348 ? 5.554 11.425 16.979 1.00 72.44 348 PRO A CA 1
ATOM 2831 C C . PRO A 1 348 ? 5.262 10.042 16.380 1.00 72.44 348 PRO A C 1
ATOM 2833 O O . PRO A 1 348 ? 5.019 9.094 17.122 1.00 72.44 348 PRO A O 1
ATOM 2836 N N . LEU A 1 349 ? 5.347 9.891 15.053 1.00 75.25 349 LEU A N 1
ATOM 2837 C CA . LEU A 1 349 ? 5.122 8.616 14.364 1.00 75.25 349 LEU A CA 1
ATOM 2838 C C . LEU A 1 349 ? 6.268 7.618 14.601 1.00 75.25 349 LEU A C 1
ATOM 2840 O O . LEU A 1 349 ? 6.067 6.422 14.407 1.00 75.25 349 LEU A O 1
ATOM 2844 N N . LEU A 1 350 ? 7.436 8.051 15.105 1.00 82.50 350 LEU A N 1
ATOM 2845 C CA . LEU A 1 350 ? 8.513 7.137 15.529 1.00 82.50 350 LEU A CA 1
ATOM 2846 C C . LEU A 1 350 ? 8.056 6.146 16.603 1.00 82.50 350 LEU A C 1
ATOM 2848 O O . LEU A 1 350 ? 8.650 5.079 16.735 1.00 82.50 350 LEU A O 1
ATOM 2852 N N . LYS A 1 351 ? 6.968 6.436 17.332 1.00 83.56 351 LYS A N 1
ATOM 2853 C CA . LYS A 1 351 ? 6.358 5.475 18.262 1.00 83.56 351 LYS A CA 1
ATOM 2854 C C . LYS A 1 351 ? 5.982 4.147 17.588 1.00 83.56 351 LYS A C 1
ATOM 2856 O O . LYS A 1 351 ? 5.951 3.124 18.269 1.00 83.56 351 LYS A O 1
ATOM 2861 N N . PHE A 1 352 ? 5.740 4.153 16.273 1.00 85.12 352 PHE A N 1
ATOM 2862 C CA . PHE A 1 352 ? 5.416 2.968 15.477 1.00 85.12 352 PHE A CA 1
ATOM 2863 C C . PHE A 1 352 ? 6.631 2.154 15.040 1.00 85.12 352 PHE A C 1
ATOM 2865 O O . PHE A 1 352 ? 6.488 1.001 14.640 1.00 85.12 352 PHE A O 1
ATOM 2872 N N . GLU A 1 353 ? 7.836 2.714 15.145 1.00 89.38 353 GLU A N 1
ATOM 2873 C CA . GLU A 1 353 ? 9.068 2.060 14.709 1.00 89.38 353 GLU A CA 1
ATOM 2874 C C . GLU A 1 353 ? 9.256 0.688 15.367 1.00 89.38 353 GLU A C 1
ATOM 2876 O O . GLU A 1 353 ? 9.590 -0.283 14.690 1.00 89.38 353 GLU A O 1
ATOM 2881 N N . LYS A 1 354 ? 8.962 0.585 16.670 1.00 90.81 354 LYS A N 1
ATOM 2882 C CA . LYS A 1 354 ? 9.022 -0.682 17.413 1.00 90.81 354 LYS A CA 1
ATOM 2883 C C . LYS A 1 354 ? 8.125 -1.759 16.794 1.00 90.81 354 LYS A C 1
ATOM 2885 O O . LYS A 1 354 ? 8.544 -2.909 16.702 1.00 90.81 354 LYS A O 1
ATOM 2890 N N . TYR A 1 355 ? 6.934 -1.382 16.325 1.00 91.31 355 TYR A N 1
ATOM 2891 C CA . TYR A 1 355 ? 5.985 -2.307 15.717 1.00 91.31 355 TYR A CA 1
ATOM 2892 C C . TYR A 1 355 ? 6.465 -2.717 14.324 1.00 91.31 355 TYR A C 1
ATOM 2894 O O . TYR A 1 355 ? 6.421 -3.898 13.999 1.00 91.31 355 TYR A O 1
ATOM 2902 N N . PHE A 1 356 ? 7.025 -1.800 13.526 1.00 90.94 356 PHE A N 1
ATOM 2903 C CA . PHE A 1 356 ? 7.624 -2.187 12.245 1.00 90.94 356 PHE A CA 1
ATOM 2904 C C . PHE A 1 356 ? 8.802 -3.146 12.416 1.00 90.94 356 PHE A C 1
ATOM 2906 O O . PHE A 1 356 ? 8.857 -4.150 11.716 1.00 90.94 356 PHE A O 1
ATOM 2913 N N . ILE A 1 357 ? 9.707 -2.887 13.367 1.00 91.19 357 ILE A N 1
ATOM 2914 C CA . ILE A 1 357 ? 10.838 -3.783 13.663 1.00 91.19 357 ILE A CA 1
ATOM 2915 C C . ILE A 1 357 ? 10.327 -5.171 14.057 1.00 91.19 357 ILE A C 1
ATOM 2917 O O . ILE A 1 357 ? 10.824 -6.183 13.570 1.00 91.19 357 ILE A O 1
ATOM 2921 N N . GLN A 1 358 ? 9.305 -5.224 14.905 1.00 89.19 358 GLN A N 1
ATOM 2922 C CA . GLN A 1 358 ? 8.680 -6.467 15.333 1.00 89.19 358 GLN A CA 1
ATOM 2923 C C . GLN A 1 358 ? 8.045 -7.236 14.162 1.00 89.19 358 GLN A C 1
ATOM 2925 O O . GLN A 1 358 ? 8.233 -8.445 14.045 1.00 89.19 358 GLN A O 1
ATOM 2930 N N . LEU A 1 359 ? 7.347 -6.549 13.254 1.00 90.06 359 LEU A N 1
ATOM 2931 C CA . LEU A 1 359 ? 6.781 -7.163 12.050 1.00 90.06 359 LEU A CA 1
ATOM 2932 C C . LEU A 1 359 ? 7.865 -7.591 11.045 1.00 90.06 359 LEU A C 1
ATOM 2934 O O . LEU A 1 359 ? 7.733 -8.629 10.397 1.00 90.06 359 LEU A O 1
ATOM 2938 N N . ALA A 1 360 ? 8.971 -6.853 10.944 1.00 88.75 360 ALA A N 1
ATOM 2939 C CA . ALA A 1 360 ? 10.121 -7.204 10.110 1.00 88.75 360 ALA A CA 1
ATOM 2940 C C . ALA A 1 360 ? 10.900 -8.423 10.631 1.00 88.75 360 ALA A C 1
ATOM 2942 O O . ALA A 1 360 ? 11.658 -9.040 9.882 1.00 88.75 360 ALA A O 1
ATOM 2943 N N . GLN A 1 361 ? 10.676 -8.839 11.877 1.00 87.06 361 GLN A N 1
ATOM 2944 C CA . GLN A 1 361 ? 11.236 -10.073 12.435 1.00 87.06 361 GLN A CA 1
ATOM 2945 C C . GLN A 1 361 ? 10.394 -11.318 12.132 1.00 87.06 361 GLN A C 1
ATOM 2947 O O . GLN A 1 361 ? 10.827 -12.431 12.430 1.00 87.06 361 GLN A O 1
ATOM 2952 N N . ILE A 1 362 ? 9.217 -11.162 11.512 1.00 84.25 362 ILE A N 1
ATOM 2953 C CA . ILE A 1 362 ? 8.409 -12.283 11.020 1.00 84.25 362 ILE A CA 1
ATOM 2954 C C . ILE A 1 362 ? 9.190 -12.967 9.891 1.00 84.25 362 ILE A C 1
ATOM 2956 O O . ILE A 1 362 ? 9.154 -12.526 8.741 1.00 84.25 362 ILE A O 1
ATOM 2960 N N . GLY A 1 363 ? 9.966 -13.991 10.242 1.00 71.62 363 GLY A N 1
ATOM 2961 C CA . GLY A 1 363 ? 10.805 -14.756 9.322 1.00 71.62 363 GLY A CA 1
ATOM 2962 C C . GLY A 1 363 ? 10.086 -15.956 8.709 1.00 71.62 363 GLY A C 1
ATOM 2963 O O . GLY A 1 363 ? 8.928 -16.243 9.011 1.00 71.62 363 GLY A O 1
ATOM 2964 N N . ASP A 1 364 ? 10.797 -16.707 7.866 1.00 63.62 364 ASP A N 1
ATOM 2965 C CA . ASP A 1 364 ? 10.317 -17.998 7.374 1.00 63.62 364 ASP A CA 1
ATOM 2966 C C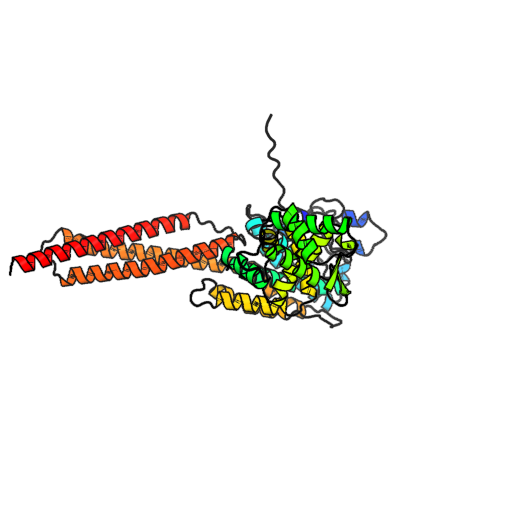 . ASP A 1 364 ? 10.246 -18.999 8.537 1.00 63.62 364 ASP A C 1
ATOM 2968 O O . ASP A 1 364 ? 11.240 -19.631 8.906 1.00 63.62 364 ASP A O 1
ATOM 2972 N N . TYR A 1 365 ? 9.065 -19.138 9.147 1.00 66.62 365 TYR A N 1
ATOM 2973 C CA . TYR A 1 365 ? 8.834 -20.098 10.224 1.00 66.62 365 TYR A CA 1
ATOM 2974 C C . TYR A 1 365 ? 8.977 -21.529 9.691 1.00 66.62 365 TYR A C 1
ATOM 2976 O O . TYR A 1 365 ? 8.049 -22.125 9.139 1.00 66.62 365 TYR A O 1
ATOM 2984 N N . LYS A 1 366 ? 10.170 -22.098 9.886 1.00 60.81 366 LYS A N 1
ATOM 2985 C CA . LYS A 1 366 ? 10.473 -23.512 9.613 1.00 60.81 366 LYS A CA 1
ATOM 2986 C C . LYS A 1 366 ? 9.900 -24.463 10.668 1.00 60.81 366 LYS A C 1
ATOM 2988 O O . LYS A 1 366 ? 9.997 -25.671 10.496 1.00 60.81 366 LYS A O 1
ATOM 2993 N N . GLN A 1 367 ? 9.324 -23.935 11.750 1.00 61.09 367 GLN A N 1
ATOM 2994 C CA . GLN A 1 367 ? 8.729 -24.735 12.821 1.00 61.09 367 GLN A CA 1
ATOM 2995 C C . GLN A 1 367 ? 7.539 -25.558 12.299 1.00 61.09 367 GLN A C 1
ATOM 2997 O O . GLN A 1 367 ? 6.749 -25.084 11.471 1.00 61.09 367 GLN A O 1
ATOM 3002 N N . GLU A 1 368 ? 7.411 -26.795 12.784 1.00 57.78 368 GLU A N 1
ATOM 3003 C CA . GLU A 1 368 ? 6.289 -27.682 12.447 1.00 57.78 368 GLU A CA 1
ATOM 3004 C C . GLU A 1 368 ? 4.967 -27.154 13.027 1.00 57.78 368 GLU A C 1
ATOM 3006 O O . GLU A 1 368 ? 3.950 -27.173 12.333 1.00 57.78 368 GLU A O 1
ATOM 3011 N N . HIS A 1 369 ? 5.004 -26.560 14.226 1.00 65.75 369 HIS A N 1
ATOM 3012 C CA . HIS A 1 369 ? 3.830 -26.043 14.932 1.00 65.75 369 HIS A CA 1
ATOM 3013 C C . HIS A 1 369 ? 3.852 -24.515 15.056 1.00 65.75 369 HIS A C 1
ATOM 3015 O O . HIS A 1 369 ? 4.773 -23.934 15.623 1.00 65.75 369 HIS A O 1
ATOM 3021 N N . LEU A 1 370 ? 2.806 -23.867 14.535 1.00 82.31 370 LEU A N 1
ATOM 3022 C CA . LEU A 1 370 ? 2.535 -22.443 14.736 1.00 82.31 370 LEU A CA 1
ATOM 3023 C C . LEU A 1 370 ? 1.483 -22.297 15.837 1.00 82.31 370 LEU A C 1
ATOM 3025 O O . LEU A 1 370 ? 0.289 -22.475 15.572 1.00 82.31 370 LEU A O 1
ATOM 3029 N N . ASN A 1 371 ? 1.939 -22.027 17.058 1.00 83.88 371 ASN A N 1
ATOM 3030 C CA . ASN A 1 371 ? 1.084 -21.876 18.234 1.00 83.88 371 ASN A CA 1
ATOM 3031 C C . ASN A 1 371 ? 0.600 -20.425 18.417 1.00 83.88 371 ASN A C 1
ATOM 3033 O O . ASN A 1 371 ? 1.057 -19.504 17.739 1.00 83.88 371 ASN A O 1
ATOM 3037 N N . ALA A 1 372 ? -0.318 -20.214 19.363 1.00 86.06 372 ALA A N 1
ATOM 3038 C CA . ALA A 1 372 ? -0.915 -18.907 19.649 1.00 86.06 372 ALA A CA 1
ATOM 3039 C C . ALA A 1 372 ? 0.117 -17.803 19.945 1.00 86.06 372 ALA A C 1
ATOM 3041 O O . ALA A 1 372 ? -0.039 -16.670 19.493 1.00 86.06 372 ALA A O 1
ATOM 3042 N N . SER A 1 373 ? 1.195 -18.138 20.663 1.00 87.25 373 SER A N 1
ATOM 3043 C CA . SER A 1 373 ? 2.194 -17.164 21.122 1.00 87.25 373 SER A CA 1
ATOM 3044 C C . SER A 1 373 ? 2.941 -16.469 19.981 1.00 87.25 373 SER A C 1
ATOM 3046 O O . SER A 1 373 ? 3.376 -15.333 20.136 1.00 87.25 373 SER A O 1
ATOM 3048 N N . ILE A 1 374 ? 3.034 -17.116 18.814 1.00 87.44 374 ILE A N 1
ATOM 3049 C CA . ILE A 1 374 ? 3.670 -16.551 17.617 1.00 87.44 374 ILE A CA 1
ATOM 3050 C C . ILE A 1 374 ? 2.807 -15.438 17.003 1.00 87.44 374 ILE A C 1
ATOM 3052 O O . ILE A 1 374 ? 3.342 -14.525 16.379 1.00 87.44 374 ILE A O 1
ATOM 3056 N N . PHE A 1 375 ? 1.485 -15.495 17.186 1.00 89.00 375 PHE A N 1
ATOM 3057 C CA . PHE A 1 375 ? 0.536 -14.568 16.568 1.00 89.00 375 PHE A CA 1
ATOM 3058 C C . PHE A 1 375 ? 0.237 -13.332 17.408 1.00 89.00 375 PHE A C 1
ATOM 3060 O O . PHE A 1 375 ? -0.023 -12.283 16.822 1.00 89.00 375 PHE A O 1
ATOM 3067 N N . VAL A 1 376 ? 0.280 -13.436 18.743 1.00 89.75 376 VAL A N 1
ATOM 3068 C CA . VAL A 1 376 ? -0.057 -12.312 19.637 1.00 89.75 376 VAL A CA 1
ATOM 3069 C C . VAL A 1 376 ? 0.765 -11.064 19.295 1.00 89.75 376 VAL A C 1
ATOM 3071 O O . VAL A 1 376 ? 0.155 -10.049 18.962 1.00 89.75 376 VAL A O 1
ATOM 3074 N N . PRO A 1 377 ? 2.113 -11.119 19.259 1.00 90.44 377 PRO A N 1
ATOM 3075 C CA . PRO A 1 377 ? 2.890 -9.905 19.066 1.00 90.44 377 PRO A CA 1
ATOM 3076 C C . PRO A 1 377 ? 2.657 -9.262 17.675 1.00 90.44 377 PRO A C 1
ATOM 3078 O O . PRO A 1 377 ? 2.419 -8.056 17.620 1.00 90.44 377 PRO A O 1
ATOM 3081 N N . PRO A 1 378 ? 2.673 -10.007 16.546 1.00 89.94 378 PRO A N 1
ATOM 3082 C CA . PRO A 1 378 ? 2.339 -9.451 15.233 1.00 89.94 378 PRO A CA 1
ATOM 3083 C C . PRO A 1 378 ? 0.936 -8.851 15.112 1.00 89.94 378 PRO A C 1
ATOM 3085 O O . PRO A 1 378 ? 0.777 -7.829 14.448 1.00 89.94 378 PRO A O 1
ATOM 3088 N N . LEU A 1 379 ? -0.077 -9.480 15.716 1.00 91.25 379 LEU A N 1
ATOM 3089 C CA . LEU A 1 379 ? -1.453 -8.984 15.654 1.00 91.25 379 LEU A CA 1
ATOM 3090 C C . LEU A 1 379 ? -1.605 -7.691 16.452 1.00 91.25 379 LEU A C 1
ATOM 3092 O O . LEU A 1 379 ? -2.150 -6.734 15.920 1.00 91.25 379 LEU A O 1
ATOM 3096 N N . GLU A 1 380 ? -1.062 -7.624 17.669 1.00 90.69 380 GLU A N 1
ATOM 3097 C CA . GLU A 1 380 ? -1.053 -6.393 18.471 1.00 90.69 380 GLU A CA 1
ATOM 3098 C C . GLU A 1 380 ? -0.338 -5.252 17.740 1.00 90.69 380 GLU A C 1
ATOM 3100 O O . GLU A 1 380 ? -0.879 -4.156 17.619 1.00 90.69 380 GLU A O 1
ATOM 3105 N N . ALA A 1 381 ? 0.845 -5.526 17.180 1.00 88.88 381 ALA A N 1
ATOM 3106 C CA . ALA A 1 381 ? 1.600 -4.551 16.401 1.00 88.88 381 ALA A CA 1
ATOM 3107 C C . ALA A 1 381 ? 0.804 -4.029 15.194 1.00 88.88 381 ALA A C 1
ATOM 3109 O O . ALA A 1 381 ? 0.802 -2.829 14.932 1.00 88.88 381 ALA A O 1
ATOM 3110 N N . LEU A 1 382 ? 0.118 -4.910 14.457 1.00 88.44 382 LEU A N 1
ATOM 3111 C CA . LEU A 1 382 ? -0.699 -4.503 13.315 1.00 88.44 382 LEU A CA 1
ATOM 3112 C C . LEU A 1 382 ? -1.936 -3.705 13.746 1.00 88.44 382 LEU A C 1
ATOM 3114 O O . LEU A 1 382 ? -2.235 -2.694 13.119 1.00 88.44 382 LEU A O 1
ATOM 3118 N N . THR A 1 383 ? -2.628 -4.122 14.806 1.00 88.50 383 THR A N 1
ATOM 3119 C CA . THR A 1 383 ? -3.776 -3.397 15.370 1.00 88.50 383 THR A CA 1
ATOM 3120 C C . THR A 1 383 ? -3.385 -1.967 15.737 1.00 88.50 383 THR A C 1
ATOM 3122 O O . THR A 1 383 ? -4.035 -1.021 15.303 1.00 88.50 383 THR A O 1
ATOM 3125 N N . GLU A 1 384 ? -2.263 -1.797 16.437 1.00 85.94 384 GLU A N 1
ATOM 3126 C CA . GLU A 1 384 ? -1.726 -0.486 16.819 1.00 85.94 384 GLU A CA 1
ATOM 3127 C C . GLU A 1 384 ? -1.359 0.387 15.611 1.00 85.94 384 GLU A C 1
ATOM 3129 O O . GLU A 1 384 ? -1.549 1.602 15.641 1.00 85.94 384 GLU A O 1
ATOM 3134 N N . LEU A 1 385 ? -0.834 -0.214 14.539 1.00 82.75 385 LEU A N 1
ATOM 3135 C CA . LEU A 1 385 ? -0.510 0.495 13.297 1.00 82.75 385 LEU A CA 1
ATOM 3136 C C . LEU A 1 385 ? -1.758 0.928 12.522 1.00 82.75 385 LEU A C 1
ATOM 3138 O O . LEU A 1 385 ? -1.745 1.978 11.886 1.00 82.75 385 LEU A O 1
ATOM 3142 N N . VAL A 1 386 ? -2.817 0.119 12.553 1.00 76.69 386 VAL A N 1
ATOM 3143 C CA . VAL A 1 386 ? -4.090 0.421 11.886 1.00 76.69 386 VAL A CA 1
ATOM 3144 C C . VAL A 1 386 ? -4.883 1.485 12.657 1.00 76.69 386 VAL A C 1
ATOM 3146 O O . VAL A 1 386 ? -5.591 2.272 12.032 1.00 76.69 386 VAL A O 1
ATOM 3149 N N . ASP A 1 387 ? -4.744 1.535 13.985 1.00 76.50 387 ASP A N 1
ATOM 3150 C CA . ASP A 1 387 ? -5.477 2.454 14.867 1.00 76.50 387 ASP A CA 1
ATOM 3151 C C . ASP A 1 387 ? -4.745 3.788 15.126 1.00 76.50 387 ASP A C 1
ATOM 3153 O O . ASP A 1 387 ? -5.328 4.872 15.066 1.00 76.50 387 ASP A O 1
ATOM 3157 N N . GLY A 1 388 ? -3.435 3.738 15.393 1.00 62.88 388 GLY A N 1
ATOM 3158 C CA . GLY A 1 388 ? -2.735 4.769 16.171 1.00 62.88 388 GLY A CA 1
ATOM 3159 C C . GLY A 1 388 ? -2.488 6.130 15.503 1.00 62.88 388 GLY A C 1
ATOM 3160 O O . GLY A 1 388 ? -1.871 7.008 16.126 1.00 62.88 388 GLY A O 1
ATOM 3161 N N . GLU A 1 389 ? -2.882 6.315 14.244 1.00 57.81 389 GLU A N 1
ATOM 3162 C CA . GLU A 1 389 ? -2.600 7.528 13.466 1.00 57.81 389 GLU A CA 1
ATOM 3163 C C . GLU A 1 389 ? -3.603 8.670 13.721 1.00 57.81 389 GLU A C 1
ATOM 3165 O O . GLU A 1 389 ? -3.225 9.842 13.641 1.00 57.81 389 GLU A O 1
ATOM 3170 N N . ARG A 1 390 ? -4.848 8.358 14.108 1.00 56.38 390 ARG A N 1
ATOM 3171 C CA . ARG A 1 390 ? -5.911 9.359 14.322 1.00 56.38 390 ARG A CA 1
ATOM 3172 C C . ARG A 1 390 ? -5.720 10.176 15.601 1.00 56.38 390 ARG A C 1
ATOM 3174 O O . ARG A 1 390 ? -5.728 11.404 15.569 1.00 56.38 390 ARG A O 1
ATOM 3181 N N . ASP A 1 391 ? -5.493 9.487 16.712 1.00 58.44 391 ASP A N 1
ATOM 3182 C CA . ASP A 1 391 ? -5.453 10.097 18.044 1.00 58.44 391 ASP A CA 1
ATOM 3183 C C . ASP A 1 391 ? -4.310 11.102 18.215 1.00 58.44 391 ASP A C 1
ATOM 3185 O O . ASP A 1 391 ? -4.424 12.069 18.968 1.00 58.44 391 ASP A O 1
ATOM 3189 N N . GLU A 1 392 ? -3.180 10.877 17.541 1.00 58.53 392 GLU A N 1
ATOM 3190 C CA . GLU A 1 392 ? -2.034 11.786 17.618 1.00 58.53 392 GLU A CA 1
ATOM 3191 C C . GLU A 1 392 ? -2.326 13.109 16.910 1.00 58.53 392 GLU A C 1
ATOM 3193 O O . GLU A 1 392 ? -1.951 14.174 17.393 1.00 58.53 392 GLU A O 1
ATOM 3198 N N . PHE A 1 393 ? -3.029 13.055 15.782 1.00 59.69 393 PHE A N 1
ATOM 3199 C CA . PHE A 1 393 ? -3.420 14.252 15.058 1.00 59.69 393 PHE A CA 1
ATOM 3200 C C . PHE A 1 393 ? -4.439 15.081 15.819 1.00 59.69 393 PHE A C 1
ATOM 3202 O O . PHE A 1 393 ? -4.268 16.295 15.914 1.00 59.69 393 PHE A O 1
ATOM 3209 N N . ASP A 1 394 ? -5.463 14.438 16.381 1.00 60.06 394 ASP A N 1
ATOM 3210 C CA . ASP A 1 394 ? -6.501 15.139 17.135 1.00 60.06 394 ASP A CA 1
ATOM 3211 C C . ASP A 1 394 ? -5.879 15.897 18.323 1.00 60.06 394 ASP A C 1
ATOM 3213 O O . ASP A 1 394 ? -6.158 17.083 18.515 1.00 60.06 394 ASP A O 1
ATOM 3217 N N . LYS A 1 395 ? -4.912 15.279 19.021 1.00 66.12 395 LYS A N 1
ATOM 3218 C CA . LYS A 1 395 ? -4.121 15.928 20.085 1.00 66.12 395 LYS A CA 1
ATOM 3219 C C . LYS A 1 395 ? -3.288 17.111 19.583 1.00 66.12 395 LYS A C 1
ATOM 3221 O O . LYS A 1 395 ? -3.238 18.152 20.235 1.00 66.12 395 LYS A O 1
ATOM 3226 N N . GLN A 1 396 ? -2.613 16.972 18.440 1.00 63.22 396 GLN A N 1
ATOM 3227 C CA . GLN A 1 396 ? -1.802 18.056 17.866 1.00 63.22 396 GLN A CA 1
ATOM 3228 C C . GLN A 1 396 ? -2.676 19.223 17.373 1.00 63.22 396 GLN A C 1
ATOM 3230 O O . GLN A 1 396 ? -2.302 20.386 17.523 1.00 63.22 396 GLN A O 1
ATOM 3235 N N . ASN A 1 397 ? -3.855 18.933 16.818 1.00 63.50 397 ASN A N 1
ATOM 3236 C CA . ASN A 1 397 ? -4.819 19.937 16.376 1.00 63.50 397 ASN A CA 1
ATOM 3237 C C . ASN A 1 397 ? -5.368 20.737 17.564 1.00 63.50 397 ASN A C 1
ATOM 3239 O O . ASN A 1 397 ? -5.350 21.969 17.544 1.00 63.50 397 ASN A O 1
ATOM 3243 N N . GLU A 1 398 ? -5.768 20.045 18.632 1.00 68.94 398 GLU A N 1
ATOM 3244 C CA . GLU A 1 398 ? -6.197 20.672 19.885 1.00 68.94 398 GLU A CA 1
ATOM 3245 C C . GLU A 1 398 ? -5.085 21.554 20.482 1.00 68.94 398 GLU A C 1
ATOM 3247 O O . GLU A 1 398 ? -5.331 22.687 20.901 1.00 68.94 398 GLU A O 1
ATOM 3252 N N . TYR A 1 399 ? -3.833 21.088 20.453 1.00 68.31 399 TYR A N 1
ATOM 3253 C CA . TYR A 1 399 ? -2.681 21.861 20.918 1.00 68.31 399 TYR A CA 1
ATOM 3254 C C . TYR A 1 399 ? -2.499 23.188 20.159 1.00 68.31 399 TYR A C 1
ATOM 3256 O O . TYR A 1 399 ? -2.347 24.238 20.788 1.00 68.31 399 TYR A O 1
ATOM 3264 N N . VAL A 1 400 ? -2.553 23.179 18.823 1.00 62.16 400 VAL A N 1
ATOM 3265 C CA . VAL A 1 400 ? -2.389 24.410 18.024 1.00 62.16 400 VAL A CA 1
ATOM 3266 C C . VAL A 1 400 ? -3.579 25.358 18.181 1.00 62.16 400 VAL A C 1
ATOM 3268 O O . VAL A 1 400 ? -3.376 26.572 18.235 1.00 62.16 400 VAL A O 1
ATOM 3271 N N . GLN A 1 401 ? -4.801 24.838 18.335 1.00 66.81 401 GLN A N 1
ATOM 3272 C CA . GLN A 1 401 ? -5.965 25.665 18.674 1.00 66.81 401 GLN A CA 1
ATOM 3273 C C . GLN A 1 401 ? -5.796 26.354 20.036 1.00 66.81 401 GLN A C 1
ATOM 3275 O O . GLN A 1 401 ? -6.042 27.556 20.157 1.00 66.81 401 GLN A O 1
ATOM 3280 N N . ASN A 1 402 ? -5.292 25.633 21.041 1.00 72.94 402 ASN A N 1
ATOM 3281 C CA . ASN A 1 402 ? -5.011 26.193 22.362 1.00 72.94 402 ASN A CA 1
ATOM 3282 C C . ASN A 1 402 ? -3.917 27.275 22.320 1.00 72.94 402 ASN A C 1
ATOM 3284 O O . ASN A 1 402 ? -4.073 28.324 22.949 1.00 72.94 402 ASN A O 1
ATOM 3288 N N . LEU A 1 403 ? -2.838 27.067 21.554 1.00 70.12 403 LEU A N 1
ATOM 3289 C CA . LEU A 1 403 ? -1.793 28.081 21.348 1.00 70.12 403 LEU A CA 1
ATOM 3290 C C . LEU A 1 403 ? -2.343 29.351 20.690 1.00 70.12 403 LEU A C 1
ATOM 3292 O O . LEU A 1 403 ? -2.037 30.459 21.134 1.00 70.12 403 LEU A O 1
ATOM 3296 N N . TYR A 1 404 ? -3.179 29.201 19.660 1.00 74.25 404 TYR A N 1
ATOM 3297 C CA . TYR A 1 404 ? -3.828 30.335 19.008 1.00 74.25 404 TYR A CA 1
ATOM 3298 C C . TYR A 1 404 ? -4.701 31.131 19.988 1.00 74.25 404 TYR A C 1
ATOM 3300 O O . TYR A 1 404 ? -4.580 32.356 20.064 1.00 74.25 404 TYR A O 1
ATOM 3308 N N . GLN A 1 405 ? -5.518 30.448 20.795 1.00 75.88 405 GLN A N 1
ATOM 3309 C CA . GLN A 1 405 ? -6.370 31.106 21.787 1.00 75.88 405 GLN A CA 1
ATOM 3310 C C . GLN A 1 405 ? -5.544 31.875 22.832 1.00 75.88 405 GLN A C 1
ATOM 3312 O O . GLN A 1 405 ? -5.914 32.980 23.235 1.00 75.88 405 GLN A O 1
ATOM 3317 N N . GLN A 1 406 ? -4.402 31.323 23.257 1.00 75.75 406 GLN A N 1
ATOM 3318 C CA . GLN A 1 406 ? -3.468 32.009 24.154 1.00 75.75 406 GLN A CA 1
ATOM 3319 C C . GLN A 1 406 ? -2.879 33.270 23.511 1.00 75.75 406 GLN A C 1
ATOM 3321 O O . GLN A 1 406 ? -2.892 34.326 24.141 1.00 75.75 406 GLN A O 1
ATOM 3326 N N . LEU A 1 407 ? -2.427 33.191 22.256 1.00 74.00 407 LEU A N 1
ATOM 3327 C CA . LEU A 1 407 ? -1.898 34.345 21.522 1.00 74.00 407 LEU A CA 1
ATOM 3328 C C . LEU A 1 407 ? -2.936 35.456 21.361 1.00 74.00 407 LEU A C 1
ATOM 3330 O O . LEU A 1 407 ? -2.616 36.629 21.546 1.00 74.00 407 LEU A O 1
ATOM 3334 N N . GLN A 1 408 ? -4.186 35.098 21.068 1.00 76.94 408 GLN A N 1
ATOM 3335 C CA . GLN A 1 408 ? -5.272 36.065 20.941 1.00 76.94 408 GLN A CA 1
ATOM 3336 C C . GLN A 1 408 ? -5.578 36.764 22.276 1.00 76.94 408 GLN A C 1
ATOM 3338 O O . GLN A 1 408 ? -5.798 37.979 22.311 1.00 76.94 408 GLN A O 1
ATOM 3343 N N . ASN A 1 409 ? -5.544 36.023 23.387 1.00 82.06 409 ASN A N 1
ATOM 3344 C CA . ASN A 1 409 ? -5.721 36.580 24.727 1.00 82.06 409 ASN A CA 1
ATOM 3345 C C . ASN A 1 409 ? -4.561 37.507 25.122 1.00 82.06 409 ASN A C 1
ATOM 3347 O O . ASN A 1 409 ? -4.804 38.592 25.652 1.00 82.06 409 ASN A O 1
ATOM 3351 N N . ASP A 1 410 ? -3.317 37.101 24.855 1.00 79.56 410 ASP A N 1
ATOM 3352 C CA . ASP A 1 410 ? -2.122 37.902 25.142 1.00 79.56 410 ASP A CA 1
ATOM 3353 C C . ASP A 1 410 ? -2.121 39.197 24.314 1.00 79.56 410 ASP A C 1
ATOM 3355 O O . ASP A 1 410 ? -1.902 40.278 24.863 1.00 79.56 410 ASP A O 1
ATOM 3359 N N . PHE A 1 411 ? -2.460 39.110 23.022 1.00 81.31 411 PHE A N 1
ATOM 3360 C CA . PHE A 1 411 ? -2.631 40.276 22.155 1.00 81.31 411 PHE A CA 1
ATOM 3361 C C . PHE A 1 411 ? -3.716 41.221 22.679 1.00 81.31 411 PHE A C 1
ATOM 3363 O O . PHE A 1 411 ? -3.486 42.423 22.777 1.00 81.31 411 PHE A O 1
ATOM 3370 N N . THR A 1 412 ? -4.881 40.695 23.067 1.00 83.19 412 THR A N 1
ATOM 3371 C CA . THR A 1 412 ? -5.990 41.518 23.579 1.00 83.19 412 THR A CA 1
ATOM 3372 C C . THR A 1 412 ? -5.598 42.249 24.864 1.00 83.19 412 THR A C 1
ATOM 3374 O O . THR A 1 412 ? -5.890 43.435 25.005 1.00 83.19 412 THR A O 1
ATOM 3377 N N . LYS A 1 413 ? -4.890 41.574 25.781 1.00 83.69 413 LYS A N 1
ATOM 3378 C CA . LYS A 1 413 ? -4.384 42.185 27.020 1.00 83.69 413 LYS A CA 1
ATOM 3379 C C . LYS A 1 413 ? -3.373 43.291 26.736 1.00 83.69 413 LYS A C 1
ATOM 3381 O O . LYS A 1 413 ? -3.512 44.381 27.281 1.00 83.69 413 LYS A O 1
ATOM 3386 N N . LEU A 1 414 ? -2.387 43.027 25.877 1.00 79.06 414 LEU A N 1
ATOM 3387 C CA . LEU A 1 414 ? -1.368 44.017 25.521 1.00 79.06 414 LEU A CA 1
ATOM 3388 C C . LEU A 1 414 ? -1.981 45.210 24.790 1.00 79.06 414 LEU A C 1
ATOM 3390 O O . LEU A 1 414 ? -1.649 46.347 25.104 1.00 79.06 414 LEU A O 1
ATOM 3394 N N . LYS A 1 415 ? -2.949 44.970 23.900 1.00 77.75 415 LYS A N 1
ATOM 3395 C CA . LYS A 1 415 ? -3.687 46.029 23.208 1.00 77.75 415 LYS A CA 1
ATOM 3396 C C . LYS A 1 415 ? -4.508 46.898 24.162 1.00 77.75 415 LYS A C 1
ATOM 3398 O O . LYS A 1 415 ? -4.554 48.108 23.987 1.00 77.75 415 LYS A O 1
ATOM 3403 N N . GLN A 1 416 ? -5.147 46.308 25.174 1.00 80.69 416 GLN A N 1
ATOM 3404 C CA . GLN A 1 416 ? -5.859 47.065 26.212 1.00 80.69 416 GLN A CA 1
ATOM 3405 C C . GLN A 1 416 ? -4.905 47.874 27.096 1.00 80.69 416 GLN A C 1
ATOM 3407 O O . GLN A 1 416 ? -5.246 48.969 27.526 1.00 80.69 416 GLN A O 1
ATOM 3412 N N . GLN A 1 417 ? -3.710 47.348 27.368 1.00 73.81 417 GLN A N 1
ATOM 3413 C CA . GLN A 1 417 ? -2.672 48.071 28.105 1.00 73.81 417 GLN A CA 1
ATOM 3414 C C . GLN A 1 417 ? -2.101 49.230 27.276 1.00 73.81 417 GLN A C 1
ATOM 3416 O O . GLN A 1 417 ? -1.830 50.293 27.828 1.00 73.81 417 GLN A O 1
ATOM 3421 N N . SER A 1 418 ? -1.986 49.056 25.956 1.00 65.94 418 SER A N 1
ATOM 3422 C CA . SER A 1 418 ? -1.457 50.067 25.042 1.00 65.94 418 SER A CA 1
ATOM 3423 C C . SER A 1 418 ? -2.499 51.068 24.535 1.00 65.94 418 SER A C 1
ATOM 3425 O O . SER A 1 418 ? -2.122 52.154 24.116 1.00 65.94 418 SER A O 1
ATOM 3427 N N . SER A 1 419 ? -3.803 50.771 24.583 1.00 60.81 419 SER A N 1
ATOM 3428 C CA . SER A 1 419 ? -4.854 51.717 24.166 1.00 60.81 419 SER A CA 1
ATOM 3429 C C . SER A 1 419 ? -4.944 52.960 25.059 1.00 60.81 419 SER A C 1
ATOM 3431 O O . SER A 1 419 ? -5.509 53.962 24.645 1.00 60.81 419 SER A O 1
ATOM 3433 N N . PHE A 1 420 ? -4.356 52.925 26.259 1.00 54.41 420 PHE A N 1
ATOM 3434 C CA . PHE A 1 420 ? -4.216 54.095 27.135 1.00 54.41 420 PHE A CA 1
ATOM 3435 C C . PHE A 1 420 ? -3.107 55.071 26.697 1.00 54.41 420 PHE A C 1
ATOM 3437 O O . PHE A 1 420 ? -2.981 56.142 27.288 1.00 54.41 420 PHE A O 1
ATOM 3444 N N . ILE A 1 421 ? -2.318 54.722 25.673 1.00 56.12 421 ILE A N 1
ATOM 3445 C CA . ILE A 1 421 ? -1.233 55.560 25.138 1.00 56.12 421 ILE A CA 1
ATOM 3446 C C . ILE A 1 421 ? -1.788 56.709 24.269 1.00 56.12 421 ILE A C 1
ATOM 3448 O O . ILE A 1 421 ? -1.165 57.762 24.199 1.00 56.12 421 ILE A O 1
ATOM 3452 N N . ASP A 1 422 ? -2.977 56.559 23.668 1.00 51.59 422 ASP A N 1
ATOM 3453 C CA . ASP A 1 422 ? -3.579 57.587 22.793 1.00 51.59 422 ASP A CA 1
ATOM 3454 C C . ASP A 1 422 ? -4.175 58.788 23.564 1.00 51.59 422 ASP A C 1
ATOM 3456 O O . ASP A 1 422 ? -4.233 59.897 23.030 1.00 51.59 422 ASP A O 1
ATOM 3460 N N . ASP A 1 423 ? -4.588 58.602 24.825 1.00 51.12 423 ASP A N 1
ATOM 3461 C CA . ASP A 1 423 ? -5.398 59.598 25.550 1.00 51.12 423 ASP A CA 1
ATOM 3462 C C . ASP A 1 423 ? -4.612 60.488 26.535 1.00 51.12 423 ASP A C 1
ATOM 3464 O O . ASP A 1 423 ? -5.124 61.521 26.969 1.00 51.12 423 ASP A O 1
ATOM 3468 N N . ASN A 1 424 ? -3.357 60.159 26.873 1.00 48.41 424 ASN A N 1
ATOM 3469 C CA . ASN A 1 424 ? -2.554 60.927 27.835 1.00 48.41 424 ASN A CA 1
ATOM 3470 C C . ASN A 1 424 ? -1.184 61.323 27.269 1.00 48.41 424 ASN A C 1
ATOM 3472 O O . ASN A 1 424 ? -0.325 60.482 27.031 1.00 48.41 424 ASN A O 1
ATOM 3476 N N . ARG A 1 425 ? -0.943 62.636 27.145 1.00 52.44 425 ARG A N 1
ATOM 3477 C CA . ARG A 1 425 ? 0.270 63.249 26.554 1.00 52.44 425 ARG A CA 1
ATOM 3478 C C . ARG A 1 425 ? 1.569 63.090 27.367 1.00 52.44 425 ARG A C 1
ATOM 3480 O O . ARG A 1 425 ? 2.504 63.852 27.142 1.00 52.44 425 ARG A O 1
ATOM 3487 N N . HIS A 1 426 ? 1.636 62.180 28.332 1.00 53.75 426 HIS A N 1
ATOM 3488 C CA . HIS A 1 426 ? 2.818 61.958 29.172 1.00 53.75 426 HIS A CA 1
ATOM 3489 C C . HIS A 1 426 ? 2.966 60.462 29.463 1.00 53.75 426 HIS A C 1
ATOM 3491 O O . HIS A 1 426 ? 2.574 59.982 30.527 1.00 53.75 426 HIS A O 1
ATOM 3497 N N . TYR A 1 427 ? 3.530 59.724 28.510 1.00 57.53 427 TYR A N 1
ATOM 3498 C CA . TYR A 1 427 ? 4.132 58.424 28.783 1.00 57.53 427 TYR A CA 1
ATOM 3499 C C . TYR A 1 427 ? 5.656 58.538 28.690 1.00 57.53 427 TYR A C 1
ATOM 3501 O O . TYR A 1 427 ? 6.192 59.341 27.937 1.00 57.53 427 TYR A O 1
ATOM 3509 N N . ASP A 1 428 ? 6.344 57.754 29.516 1.00 64.94 428 ASP A N 1
ATOM 3510 C CA . ASP A 1 428 ? 7.797 57.595 29.493 1.00 64.94 428 ASP A CA 1
ATOM 3511 C C . ASP A 1 428 ? 8.193 56.775 28.250 1.00 64.94 428 ASP A C 1
ATOM 3513 O O . ASP A 1 428 ? 7.629 55.695 28.035 1.00 64.94 428 ASP A O 1
ATOM 3517 N N . LEU A 1 429 ? 9.162 57.256 27.458 1.00 67.50 429 LEU A N 1
ATOM 3518 C CA . LEU A 1 429 ? 9.756 56.564 26.299 1.00 67.50 429 LEU A CA 1
ATOM 3519 C C . LEU A 1 429 ? 10.083 55.096 26.618 1.00 67.50 429 LEU A C 1
ATOM 3521 O O . LEU A 1 429 ? 9.820 54.196 25.817 1.00 67.50 429 LEU A O 1
ATOM 3525 N N . LEU A 1 430 ? 10.560 54.842 27.842 1.00 69.81 430 LEU A N 1
ATOM 3526 C CA . LEU A 1 430 ? 10.906 53.510 28.335 1.00 69.81 430 LEU A CA 1
ATOM 3527 C C . LEU A 1 430 ? 9.703 52.541 28.347 1.00 69.81 430 LEU A C 1
ATOM 3529 O O . LEU A 1 430 ? 9.855 51.325 28.219 1.00 69.81 430 LEU A O 1
ATOM 3533 N N . SER A 1 431 ? 8.486 53.067 28.514 1.00 74.19 431 SER A N 1
ATOM 3534 C CA . SER A 1 431 ? 7.241 52.296 28.508 1.00 74.19 431 SER A CA 1
ATOM 3535 C C . SER A 1 431 ? 6.826 51.894 27.093 1.00 74.19 431 SER A C 1
ATOM 3537 O O . SER A 1 431 ? 6.404 50.755 26.884 1.00 74.19 431 SER A O 1
ATOM 3539 N N . ILE A 1 432 ? 6.974 52.789 26.111 1.00 74.00 432 ILE A N 1
ATOM 3540 C CA . ILE A 1 432 ? 6.638 52.507 24.707 1.00 74.00 432 ILE A CA 1
ATOM 3541 C C . ILE A 1 432 ? 7.613 51.471 24.133 1.00 74.00 432 ILE A C 1
ATOM 3543 O O . ILE A 1 432 ? 7.174 50.493 23.527 1.00 74.00 432 ILE A O 1
ATOM 3547 N N . GLU A 1 433 ? 8.914 51.610 24.404 1.00 79.38 433 GLU A N 1
ATOM 3548 C CA . GLU A 1 433 ? 9.931 50.626 24.004 1.00 79.38 433 GLU A CA 1
ATOM 3549 C C . GLU A 1 433 ? 9.655 49.233 24.591 1.00 79.38 433 GLU A C 1
ATOM 3551 O O . GLU A 1 433 ? 9.755 48.220 23.894 1.00 79.38 433 GLU A O 1
ATOM 3556 N N . LYS A 1 434 ? 9.237 49.169 25.861 1.00 82.25 434 LYS A N 1
ATOM 3557 C CA . LYS A 1 434 ? 8.888 47.904 26.517 1.00 82.25 434 LYS A CA 1
ATOM 3558 C C . LYS A 1 434 ? 7.684 47.223 25.863 1.00 82.25 434 LYS A C 1
ATOM 3560 O O . LYS A 1 434 ? 7.719 46.008 25.664 1.00 82.25 434 LYS A O 1
ATOM 3565 N N . HIS A 1 435 ? 6.632 47.970 25.529 1.00 80.69 435 HIS A N 1
ATOM 3566 C CA . HIS A 1 435 ? 5.470 47.401 24.841 1.00 80.69 435 HIS A CA 1
ATOM 3567 C C . HIS A 1 435 ? 5.814 46.976 23.407 1.00 80.69 435 HIS A C 1
ATOM 3569 O O . HIS A 1 435 ? 5.395 45.900 22.981 1.00 80.69 435 HIS A O 1
ATOM 3575 N N . LEU A 1 436 ? 6.633 47.754 22.689 1.00 82.62 436 LEU A N 1
ATOM 3576 C CA . LEU A 1 436 ? 7.122 47.402 21.353 1.00 82.62 436 LEU A CA 1
ATOM 3577 C C . LEU A 1 436 ? 7.848 46.050 21.361 1.00 82.62 436 LEU A C 1
ATOM 3579 O O . LEU A 1 436 ? 7.579 45.192 20.518 1.00 82.62 436 LEU A O 1
ATOM 3583 N N . GLU A 1 437 ? 8.725 45.829 22.340 1.00 85.06 437 GLU A N 1
ATOM 3584 C CA . GLU A 1 437 ? 9.437 44.560 22.497 1.00 85.06 437 GLU A CA 1
ATOM 3585 C C . GLU A 1 437 ? 8.477 43.397 22.815 1.00 85.06 437 GLU A C 1
ATOM 3587 O O . GLU A 1 437 ? 8.608 42.306 22.259 1.00 85.06 437 GLU A O 1
ATOM 3592 N N . GLN A 1 438 ? 7.445 43.628 23.632 1.00 85.56 438 GLN A N 1
ATOM 3593 C CA . GLN A 1 438 ? 6.411 42.623 23.915 1.00 85.56 438 GLN A CA 1
ATOM 3594 C C . GLN A 1 438 ? 5.593 42.246 22.667 1.00 85.56 438 GLN A C 1
ATOM 3596 O O . GLN A 1 438 ? 5.326 41.061 22.447 1.00 85.56 438 GLN A O 1
ATOM 3601 N N . PHE A 1 439 ? 5.237 43.212 21.813 1.00 83.69 439 PHE A N 1
ATOM 3602 C CA . PHE A 1 439 ? 4.568 42.931 20.537 1.00 83.69 439 PHE A CA 1
ATOM 3603 C C . PHE A 1 439 ? 5.490 42.200 19.547 1.00 83.69 439 PHE A C 1
ATOM 3605 O O . PHE A 1 439 ? 5.038 41.267 18.881 1.00 83.69 439 PHE A O 1
ATOM 3612 N N . LYS A 1 440 ? 6.789 42.534 19.496 1.00 85.25 440 LYS A N 1
ATOM 3613 C CA . LYS A 1 440 ? 7.791 41.799 18.694 1.00 85.25 440 LYS A CA 1
ATOM 3614 C C . LYS A 1 440 ? 7.940 40.344 19.159 1.00 85.25 440 LYS A C 1
ATOM 3616 O O . LYS A 1 440 ? 7.995 39.432 18.332 1.00 85.25 440 LYS A O 1
ATOM 3621 N N . GLN A 1 441 ? 7.918 40.098 20.469 1.00 86.19 441 GLN A N 1
ATOM 3622 C CA . GLN A 1 441 ? 7.922 38.744 21.034 1.00 86.19 441 GLN A CA 1
ATOM 3623 C C . GLN A 1 441 ? 6.638 37.963 20.721 1.00 86.19 441 GLN A C 1
ATOM 3625 O O . GLN A 1 441 ? 6.709 36.766 20.430 1.00 86.19 441 GLN A O 1
ATOM 3630 N N . LEU A 1 442 ? 5.472 38.620 20.734 1.00 83.06 442 LEU A N 1
ATOM 3631 C CA . LEU A 1 442 ? 4.223 38.002 20.280 1.00 83.06 442 LEU A CA 1
ATOM 3632 C C . LEU A 1 442 ? 4.273 37.605 18.806 1.00 83.06 442 LEU A C 1
ATOM 3634 O O . LEU A 1 442 ? 3.832 36.510 18.472 1.00 83.06 442 LEU A O 1
ATOM 3638 N N . LEU A 1 443 ? 4.837 38.454 17.945 1.00 82.12 443 LEU A N 1
ATOM 3639 C CA . LEU A 1 443 ? 5.011 38.168 16.519 1.00 82.12 443 LEU A CA 1
ATOM 3640 C C . LEU A 1 443 ? 5.868 36.919 16.297 1.00 82.12 443 LEU A C 1
ATOM 3642 O O . LEU A 1 443 ? 5.483 36.026 15.551 1.00 82.12 443 LEU A O 1
ATOM 3646 N N . LYS A 1 444 ? 6.964 36.784 17.049 1.00 83.75 444 LYS A N 1
ATOM 3647 C CA . LYS A 1 444 ? 7.805 35.583 17.004 1.00 83.75 444 LYS A CA 1
ATOM 3648 C C . LYS A 1 444 ? 7.052 34.311 17.429 1.00 83.75 444 LYS A C 1
ATOM 3650 O O . LYS A 1 444 ? 7.165 33.278 16.773 1.00 83.75 444 LYS A O 1
ATOM 3655 N N . ARG A 1 445 ? 6.253 34.370 18.503 1.00 79.88 445 ARG A N 1
ATOM 3656 C CA . ARG A 1 445 ? 5.409 33.236 18.942 1.00 79.88 445 ARG A CA 1
ATOM 3657 C C . ARG A 1 445 ? 4.282 32.929 17.943 1.00 79.88 445 ARG A C 1
ATOM 3659 O O . ARG A 1 445 ? 3.881 31.771 17.792 1.00 79.88 445 ARG A O 1
ATOM 3666 N N . LEU A 1 446 ? 3.762 33.951 17.261 1.00 79.00 446 LEU A N 1
ATOM 3667 C CA . LEU A 1 446 ? 2.782 33.798 16.189 1.00 79.00 446 LEU A CA 1
ATOM 3668 C C . LEU A 1 446 ? 3.395 33.075 14.987 1.00 79.00 446 LEU A C 1
ATOM 3670 O O . LEU A 1 446 ? 2.773 32.147 14.478 1.00 79.00 446 LEU A O 1
ATOM 3674 N N . ASP A 1 447 ? 4.621 33.423 14.593 1.00 75.81 447 ASP A N 1
ATOM 3675 C CA . ASP A 1 447 ? 5.364 32.732 13.533 1.00 75.81 447 ASP A CA 1
ATOM 3676 C C . ASP A 1 447 ? 5.586 31.252 13.860 1.00 75.81 447 ASP A C 1
ATOM 3678 O O . ASP A 1 447 ? 5.358 30.381 13.017 1.00 75.81 447 ASP A O 1
ATOM 3682 N N . GLU A 1 448 ? 5.970 30.940 15.101 1.00 75.81 448 GLU A N 1
ATOM 3683 C CA . GLU A 1 448 ? 6.090 29.560 15.590 1.00 75.81 448 GLU A CA 1
ATOM 3684 C C . GLU A 1 448 ? 4.750 28.809 15.487 1.00 75.81 448 GLU A C 1
ATOM 3686 O O . GLU A 1 448 ? 4.696 27.684 14.989 1.00 75.81 448 GLU A O 1
ATOM 3691 N N . THR A 1 449 ? 3.645 29.454 15.867 1.00 73.31 449 THR A N 1
ATOM 3692 C CA . THR A 1 449 ? 2.294 28.872 15.779 1.00 73.31 449 THR A CA 1
ATOM 3693 C C . THR A 1 449 ? 1.838 28.686 14.329 1.00 73.31 449 THR A C 1
ATOM 3695 O O . THR A 1 449 ? 1.231 27.670 13.993 1.00 73.31 449 THR A O 1
ATOM 3698 N N . ASN A 1 450 ? 2.177 29.619 13.439 1.00 73.12 450 ASN A N 1
ATOM 3699 C CA . ASN A 1 450 ? 1.883 29.541 12.010 1.00 73.12 450 ASN A CA 1
ATOM 3700 C C . ASN A 1 450 ? 2.683 28.409 11.339 1.00 73.12 450 ASN A C 1
ATOM 3702 O O . ASN A 1 450 ? 2.162 27.677 10.497 1.00 73.12 450 ASN A O 1
ATOM 3706 N N . ASN A 1 451 ? 3.932 28.197 11.761 1.00 71.75 451 ASN A N 1
ATOM 3707 C CA . ASN A 1 451 ? 4.724 27.042 11.345 1.00 71.75 451 ASN A CA 1
ATOM 3708 C C . ASN A 1 451 ? 4.107 25.728 11.848 1.00 71.75 451 ASN A C 1
ATOM 3710 O O . ASN A 1 451 ? 3.941 24.805 11.053 1.00 71.75 451 ASN A O 1
ATOM 3714 N N . ASN A 1 452 ? 3.649 25.668 13.103 1.00 66.44 452 ASN A N 1
ATOM 3715 C CA . ASN A 1 452 ? 2.928 24.503 13.627 1.00 66.44 452 ASN A CA 1
ATOM 3716 C C . ASN A 1 452 ? 1.617 24.231 12.862 1.00 66.44 452 ASN A C 1
ATOM 3718 O O . ASN A 1 452 ? 1.305 23.075 12.585 1.00 66.44 452 ASN A O 1
ATOM 3722 N N . LEU A 1 453 ? 0.870 25.265 12.449 1.00 69.81 453 LEU A N 1
ATOM 3723 C CA . LEU A 1 453 ? -0.336 25.093 11.628 1.00 69.81 453 LEU A CA 1
ATOM 3724 C C . LEU A 1 453 ? -0.016 24.577 10.218 1.00 69.81 453 LEU A C 1
ATOM 3726 O O . LEU A 1 453 ? -0.745 23.736 9.685 1.00 69.81 453 LEU A O 1
ATOM 3730 N N . LYS A 1 454 ? 1.068 25.053 9.593 1.00 67.62 454 LYS A N 1
ATOM 3731 C CA . LYS A 1 454 ? 1.538 24.513 8.306 1.00 67.62 454 LYS A CA 1
ATOM 3732 C C . LYS A 1 454 ? 1.895 23.035 8.437 1.00 67.62 454 LYS A C 1
ATOM 3734 O O . LYS A 1 454 ? 1.525 22.248 7.565 1.00 67.62 454 LYS A O 1
ATOM 3739 N N . GLU A 1 455 ? 2.538 22.653 9.538 1.00 64.00 455 GLU A N 1
ATOM 3740 C CA . GLU A 1 455 ? 2.842 21.254 9.835 1.00 64.00 455 GLU A CA 1
ATOM 3741 C C . GLU A 1 455 ? 1.584 20.423 10.111 1.00 64.00 455 GLU A C 1
ATOM 3743 O O . GLU A 1 455 ? 1.453 19.334 9.558 1.00 64.00 455 GLU A O 1
ATOM 3748 N N . LEU A 1 456 ? 0.601 20.947 10.848 1.00 64.44 456 LEU A N 1
ATOM 3749 C CA . LEU A 1 456 ? -0.706 20.302 11.006 1.00 64.44 456 LEU A CA 1
ATOM 3750 C C . LEU A 1 456 ? -1.435 20.131 9.681 1.00 64.44 456 LEU A C 1
ATOM 3752 O O . LEU A 1 456 ? -1.999 19.078 9.430 1.00 64.44 456 LEU A O 1
ATOM 3756 N N . THR A 1 457 ? -1.394 21.129 8.803 1.00 63.25 457 THR A N 1
ATOM 3757 C CA . THR A 1 457 ? -1.992 21.038 7.463 1.00 63.25 457 THR A CA 1
ATOM 3758 C C . THR A 1 457 ? -1.289 19.960 6.631 1.00 63.25 457 THR A C 1
ATOM 3760 O O . THR A 1 457 ? -1.905 19.295 5.798 1.00 63.25 457 THR A O 1
ATOM 3763 N N . ARG A 1 458 ? 0.014 19.752 6.850 1.00 62.81 458 ARG A N 1
ATOM 3764 C CA . ARG A 1 458 ? 0.790 18.695 6.197 1.00 62.81 458 ARG A CA 1
ATOM 3765 C C . ARG A 1 458 ? 0.467 17.310 6.758 1.00 62.81 458 ARG A C 1
ATOM 3767 O O . ARG A 1 458 ? 0.232 16.399 5.969 1.00 62.81 458 ARG A O 1
ATOM 3774 N N . LEU A 1 459 ? 0.396 17.171 8.082 1.00 57.41 459 LEU A N 1
ATOM 3775 C CA . LEU A 1 459 ? -0.060 15.961 8.777 1.00 57.41 459 LEU A CA 1
ATOM 3776 C C . LEU A 1 459 ? -1.509 15.623 8.431 1.00 57.41 459 LEU A C 1
ATOM 3778 O O . LEU A 1 459 ? -1.836 14.464 8.233 1.00 57.41 459 LEU A O 1
ATOM 3782 N N . GLN A 1 460 ? -2.365 16.627 8.281 1.00 60.62 460 GLN A N 1
ATOM 3783 C CA . GLN A 1 460 ? -3.728 16.447 7.816 1.00 60.62 460 GLN A CA 1
ATOM 3784 C C . GLN A 1 460 ? -3.717 15.881 6.405 1.00 60.62 460 GLN A C 1
ATOM 3786 O O . GLN A 1 460 ? -4.360 14.879 6.175 1.00 60.62 460 GLN A O 1
ATOM 3791 N N . ARG A 1 461 ? -2.977 16.462 5.453 1.00 55.69 461 ARG A N 1
ATOM 3792 C CA . ARG A 1 461 ? -2.902 15.899 4.092 1.00 55.69 461 ARG A CA 1
ATOM 3793 C C . ARG A 1 461 ? -2.415 14.456 4.096 1.00 55.69 461 ARG A C 1
ATOM 3795 O O . ARG A 1 461 ? -2.983 13.649 3.373 1.00 55.69 461 ARG A O 1
ATOM 3802 N N . LEU A 1 462 ? -1.424 14.139 4.930 1.00 51.97 462 LEU A N 1
ATOM 3803 C CA . LEU A 1 462 ? -0.950 12.776 5.167 1.00 51.97 462 LEU A CA 1
ATOM 3804 C C . LEU A 1 462 ? -2.089 11.876 5.663 1.00 51.97 462 LEU A C 1
ATOM 3806 O O . LEU A 1 462 ? -2.357 10.831 5.084 1.00 51.97 462 LEU A O 1
ATOM 3810 N N . LEU A 1 463 ? -2.790 12.297 6.705 1.00 49.69 463 LEU A N 1
ATOM 3811 C CA . LEU A 1 463 ? -3.844 11.523 7.343 1.00 49.69 463 LEU A CA 1
ATOM 3812 C C . LEU A 1 463 ? -5.159 11.542 6.579 1.00 49.69 463 LEU A C 1
ATOM 3814 O O . LEU A 1 463 ? -5.958 10.663 6.814 1.00 49.69 463 LEU A O 1
ATOM 3818 N N . THR A 1 464 ? -5.381 12.490 5.671 1.00 47.28 464 THR A N 1
ATOM 3819 C CA . THR A 1 464 ? -6.479 12.536 4.702 1.00 47.28 464 THR A CA 1
ATOM 3820 C C . THR A 1 464 ? -6.143 11.683 3.489 1.00 47.28 464 THR A C 1
ATOM 3822 O O . THR A 1 464 ? -7.055 11.082 2.952 1.00 47.28 464 THR A O 1
ATOM 3825 N N . SER A 1 465 ? -4.868 11.580 3.081 1.00 42.94 465 SER A N 1
ATOM 3826 C CA . SER A 1 465 ? -4.388 10.590 2.090 1.00 42.94 465 SER A CA 1
ATOM 3827 C C . SER A 1 465 ? -4.294 9.170 2.644 1.00 42.94 465 SER A C 1
ATOM 3829 O O . SER A 1 465 ? -4.154 8.207 1.895 1.00 42.94 465 SER A O 1
ATOM 3831 N N . LYS A 1 466 ? -4.379 9.078 3.969 1.00 41.59 466 LYS A N 1
ATOM 3832 C CA . LYS A 1 466 ? -4.682 7.881 4.734 1.00 41.59 466 LYS A CA 1
ATOM 3833 C C . LYS A 1 466 ? -5.999 8.024 5.472 1.00 41.59 466 LYS A C 1
ATOM 3835 O O . LYS A 1 466 ? -6.185 7.384 6.494 1.00 41.59 466 LYS A O 1
ATOM 3840 N N . GLY A 1 467 ? -6.842 8.939 4.967 1.00 34.38 467 GLY A N 1
ATOM 3841 C CA . GLY A 1 467 ? -8.269 9.187 5.190 1.00 34.38 467 GLY A CA 1
ATOM 3842 C C . GLY A 1 467 ? -8.908 8.881 6.551 1.00 34.38 467 GLY A C 1
ATOM 3843 O O . GLY A 1 467 ? -10.089 8.578 6.744 1.00 34.38 467 GLY A O 1
ATOM 3844 N N . HIS A 1 468 ? -8.167 9.214 7.572 1.00 39.66 468 HIS A N 1
ATOM 3845 C CA . HIS A 1 468 ? -8.810 9.927 8.644 1.00 39.66 468 HIS A CA 1
ATOM 3846 C C . HIS A 1 468 ? -9.551 11.134 8.036 1.00 39.66 468 HIS A C 1
ATOM 3848 O O . HIS A 1 468 ? -8.958 12.042 7.439 1.00 39.66 468 HIS A O 1
ATOM 3854 N N . ARG A 1 469 ? -10.889 11.103 8.125 1.00 40.00 469 ARG A N 1
ATOM 3855 C CA . ARG A 1 469 ? -11.761 12.227 7.774 1.00 40.00 469 ARG A CA 1
ATOM 3856 C C . ARG A 1 469 ? -11.541 13.303 8.832 1.00 40.00 469 ARG A C 1
ATOM 3858 O O . ARG A 1 469 ? -12.239 13.370 9.839 1.00 40.00 469 ARG A O 1
ATOM 3865 N N . ILE A 1 470 ? -10.486 14.076 8.635 1.00 49.78 470 ILE A N 1
ATOM 3866 C CA . ILE A 1 470 ? -10.131 15.189 9.497 1.00 49.78 470 ILE A CA 1
ATOM 3867 C C . ILE A 1 470 ? -10.866 16.410 8.961 1.00 49.78 470 ILE A C 1
ATOM 3869 O O . ILE A 1 470 ? -10.458 17.014 7.963 1.00 49.78 470 ILE A O 1
ATOM 3873 N N . ASP A 1 471 ? -11.983 16.737 9.605 1.00 46.84 471 ASP A N 1
ATOM 3874 C CA . ASP A 1 471 ? -12.771 17.910 9.256 1.00 46.84 471 ASP A CA 1
ATOM 3875 C C . ASP A 1 471 ? -12.021 19.177 9.690 1.00 46.84 471 ASP A C 1
ATOM 3877 O O . ASP A 1 471 ? -11.741 19.396 10.868 1.00 46.84 471 ASP A O 1
ATOM 3881 N N . PHE A 1 472 ? -11.649 19.996 8.708 1.00 53.44 472 PHE A N 1
ATOM 3882 C CA . PHE A 1 472 ? -10.789 21.169 8.886 1.00 53.44 472 PHE A CA 1
ATOM 3883 C C . PHE A 1 472 ? -11.532 22.464 8.591 1.00 53.44 472 PHE A C 1
ATOM 3885 O O . PHE A 1 472 ? -10.897 23.477 8.285 1.00 53.44 472 PHE A O 1
ATOM 3892 N N . ARG A 1 473 ? -12.871 22.460 8.691 1.00 50.56 473 ARG A N 1
ATOM 3893 C CA . ARG A 1 473 ? -13.658 23.706 8.656 1.00 50.56 473 ARG A CA 1
ATOM 3894 C C . ARG A 1 473 ? -13.039 24.767 9.575 1.00 50.56 473 ARG A C 1
ATOM 3896 O O . ARG A 1 473 ? -12.854 25.900 9.152 1.00 50.56 473 ARG A O 1
ATOM 3903 N N . THR A 1 474 ? -12.552 24.352 10.744 1.00 54.03 474 THR A N 1
ATOM 3904 C CA . THR A 1 474 ? -11.858 25.206 11.716 1.00 54.03 474 THR A CA 1
ATOM 3905 C C . THR A 1 474 ? -10.450 25.631 11.315 1.00 54.03 474 THR A C 1
ATOM 3907 O O . THR A 1 474 ? -10.008 26.686 11.745 1.00 54.03 474 THR A O 1
ATOM 3910 N N . GLY A 1 475 ? -9.705 24.867 10.515 1.00 57.53 475 GLY A N 1
ATOM 3911 C CA . GLY A 1 475 ? -8.298 25.171 10.258 1.00 57.53 475 GLY A CA 1
ATOM 3912 C C . GLY A 1 475 ? -8.056 26.104 9.062 1.00 57.53 475 GLY A C 1
ATOM 3913 O O . GLY A 1 475 ? -7.095 26.875 9.059 1.00 57.53 475 GLY A O 1
ATOM 3914 N N . GLY A 1 476 ? -8.968 26.121 8.081 1.00 62.12 476 GLY A N 1
ATOM 3915 C CA . GLY A 1 476 ? -9.033 27.199 7.085 1.00 62.12 476 GLY A CA 1
ATOM 3916 C C . GLY A 1 476 ? -9.392 28.541 7.732 1.00 62.12 476 GLY A C 1
ATOM 3917 O O . GLY A 1 476 ? -8.738 29.552 7.471 1.00 62.12 476 GLY A O 1
ATOM 3918 N N . GLU A 1 477 ? -10.369 28.516 8.642 1.00 68.19 477 GLU A N 1
ATOM 3919 C CA . GLU A 1 477 ? -10.721 29.645 9.507 1.00 68.19 477 GLU A CA 1
ATOM 3920 C C . GLU A 1 477 ? -9.537 30.052 10.395 1.00 68.19 477 GLU A C 1
ATOM 3922 O O . GLU A 1 477 ? -9.182 31.224 10.433 1.00 68.19 477 GLU A O 1
ATOM 3927 N N . LEU A 1 478 ? -8.846 29.097 11.025 1.00 69.38 478 LEU A N 1
ATOM 3928 C CA . LEU A 1 478 ? -7.673 29.342 11.867 1.00 69.38 478 LEU A CA 1
ATOM 3929 C C . LEU A 1 478 ? -6.521 29.990 11.091 1.00 69.38 478 LEU A C 1
ATOM 3931 O O . LEU A 1 478 ? -5.906 30.927 11.585 1.00 69.38 478 LEU A O 1
ATOM 3935 N N . ASN A 1 479 ? -6.245 29.544 9.863 1.00 71.94 479 ASN A N 1
ATOM 3936 C CA . ASN A 1 479 ? -5.225 30.154 9.007 1.00 71.94 479 ASN A CA 1
ATOM 3937 C C . ASN A 1 479 ? -5.593 31.600 8.631 1.00 71.94 479 ASN A C 1
ATOM 3939 O O . ASN A 1 479 ? -4.750 32.496 8.675 1.00 71.94 479 ASN A O 1
ATOM 3943 N N . ALA A 1 480 ? -6.861 31.848 8.287 1.00 76.38 480 ALA A N 1
ATOM 3944 C CA . ALA A 1 480 ? -7.351 33.200 8.026 1.00 76.38 480 ALA A CA 1
ATOM 3945 C C . ALA A 1 480 ? -7.260 34.086 9.282 1.00 76.38 480 ALA A C 1
ATOM 3947 O O . ALA A 1 480 ? -6.826 35.236 9.207 1.00 76.38 480 ALA A O 1
ATOM 3948 N N . ASN A 1 481 ? -7.596 33.525 10.440 1.00 75.69 481 ASN A N 1
ATOM 3949 C CA . ASN A 1 481 ? -7.550 34.185 11.735 1.00 75.69 481 ASN A CA 1
ATOM 3950 C C . ASN A 1 481 ? -6.117 34.510 12.183 1.00 75.69 481 ASN A C 1
ATOM 3952 O O . ASN A 1 481 ? -5.878 35.609 12.678 1.00 75.69 481 ASN A O 1
ATOM 3956 N N . LEU A 1 482 ? -5.156 33.603 11.972 1.00 77.44 482 LEU A N 1
ATOM 3957 C CA . LEU A 1 482 ? -3.732 33.839 12.236 1.00 77.44 482 LEU A CA 1
ATOM 3958 C C . LEU A 1 482 ? -3.182 34.960 11.355 1.00 77.44 482 LEU A C 1
ATOM 3960 O O . LEU A 1 482 ? -2.534 35.859 11.877 1.00 77.44 482 LEU A O 1
ATOM 3964 N N . LYS A 1 483 ? -3.497 34.965 10.053 1.00 79.50 483 LYS A N 1
ATOM 3965 C CA . LYS A 1 483 ? -3.100 36.054 9.141 1.00 79.50 483 LYS A CA 1
ATOM 3966 C C . LYS A 1 483 ? -3.703 37.400 9.534 1.00 79.50 483 LYS A C 1
ATOM 3968 O O . LYS A 1 483 ? -3.053 38.434 9.413 1.00 79.50 483 LYS A O 1
ATOM 3973 N N . ASN A 1 484 ? -4.954 37.399 9.992 1.00 82.69 484 ASN A N 1
ATOM 3974 C CA . ASN A 1 484 ? -5.595 38.610 10.494 1.00 82.69 484 ASN A CA 1
ATOM 3975 C C . ASN A 1 484 ? -4.889 39.107 11.766 1.00 82.69 484 ASN A C 1
ATOM 3977 O O . ASN A 1 484 ? -4.541 40.281 11.854 1.00 82.69 484 ASN A O 1
ATOM 3981 N N . LEU A 1 485 ? -4.608 38.208 12.716 1.00 77.06 485 LEU A N 1
ATOM 3982 C CA . LEU A 1 485 ? -3.877 38.535 13.941 1.00 77.06 485 LEU A CA 1
ATOM 3983 C C . LEU A 1 485 ? -2.460 39.055 13.644 1.00 77.06 485 LEU A C 1
ATOM 3985 O O . LEU A 1 485 ? -2.046 40.046 14.235 1.00 77.06 485 LEU A O 1
ATOM 3989 N N . GLU A 1 486 ? -1.754 38.450 12.688 1.00 82.56 486 GLU A N 1
ATOM 3990 C CA . GLU A 1 486 ? -0.444 38.899 12.198 1.00 82.56 486 GLU A CA 1
ATOM 3991 C C . GLU A 1 486 ? -0.507 40.350 11.710 1.00 82.56 486 GLU A C 1
ATOM 3993 O O . GLU A 1 486 ? 0.228 41.208 12.201 1.00 82.56 486 GLU A O 1
ATOM 3998 N N . GLY A 1 487 ? -1.454 40.657 10.817 1.00 81.50 487 GLY A N 1
ATOM 3999 C CA . GLY A 1 487 ? -1.668 42.018 10.325 1.00 81.50 487 GLY A CA 1
ATOM 4000 C C . GLY A 1 487 ? -2.027 43.009 11.437 1.00 81.50 487 GLY A C 1
ATOM 4001 O O . GLY A 1 487 ? -1.569 44.150 11.421 1.00 81.50 487 GLY A O 1
ATOM 4002 N N . GLN A 1 488 ? -2.807 42.586 12.435 1.00 82.50 488 GLN A N 1
ATOM 4003 C CA . GLN A 1 488 ? -3.138 43.427 13.587 1.00 82.50 488 GLN A CA 1
ATOM 4004 C C . GLN A 1 488 ? -1.911 43.745 14.448 1.00 82.50 488 GLN A C 1
ATOM 4006 O O . GLN A 1 488 ? -1.739 44.903 14.821 1.00 82.50 488 GLN A O 1
ATOM 4011 N N . ILE A 1 489 ? -1.050 42.763 14.732 1.00 79.56 489 ILE A N 1
ATOM 4012 C CA . ILE A 1 489 ? 0.179 42.985 15.507 1.00 79.56 489 ILE A CA 1
ATOM 4013 C C . ILE A 1 489 ? 1.135 43.910 14.743 1.00 79.56 489 ILE A C 1
ATOM 4015 O O . ILE A 1 489 ? 1.653 44.855 15.336 1.00 79.56 489 ILE A O 1
ATOM 4019 N N . TYR A 1 490 ? 1.328 43.697 13.436 1.00 83.81 490 TYR A N 1
ATOM 4020 C CA . TYR A 1 490 ? 2.165 44.578 12.611 1.00 83.81 490 TYR A CA 1
ATOM 4021 C C . TYR A 1 490 ? 1.679 46.030 12.628 1.00 83.81 490 TYR A C 1
ATOM 4023 O O . TYR A 1 490 ? 2.489 46.941 12.783 1.00 83.81 490 TYR A O 1
ATOM 4031 N N . ASN A 1 491 ? 0.364 46.248 12.536 1.00 84.56 491 ASN A N 1
ATOM 4032 C CA . ASN A 1 491 ? -0.207 47.591 12.604 1.00 84.56 491 ASN A CA 1
ATOM 4033 C C . ASN A 1 491 ? 0.058 48.270 13.958 1.00 84.56 491 ASN A C 1
ATOM 4035 O O . ASN A 1 491 ? 0.332 49.468 13.984 1.00 84.56 491 ASN A O 1
ATOM 4039 N N . GLU A 1 492 ? -0.019 47.545 15.080 1.00 80.88 492 GLU A N 1
ATOM 4040 C CA . GLU A 1 492 ? 0.290 48.122 16.400 1.00 80.88 492 GLU A CA 1
ATOM 4041 C C . GLU A 1 492 ? 1.792 48.405 16.571 1.00 80.88 492 GLU A C 1
ATOM 4043 O O . GLU A 1 492 ? 2.152 49.454 17.104 1.00 80.88 492 GLU A O 1
ATOM 4048 N N . ILE A 1 493 ? 2.677 47.545 16.050 1.00 81.81 493 ILE A N 1
ATOM 4049 C CA . ILE A 1 493 ? 4.126 47.816 16.011 1.00 81.81 493 ILE A CA 1
ATOM 4050 C C . ILE A 1 493 ? 4.416 49.091 15.223 1.00 81.81 493 ILE A C 1
ATOM 4052 O O . ILE A 1 493 ? 5.103 49.977 15.726 1.00 81.81 493 ILE A O 1
ATOM 4056 N N . GLU A 1 494 ? 3.859 49.215 14.017 1.00 82.12 494 GLU A N 1
ATOM 4057 C CA . GLU A 1 494 ? 4.078 50.386 13.169 1.00 82.12 494 GLU A CA 1
ATOM 4058 C C . GLU A 1 494 ? 3.561 51.668 13.842 1.00 82.12 494 GLU A C 1
ATOM 4060 O O . GLU A 1 494 ? 4.202 52.719 13.781 1.00 82.12 494 GLU A O 1
ATOM 4065 N N . ARG A 1 495 ? 2.419 51.590 14.537 1.00 81.94 495 ARG A N 1
ATOM 4066 C CA . ARG A 1 495 ? 1.893 52.706 15.338 1.00 81.94 495 ARG A CA 1
ATOM 4067 C C . ARG A 1 495 ? 2.862 53.125 16.441 1.00 81.94 495 ARG A C 1
ATOM 4069 O O . ARG A 1 495 ? 3.128 54.319 16.569 1.00 81.94 495 ARG A O 1
ATOM 4076 N N . MET A 1 496 ? 3.402 52.174 17.203 1.00 77.38 496 MET A N 1
ATOM 4077 C CA . MET A 1 496 ? 4.357 52.458 18.281 1.00 77.38 496 MET A CA 1
ATOM 4078 C C . MET A 1 496 ? 5.678 53.022 17.753 1.00 77.38 496 MET A C 1
ATOM 4080 O O . MET A 1 496 ? 6.191 53.992 18.304 1.00 77.38 496 MET A O 1
ATOM 4084 N N . GLU A 1 497 ? 6.205 52.483 16.653 1.00 80.88 497 GLU A N 1
ATOM 4085 C CA . GLU A 1 497 ? 7.429 52.992 16.022 1.00 80.88 497 GLU A CA 1
ATOM 4086 C C . GLU A 1 497 ? 7.247 54.432 15.510 1.00 80.88 497 GLU A C 1
ATOM 4088 O O . GLU A 1 497 ? 8.131 55.269 15.696 1.00 80.88 497 GLU A O 1
ATOM 4093 N N . ARG A 1 498 ? 6.072 54.773 14.958 1.00 80.25 498 ARG A N 1
ATOM 4094 C CA . ARG A 1 498 ? 5.733 56.161 14.586 1.00 80.25 498 ARG A CA 1
ATOM 4095 C C . ARG A 1 498 ? 5.604 57.089 15.798 1.00 80.25 498 ARG A C 1
ATOM 4097 O O . ARG A 1 498 ? 5.957 58.262 15.691 1.00 80.25 498 ARG A O 1
ATOM 4104 N N . ALA A 1 499 ? 5.080 56.605 16.925 1.00 74.31 499 ALA A N 1
ATOM 4105 C CA . ALA A 1 499 ? 4.991 57.389 18.158 1.00 74.31 499 ALA A CA 1
ATOM 4106 C C . ALA A 1 499 ? 6.390 57.720 18.708 1.00 74.31 499 ALA A C 1
ATOM 4108 O O . ALA A 1 499 ? 6.673 58.885 18.976 1.00 74.31 499 ALA A O 1
ATOM 4109 N N . LEU A 1 500 ? 7.291 56.731 18.747 1.00 74.56 500 LEU A N 1
ATOM 4110 C CA . LEU A 1 500 ? 8.695 56.917 19.137 1.00 74.56 500 LEU A CA 1
ATOM 4111 C C . LEU A 1 500 ? 9.428 57.912 18.226 1.00 74.56 500 LEU A C 1
ATOM 4113 O O . LEU A 1 500 ? 10.173 58.759 18.715 1.00 74.56 500 LEU A O 1
ATOM 4117 N N . GLN A 1 501 ? 9.203 57.851 16.909 1.00 75.25 501 GLN A N 1
ATOM 4118 C CA . GLN A 1 501 ? 9.777 58.818 15.961 1.00 75.25 501 GLN A CA 1
ATOM 4119 C C . GLN A 1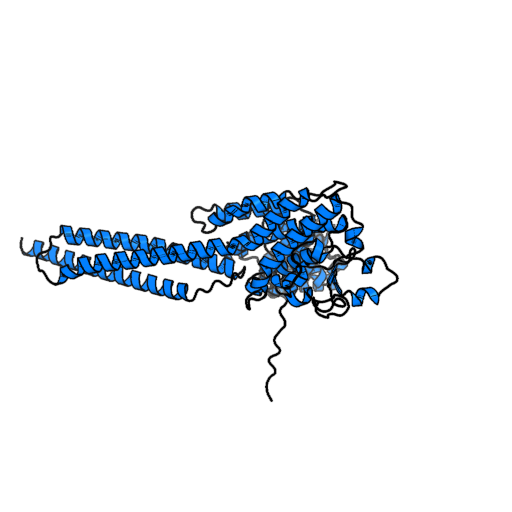 501 ? 9.306 60.249 16.248 1.00 75.25 501 GLN A C 1
ATOM 4121 O O . GLN A 1 501 ? 10.116 61.165 16.302 1.00 75.25 501 GLN A O 1
ATOM 4126 N N . ARG A 1 502 ? 8.009 60.448 16.516 1.00 69.25 502 ARG A N 1
ATOM 4127 C CA . ARG A 1 502 ? 7.481 61.778 16.861 1.00 69.25 502 ARG A CA 1
ATOM 4128 C C . ARG A 1 502 ? 8.047 62.317 18.173 1.00 69.25 502 ARG A C 1
ATOM 4130 O O . ARG A 1 502 ? 8.342 63.505 18.241 1.00 69.25 502 ARG A O 1
ATOM 4137 N N . GLU A 1 503 ? 8.177 61.483 19.203 1.00 66.19 503 GLU A N 1
ATOM 4138 C CA . GLU A 1 503 ? 8.730 61.908 20.497 1.00 66.19 503 GLU A CA 1
ATOM 4139 C C . GLU A 1 503 ? 10.228 62.207 20.418 1.00 66.19 503 GLU A C 1
ATOM 4141 O O . GLU A 1 503 ? 10.683 63.198 20.985 1.00 66.19 503 GLU A O 1
ATOM 4146 N N . THR A 1 504 ? 10.992 61.406 19.672 1.00 62.16 504 THR A N 1
ATOM 4147 C CA . THR A 1 504 ? 12.419 61.673 19.430 1.00 62.16 504 THR A CA 1
ATOM 4148 C C . THR A 1 504 ? 12.630 62.947 18.611 1.00 62.16 504 THR A C 1
ATOM 4150 O O . THR A 1 504 ? 13.480 63.759 18.976 1.00 62.16 504 THR A O 1
ATOM 4153 N N . ASP A 1 505 ? 11.812 63.190 17.583 1.00 59.22 505 ASP A N 1
ATOM 4154 C CA . ASP A 1 505 ? 11.819 64.446 16.822 1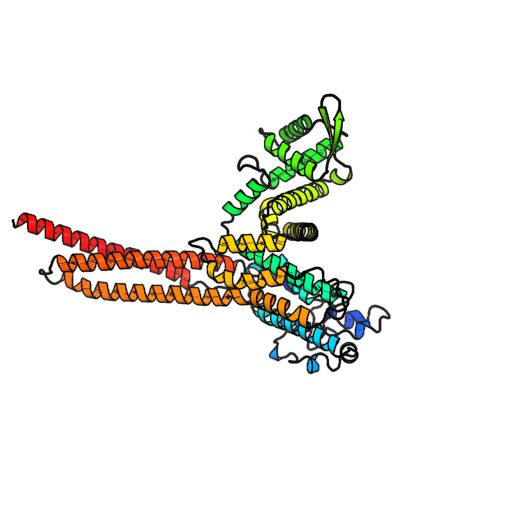.00 59.22 505 ASP A CA 1
ATOM 4155 C C . ASP A 1 505 ? 11.465 65.655 17.710 1.00 59.22 505 ASP A C 1
ATOM 4157 O O . ASP A 1 505 ? 12.104 66.703 17.610 1.00 59.22 505 ASP A O 1
ATOM 4161 N N . PHE A 1 506 ? 10.498 65.513 18.625 1.00 57.53 506 PHE A N 1
ATOM 4162 C CA . PHE A 1 506 ? 10.155 66.551 19.607 1.00 57.53 506 PHE A CA 1
ATOM 4163 C C . PHE A 1 506 ? 11.293 66.821 20.595 1.00 57.53 506 PHE A C 1
ATOM 4165 O O . PHE A 1 506 ? 11.625 67.978 20.836 1.00 57.53 506 PHE A O 1
ATOM 4172 N N . TYR A 1 507 ? 11.935 65.774 21.116 1.00 57.50 507 TYR A N 1
ATOM 4173 C CA . TYR A 1 507 ? 13.081 65.900 22.019 1.00 57.50 507 TYR A CA 1
ATOM 4174 C C . TYR A 1 507 ? 14.279 66.580 21.337 1.00 57.50 507 TYR A C 1
ATOM 4176 O O . TYR A 1 507 ? 15.052 67.291 21.978 1.00 57.50 507 TYR A O 1
ATOM 4184 N N . HIS A 1 508 ? 14.427 66.393 20.022 1.00 52.62 508 HIS A N 1
ATOM 4185 C CA . HIS A 1 508 ? 15.415 67.096 19.204 1.00 52.62 508 HIS A CA 1
ATOM 4186 C C . HIS A 1 508 ? 15.018 68.532 18.832 1.00 52.62 508 HIS A C 1
ATOM 4188 O O . HIS A 1 508 ? 15.904 69.320 18.521 1.00 52.62 508 HIS A O 1
ATOM 4194 N N . LEU A 1 509 ? 13.728 68.877 18.855 1.00 47.88 509 LEU A N 1
ATOM 4195 C CA . LEU A 1 509 ? 13.215 70.234 18.620 1.00 47.88 509 LEU A CA 1
ATOM 4196 C C . LEU A 1 509 ? 13.194 71.101 19.889 1.00 47.88 509 LEU A C 1
ATOM 4198 O O . LEU A 1 509 ? 13.289 72.322 19.789 1.00 47.88 509 LEU A O 1
ATOM 4202 N N . GLU A 1 510 ? 13.028 70.491 21.065 1.00 41.06 510 GLU A N 1
ATOM 4203 C CA . GLU A 1 510 ? 12.992 71.174 22.368 1.00 41.06 510 GLU A CA 1
ATOM 4204 C C . GLU A 1 510 ? 14.398 71.470 22.931 1.00 41.06 510 GLU A C 1
ATOM 4206 O O . GLU A 1 510 ? 14.558 72.337 23.792 1.00 41.06 510 GLU A O 1
ATOM 4211 N N . LYS A 1 511 ? 15.419 70.770 22.427 1.00 42.09 511 LYS A N 1
ATOM 4212 C CA . LYS A 1 511 ? 16.833 70.915 22.793 1.00 42.09 511 LYS A CA 1
ATOM 4213 C C . LYS A 1 511 ? 17.573 71.835 21.829 1.00 42.09 511 LYS A C 1
ATOM 4215 O O . LYS A 1 511 ? 18.418 72.621 22.319 1.00 42.09 511 LYS A O 1
#

Sequence (511 aa):
MSASNQTIEPYYMQFLRCAKCSRGFEYENQSYHPITLPTHDATICKQCISVGTDHTSIDQLPTNYPLLIILYDPSKLPKDHEERYGQCPFYMKLDDETKTCFNTVEKGLSDIAIIIKPILKSEDYENVYSRSLLRKIFGLFNSQYINREGRLKILKTIRSLGEHICIDLYVSNQIPQQLKNKAWSIVGFTSRKFYEPAMQEKVLQNIVVFFQSHEASRTAHVIEFVKKNIQENDGAAIAHMIDILSGKSCFIKTRMKNYSLIELQQQYKIKEHLRDAYDEKIIQIAFNEGMLLSAGFWSLLLYGNDTQYELQMEKIIDKLSISTTDLFDRSIKQFRDVALGSTSPFKPLLKFEKYFIQLAQIGDYKQEHLNASIFVPPLEALTELVDGERDEFDKQNEYVQNLYQQLQNDFTKLKQQSSFIDDNRHYDLLSIEKHLEQFKQLLKRLDETNNNLKELTRLQRLLTSKGHRIDFRTGGELNANLKNLEGQIYNEIERMERALQRETDFYHLEK

pLDDT: mean 80.32, std 14.02, range [30.77, 97.19]